Protein AF-0000000084927170 (afdb_homodimer)

pLDDT: mean 95.67, std 4.02, range [61.41, 98.94]

Nearest PDB structures (foldseek):
  5o25-assembly1_B  TM=9.322E-01  e=6.571E-33  Thermotoga maritima
  8ioo-assembly1_A  TM=8.478E-01  e=3.974E-29  Deinococcus radiodurans
  4py9-assembly1_A  TM=9.017E-01  e=5.416E-28  Bacteroides fragilis
  3dev-assembly1_B  TM=8.602E-01  e=1.868E-26  Staphylococcus haemolyticus JCSC1435
  8iu7-assembly1_B-3  TM=7.826E-01  e=1.026E-27  Staphylococcus aureus

Radius of gyration: 26.44 Å; Cα contacts (8 Å, |Δi|>4): 1371; chains: 2; bounding box: 55×77×60 Å

Sequence (636 aa):
MIENKIIQQLLESGSIAIISHENPDGDCIGSMLALYLALKRKGKNARMFLKNNVPKNLRFLPAAEKIEVVDRIDEKFDVVVLLDTGELERTGIENIENCYSKLINIDHHITSEGIGDLFYINSSSAATGEIIYQIVKLMGIDNDKDIATCLYTSIFTDTGGFRYSNTTSITHQIAGDLINAGIDFVYIVNKVFDEMSLSKFNLLRDVLQTLELFEGNKIAFLSVTREMLKKNSASRDETENLINFARNIEDVEVAAIFIEEEDKIKVSLRSKYYIDCAQVAKEFGGGGHLRAAGFASRNVSLDTVKENLLKRLKRDLRMIENKIIQQLLESGSIAIISHENPDGDCIGSMLALYLALKRKGKNARMFLKNNVPKNLRFLPAAEKIEVVDRIDEKFDVVVLLDTGELERTGIENIENCYSKLINIDHHITSEGIGDLFYINSSSAATGEIIYQIVKLMGIDNDKDIATCLYTSIFTDTGGFRYSNTTSITHQIAGDLINAGIDFVYIVNKVFDEMSLSKFNLLRDVLQTLELFEGNKIAFLSVTREMLKKNSASRDETENLINFARNIEDVEVAAIFIEEEDKIKVSLRSKYYIDCAQVAKEFGGGGHLRAAGFASRNVSLDTVKENLLKRLKRDLR

Secondary structure (DSSP, 8-state):
-HHHHHHHHHHH-S-EEEE--SS--HHHHHHHHHHHHHHHHTT--EEEEESSPPPGGGTTSTTGGGPEE-SB--S-EEEEEEES-S-GGGG--BTGGGSEEEEEEEE--TT----SSEEEE-TTSSSHHHHHHHHHHHTT--S-HHHHHHHHHHHHHHTTTTTSTT--HHHHHHHHHHHHTT--HHHHHIIIII-B-HHHHHHHHHHGGG-EEETTTTEEEEEE-HHHHHHTT--GGGGTTTHHHHHTBTT-SEEEEEEE-SS-EEEEEEESSS--HHHHHHTTT-EE-SSEEEEEE-SS-HHHHHHHHHHHHHHHH-/-HHHHHHHHHHH-S-EEEE--SS--HHHHHHHHHHHHHHHHTT--EEEEESSPPPGGGTTSTTGGGPEE-SB--S-EEEEEEES-S-GGGG--BTGGGSEEEEEEEE--TT----SSEEEE-TTSSSHHHHHHHHHHHTT--S-HHHHHHHHHHHHHHTTTTTSTT--HHHHHHHHHHHHTT--HHHHHIIIII-B-HHHHHHHHHHGGG-EEETTTTEEEEEE-HHHHHHTT--GGGGTTTHHHHHTBTT-SEEEEEEE-SS-EEEEEEESSS--HHHHHHTTT-EE-SSEEEEEE-SS-HHHHHHHHHHHHHHHH-

Foldseek 3Di:
DLLVVVLVLLLPWAEEEEFEFAPDALLNLLLSQLLVVLSVVSVHHYAYEAQDQDDPLCCVAPCSVRYHHAQEDPAATQEYEYAADQDPVRRNHPPSVPRYPWYEYEHQDPPHPHDTDGYDYHVLQLGSLLVSLVSSVVSVDALDLSSLLSSLSSLCTSCVNVPHPSRDPSSVVSNVRSVVSVYPVVSSCCSRPNDDDPLLVQLLVVFVVQWDADDQRQEIETEAEPCSCVVSVHDPVSCPPSQVVSQVPPNYFKYKYWYDDPFKIKIKMFGDDAAQVQVLQVVVVWGDGRGIIIHIDGPDDPVVVVVVSVVSVVVVVD/DLLVVVLVLLLPWAEEEEFEFAPDALLNLLLSQLLVVLSVVSVHHYAYEAQDQDDPLCCVAPCSVRYHHAQEDPAATQEYEYAADQDPVRRNHPPSVPRYPWYEYQHQDPPHPHDTDGYDYHVLQLGSLLVSLVSSVVSVDALDLSSLLSSLSSLCTSCVNVPHPSRDPSSVVSNVRSVVSVYPVVSSCCSRPNDDDPLLVQLLVVFVVQWDADDQRQEIETEAEPCSCVVSVHDPVSCPPSQVVSQVPPNYFKYKYWYDDPFKIKIKMFGDDAAQVQVLQVVVVWGDGRGIIIHIGGPDDPVVVVVVSVVSVVVVVD

Structure (mmCIF, N/CA/C/O backbone):
data_AF-0000000084927170-model_v1
#
loop_
_entity.id
_entity.type
_entity.pdbx_description
1 polymer 'Phosphoesterase RecJ domain protein'
#
loop_
_atom_site.group_PDB
_atom_site.id
_atom_site.type_symbol
_atom_site.label_atom_id
_atom_site.label_alt_id
_atom_site.label_comp_id
_atom_site.label_asym_id
_atom_site.label_entity_id
_atom_site.label_seq_id
_atom_site.pdbx_PDB_ins_code
_atom_site.Cartn_x
_atom_site.Cartn_y
_atom_site.Cartn_z
_atom_site.occupancy
_atom_site.B_iso_or_equiv
_atom_site.auth_seq_id
_atom_site.auth_comp_id
_atom_site.auth_asym_id
_atom_site.auth_atom_id
_atom_site.pdbx_PDB_model_num
ATOM 1 N N . MET A 1 1 ? -28.328 14.211 16.047 1 87.56 1 MET A N 1
ATOM 2 C CA . MET A 1 1 ? -26.984 13.664 16.109 1 87.56 1 MET A CA 1
ATOM 3 C C . MET A 1 1 ? -25.938 14.781 16.156 1 87.56 1 MET A C 1
ATOM 5 O O . MET A 1 1 ? -26.203 15.898 15.695 1 87.56 1 MET A O 1
ATOM 9 N N . ILE A 1 2 ? -24.922 14.688 16.828 1 93.62 2 ILE A N 1
ATOM 10 C CA . ILE A 1 2 ? -23.891 15.695 17.031 1 93.62 2 ILE A CA 1
ATOM 11 C C . ILE A 1 2 ? -23.438 16.25 15.688 1 93.62 2 ILE A C 1
ATOM 13 O O . ILE A 1 2 ? -23.141 17.453 15.57 1 93.62 2 ILE A O 1
ATOM 17 N N . GLU A 1 3 ? -23.469 15.445 14.664 1 94.81 3 GLU A N 1
ATOM 18 C CA . GLU A 1 3 ? -23.094 15.891 13.328 1 94.81 3 GLU A CA 1
ATOM 19 C C . GLU A 1 3 ? -24.016 16.984 12.828 1 94.81 3 GLU A C 1
ATOM 21 O O . GLU A 1 3 ? -23.562 17.984 12.266 1 94.81 3 GLU A O 1
ATOM 26 N N . ASN A 1 4 ? -25.25 16.859 13.07 1 96.44 4 ASN A N 1
ATOM 27 C CA . ASN A 1 4 ? -26.234 17.844 12.625 1 96.44 4 ASN A CA 1
ATOM 28 C C . ASN A 1 4 ? -26.062 19.172 13.352 1 96.44 4 ASN A C 1
ATOM 30 O O . ASN A 1 4 ? -26.203 20.25 12.75 1 96.44 4 ASN A O 1
ATOM 34 N N . LYS A 1 5 ? -25.781 19.109 14.586 1 97.69 5 LYS A N 1
ATOM 35 C CA . LYS A 1 5 ? -25.562 20.312 15.367 1 97.69 5 LYS A CA 1
ATOM 36 C C . LYS A 1 5 ? -24.328 21.062 14.867 1 97.69 5 LYS A C 1
ATOM 38 O O . LYS A 1 5 ? -24.328 22.297 14.773 1 97.69 5 LYS A O 1
ATOM 43 N N . ILE A 1 6 ? -23.328 20.328 14.531 1 98.25 6 ILE A N 1
ATOM 44 C CA . ILE A 1 6 ? -22.094 20.906 14.023 1 98.25 6 ILE A CA 1
ATOM 45 C C . ILE A 1 6 ? -22.359 21.578 12.68 1 98.25 6 ILE A C 1
ATOM 47 O O . ILE A 1 6 ? -21.969 22.734 12.469 1 98.25 6 ILE A O 1
ATOM 51 N N . ILE A 1 7 ? -23.062 20.906 11.844 1 98.12 7 ILE A N 1
ATOM 52 C CA . ILE A 1 7 ? -23.359 21.422 10.516 1 98.12 7 ILE A CA 1
ATOM 53 C C . ILE A 1 7 ? -24.188 22.703 10.641 1 98.12 7 ILE A C 1
ATOM 55 O O . ILE A 1 7 ? -23.906 23.703 9.977 1 98.12 7 ILE A O 1
ATOM 59 N N . GLN A 1 8 ? -25.156 22.656 11.492 1 97.94 8 GLN A N 1
ATOM 60 C CA . GLN A 1 8 ? -26 23.812 11.711 1 97.94 8 GLN A CA 1
ATOM 61 C C . GLN A 1 8 ? -25.188 25.016 12.195 1 97.94 8 GLN A C 1
ATOM 63 O O . GLN A 1 8 ? -25.344 26.125 11.688 1 97.94 8 GLN A O 1
ATOM 68 N N . GLN A 1 9 ? -24.344 24.766 13.141 1 98.06 9 GLN A N 1
ATOM 69 C CA . GLN A 1 9 ? -23.484 25.828 13.656 1 98.06 9 GLN A CA 1
ATOM 70 C C . GLN A 1 9 ? -22.609 26.422 12.562 1 98.06 9 GLN A C 1
ATOM 72 O O . GLN A 1 9 ? -22.469 27.641 12.461 1 98.06 9 GLN A O 1
ATOM 77 N N . LEU A 1 10 ? -22.031 25.578 11.75 1 98.19 10 LEU A N 1
ATOM 78 C CA . LEU A 1 10 ? -21.156 26.016 10.664 1 98.19 10 LEU A CA 1
ATOM 79 C C . LEU A 1 10 ? -21.938 26.844 9.648 1 98.19 10 LEU A C 1
ATOM 81 O O . LEU A 1 10 ? -21.484 27.906 9.227 1 98.19 10 LEU A O 1
ATOM 85 N N . LEU A 1 11 ? -23.109 26.375 9.32 1 97.38 11 LEU A N 1
ATOM 86 C CA . LEU A 1 11 ? -23.891 27.016 8.273 1 97.38 11 LEU A CA 1
ATOM 87 C C . LEU A 1 11 ? -24.484 28.328 8.766 1 97.38 11 LEU A C 1
ATOM 89 O O . LEU A 1 11 ? -24.828 29.203 7.965 1 97.38 11 LEU A O 1
ATOM 93 N N . GLU A 1 12 ? -24.562 28.516 10.023 1 97.38 12 GLU A N 1
ATOM 94 C CA . GLU A 1 12 ? -25.125 29.734 10.586 1 97.38 12 GLU A CA 1
ATOM 95 C C . GLU A 1 12 ? -24.031 30.75 10.922 1 97.38 12 GLU A C 1
ATOM 97 O O . GLU A 1 12 ? -24.328 31.906 11.227 1 97.38 12 GLU A O 1
ATOM 102 N N . SER A 1 13 ? -22.859 30.328 10.773 1 97.25 13 SER A N 1
ATOM 103 C CA . SER A 1 13 ? -21.734 31.188 11.148 1 97.25 13 SER A CA 1
ATOM 104 C C . SER A 1 13 ? -21.328 32.094 10 1 97.25 13 SER A C 1
ATOM 106 O O . SER A 1 13 ? -21.406 31.719 8.836 1 97.25 13 SER A O 1
ATOM 108 N N . GLY A 1 14 ? -20.891 33.312 10.359 1 95.75 14 GLY A N 1
ATOM 109 C CA . GLY A 1 14 ? -20.438 34.281 9.359 1 95.75 14 GLY A CA 1
ATOM 110 C C . GLY A 1 14 ? -19 34.094 8.953 1 95.75 14 GLY A C 1
ATOM 111 O O . GLY A 1 14 ? -18.641 34.281 7.785 1 95.75 14 GLY A O 1
ATOM 112 N N . SER A 1 15 ? -18.156 33.812 9.922 1 98.25 15 SER A N 1
ATOM 113 C CA . SER A 1 15 ? -16.734 33.562 9.664 1 98.25 15 SER A CA 1
ATOM 114 C C . SER A 1 15 ? -16.266 32.281 10.328 1 98.25 15 SER A C 1
ATOM 116 O O . SER A 1 15 ? -16.516 32.062 11.516 1 98.25 15 SER A O 1
ATOM 118 N N . ILE A 1 16 ? -15.609 31.469 9.539 1 98.75 16 ILE A N 1
ATOM 119 C CA . ILE A 1 16 ? -15.188 30.156 10.016 1 98.75 16 ILE A CA 1
ATOM 120 C C . ILE A 1 16 ? -13.688 29.969 9.781 1 98.75 16 ILE A C 1
ATOM 122 O O . ILE A 1 16 ? -13.18 30.281 8.703 1 98.75 16 ILE A O 1
ATOM 126 N N . ALA A 1 17 ? -12.969 29.562 10.773 1 98.81 17 ALA A N 1
ATOM 127 C CA . ALA A 1 17 ? -11.57 29.172 10.633 1 98.81 17 ALA A CA 1
ATOM 128 C C . ALA A 1 17 ? -11.398 27.672 10.875 1 98.81 17 ALA A C 1
ATOM 130 O O . ALA A 1 17 ? -11.969 27.125 11.828 1 98.81 17 ALA A O 1
ATOM 131 N N . ILE A 1 18 ? -10.711 27.016 10.008 1 98.88 18 ILE A N 1
ATOM 132 C CA . ILE A 1 18 ? -10.359 25.594 10.148 1 98.88 18 ILE A CA 1
ATOM 133 C C . ILE A 1 18 ? -8.867 25.469 10.477 1 98.88 18 ILE A C 1
ATOM 135 O O . ILE A 1 18 ? -8.016 25.969 9.734 1 98.88 18 ILE A O 1
ATOM 139 N N . ILE A 1 19 ? -8.57 24.812 11.594 1 98.69 19 ILE A N 1
ATOM 140 C CA . ILE A 1 19 ? -7.203 24.75 12.086 1 98.69 19 ILE A CA 1
ATOM 141 C C . ILE A 1 19 ? -6.875 23.328 12.508 1 98.69 19 ILE A C 1
ATOM 143 O O . ILE A 1 19 ? -7.727 22.625 13.055 1 98.69 19 ILE A O 1
ATOM 147 N N . SER A 1 20 ? -5.703 22.828 12.164 1 97.69 20 SER A N 1
ATOM 148 C CA . SER A 1 20 ? -5.246 21.5 12.562 1 97.69 20 SER A CA 1
ATOM 149 C C . SER A 1 20 ? -3.881 21.562 13.234 1 97.69 20 SER A C 1
ATOM 151 O O . SER A 1 20 ? -3.414 22.641 13.602 1 97.69 20 SER A O 1
ATOM 153 N N . HIS A 1 21 ? -3.324 20.469 13.508 1 95.06 21 HIS A N 1
ATOM 154 C CA . HIS A 1 21 ? -2.119 20.406 14.32 1 95.06 21 HIS A CA 1
ATOM 155 C C . HIS A 1 21 ? -0.881 20.766 13.508 1 95.06 21 HIS A C 1
ATOM 157 O O . HIS A 1 21 ? -0.902 20.703 12.281 1 95.06 21 HIS A O 1
ATOM 163 N N . GLU A 1 22 ? 0.166 21.203 14.195 1 93.69 22 GLU A N 1
ATOM 164 C CA . GLU A 1 22 ? 1.453 21.469 13.555 1 93.69 22 GLU A CA 1
ATOM 165 C C . GLU A 1 22 ? 2.066 20.203 12.992 1 93.69 22 GLU A C 1
ATOM 167 O O . GLU A 1 22 ? 1.677 19.094 13.367 1 93.69 22 GLU A O 1
ATOM 172 N N . ASN A 1 23 ? 2.926 20.297 11.977 1 87.19 23 ASN A N 1
ATOM 173 C CA . ASN A 1 23 ? 3.506 19.172 11.258 1 87.19 23 ASN A CA 1
ATOM 174 C C . ASN A 1 23 ? 2.428 18.281 10.641 1 87.19 23 ASN A C 1
ATOM 176 O O . ASN A 1 23 ? 2.355 17.094 10.945 1 87.19 23 ASN A O 1
ATOM 180 N N . PRO A 1 24 ? 1.716 18.938 9.828 1 93.81 24 PRO A N 1
ATOM 181 C CA . PRO A 1 24 ? 0.505 18.297 9.32 1 93.81 24 PRO A CA 1
ATOM 182 C C . PRO A 1 24 ? 0.811 17.094 8.422 1 93.81 24 PRO A C 1
ATOM 184 O O . PRO A 1 24 ? 1.841 17.078 7.742 1 93.81 24 PRO A O 1
ATOM 187 N N . ASP A 1 25 ? -0.054 16.094 8.469 1 92.25 25 ASP A N 1
ATOM 188 C CA . ASP A 1 25 ? 0.029 14.938 7.574 1 92.25 25 ASP A CA 1
ATOM 189 C C . ASP A 1 25 ? -1.152 14.906 6.605 1 92.25 25 ASP A C 1
ATOM 191 O O . ASP A 1 25 ? -1.879 15.891 6.473 1 92.25 25 ASP A O 1
ATOM 195 N N . GLY A 1 26 ? -1.298 13.812 5.926 1 96.38 26 GLY A N 1
ATOM 196 C CA . GLY A 1 26 ? -2.32 13.711 4.898 1 96.38 26 GLY A CA 1
ATOM 197 C C . GLY A 1 26 ? -3.732 13.773 5.453 1 96.38 26 GLY A C 1
ATOM 198 O O . GLY A 1 26 ? -4.641 14.289 4.801 1 96.38 26 GLY A O 1
ATOM 199 N N . ASP A 1 27 ? -3.928 13.195 6.633 1 97.75 27 ASP A N 1
ATOM 200 C CA . ASP A 1 27 ? -5.258 13.242 7.234 1 97.75 27 ASP A CA 1
ATOM 201 C C . ASP A 1 27 ? -5.629 14.664 7.645 1 97.75 27 ASP A C 1
ATOM 203 O O . ASP A 1 27 ? -6.727 15.133 7.34 1 97.75 27 ASP A O 1
ATOM 207 N N . CYS A 1 28 ? -4.641 15.281 8.195 1 96.06 28 CYS A N 1
ATOM 208 C CA . CYS A 1 28 ? -4.797 16.672 8.586 1 96.06 28 CYS A CA 1
ATOM 209 C C . CYS A 1 28 ? -5.152 17.531 7.375 1 96.06 28 CYS A C 1
ATOM 211 O O . CYS A 1 28 ? -6.207 18.172 7.352 1 96.06 28 CYS A O 1
ATOM 213 N N . ILE A 1 29 ? -4.363 17.531 6.434 1 98.19 29 ILE A N 1
ATOM 214 C CA . ILE A 1 29 ? -4.477 18.406 5.266 1 98.19 29 ILE A CA 1
ATOM 215 C C . ILE A 1 29 ? -5.715 18.016 4.461 1 98.19 29 ILE A C 1
ATOM 217 O O . ILE A 1 29 ? -6.516 18.875 4.09 1 98.19 29 ILE A O 1
ATOM 221 N N . GLY A 1 30 ? -5.895 16.719 4.203 1 98.75 30 GLY A N 1
ATOM 222 C CA . GLY A 1 30 ? -7.031 16.25 3.426 1 98.75 30 GLY A CA 1
ATOM 223 C C . GLY A 1 30 ? -8.367 16.609 4.055 1 98.75 30 GLY A C 1
ATOM 224 O O . GLY A 1 30 ? -9.281 17.062 3.369 1 98.75 30 GLY A O 1
ATOM 225 N N . SER A 1 31 ? -8.477 16.391 5.312 1 98.75 31 SER A N 1
ATOM 226 C CA . SER A 1 31 ? -9.711 16.688 6.031 1 98.75 31 SER A CA 1
ATOM 227 C C . SER A 1 31 ? -9.992 18.188 6.059 1 98.75 31 SER A C 1
ATOM 229 O O . SER A 1 31 ? -11.125 18.609 5.844 1 98.75 31 SER A O 1
ATOM 231 N N . MET A 1 32 ? -8.938 18.984 6.324 1 98.69 32 MET A N 1
ATOM 232 C CA . MET A 1 32 ? -9.055 20.438 6.34 1 98.69 32 MET A CA 1
ATOM 233 C C . MET A 1 32 ? -9.555 20.953 4.996 1 98.69 32 MET A C 1
ATOM 235 O O . MET A 1 32 ? -10.5 21.75 4.949 1 98.69 32 MET A O 1
ATOM 239 N N . LEU A 1 33 ? -8.984 20.5 3.959 1 98.94 33 LEU A N 1
ATOM 240 C CA . LEU A 1 33 ? -9.312 20.953 2.615 1 98.94 33 LEU A CA 1
ATOM 241 C C . LEU A 1 33 ? -10.719 20.516 2.215 1 98.94 33 LEU A C 1
ATOM 243 O O . LEU A 1 33 ? -11.461 21.297 1.601 1 98.94 33 LEU A O 1
ATOM 247 N N . ALA A 1 34 ? -11.062 19.281 2.537 1 98.88 34 ALA A N 1
ATOM 248 C CA . ALA A 1 34 ? -12.391 18.781 2.217 1 98.88 34 ALA A CA 1
ATOM 249 C C . ALA A 1 34 ? -13.469 19.625 2.893 1 98.88 34 ALA A C 1
ATOM 251 O O . ALA A 1 34 ? -14.453 20.016 2.256 1 98.88 34 ALA A O 1
ATOM 252 N N . LEU A 1 35 ? -13.289 19.922 4.145 1 98.88 35 LEU A N 1
ATOM 253 C CA . LEU A 1 35 ? -14.258 20.734 4.871 1 98.88 35 LEU A CA 1
ATOM 254 C C . LEU A 1 35 ? -14.312 22.156 4.305 1 98.88 35 LEU A C 1
ATOM 256 O O . LEU A 1 35 ? -15.398 22.719 4.133 1 98.88 35 LEU A O 1
ATOM 260 N N . TYR A 1 36 ? -13.172 22.734 4.055 1 98.88 36 TYR A N 1
ATOM 261 C CA . TYR A 1 36 ? -13.078 24.062 3.461 1 98.88 36 TYR A CA 1
ATOM 262 C C . TYR A 1 36 ? -13.867 24.125 2.16 1 98.88 36 TYR A C 1
ATOM 264 O O . TYR A 1 36 ? -14.703 25.016 1.977 1 98.88 36 TYR A O 1
ATOM 272 N N . LEU A 1 37 ? -13.586 23.156 1.283 1 98.88 37 LEU A N 1
ATOM 273 C CA . LEU A 1 37 ? -14.25 23.125 -0.017 1 98.88 37 LEU A CA 1
ATOM 274 C C . LEU A 1 37 ? -15.75 22.938 0.141 1 98.88 37 LEU A C 1
ATOM 276 O O . LEU A 1 37 ? -16.531 23.547 -0.588 1 98.88 37 LEU A O 1
ATOM 280 N N . ALA A 1 38 ? -16.141 22.109 1.087 1 98.75 38 ALA A N 1
ATOM 281 C CA . ALA A 1 38 ? -17.562 21.891 1.353 1 98.75 38 ALA A CA 1
ATOM 282 C C . ALA A 1 38 ? -18.234 23.188 1.814 1 98.75 38 ALA A C 1
ATOM 284 O O . ALA A 1 38 ? -19.328 23.531 1.342 1 98.75 38 ALA A O 1
ATOM 285 N N . LEU A 1 39 ? -17.594 23.891 2.738 1 98.81 39 LEU A N 1
ATOM 286 C CA . LEU A 1 39 ? -18.141 25.141 3.254 1 98.81 39 LEU A CA 1
ATOM 287 C C . LEU A 1 39 ? -18.234 26.188 2.148 1 98.81 39 LEU A C 1
ATOM 289 O O . LEU A 1 39 ? -19.219 26.922 2.062 1 98.81 39 LEU A O 1
ATOM 293 N N . LYS A 1 40 ? -17.188 26.219 1.318 1 98.5 40 LYS A N 1
ATOM 294 C CA . LYS A 1 40 ? -17.219 27.156 0.189 1 98.5 40 LYS A CA 1
ATOM 295 C C . LYS A 1 40 ? -18.375 26.844 -0.75 1 98.5 40 LYS A C 1
ATOM 297 O O . LYS A 1 40 ? -19.031 27.75 -1.257 1 98.5 40 LYS A O 1
ATOM 302 N N . ARG A 1 41 ? -18.625 25.562 -0.978 1 97.81 41 ARG A N 1
ATOM 303 C CA . ARG A 1 41 ? -19.75 25.141 -1.813 1 97.81 41 ARG A CA 1
ATOM 304 C C . ARG A 1 41 ? -21.078 25.594 -1.221 1 97.81 41 ARG A C 1
ATOM 306 O O . ARG A 1 41 ? -22.031 25.844 -1.953 1 97.81 41 ARG A O 1
ATOM 313 N N . LYS A 1 42 ? -21.109 25.766 0.044 1 97.88 42 LYS A N 1
ATOM 314 C CA . LYS A 1 42 ? -22.312 26.219 0.731 1 97.88 42 LYS A CA 1
ATOM 315 C C . LYS A 1 42 ? -22.328 27.734 0.897 1 97.88 42 LYS A C 1
ATOM 317 O O . LYS A 1 42 ? -23.172 28.281 1.619 1 97.88 42 LYS A O 1
ATOM 322 N N . GLY A 1 43 ? -21.375 28.375 0.33 1 97.81 43 GLY A N 1
ATOM 323 C CA . GLY A 1 43 ? -21.344 29.828 0.299 1 97.81 43 GLY A CA 1
ATOM 324 C C . GLY A 1 43 ? -20.781 30.438 1.573 1 97.81 43 GLY A C 1
ATOM 325 O O . GLY A 1 43 ? -21.047 31.609 1.875 1 97.81 43 GLY A O 1
ATOM 326 N N . LYS A 1 44 ? -20.094 29.688 2.318 1 98.25 44 LYS A N 1
ATOM 327 C CA . LYS A 1 44 ? -19.609 30.188 3.6 1 98.25 44 LYS A CA 1
ATOM 328 C C . LYS A 1 44 ? -18.234 30.828 3.453 1 98.25 44 LYS A C 1
ATOM 330 O O . LYS A 1 44 ? -17.469 30.469 2.547 1 98.25 44 LYS A O 1
ATOM 335 N N . ASN A 1 45 ? -18 31.734 4.344 1 97.94 45 ASN A N 1
ATOM 336 C CA . ASN A 1 45 ? -16.672 32.344 4.453 1 97.94 45 ASN A CA 1
ATOM 337 C C . ASN A 1 45 ? -15.766 31.562 5.391 1 97.94 45 ASN A C 1
ATOM 339 O O . ASN A 1 45 ? -15.812 31.75 6.609 1 97.94 45 ASN A O 1
ATOM 343 N N . ALA A 1 46 ? -14.961 30.75 4.812 1 98.62 46 ALA A N 1
ATOM 344 C CA . ALA A 1 46 ? -14.07 29.891 5.586 1 98.62 46 ALA A CA 1
ATOM 345 C C . ALA A 1 46 ? -12.609 30.156 5.223 1 98.62 46 ALA A C 1
ATOM 347 O O . ALA A 1 46 ? -12.289 30.422 4.062 1 98.62 46 ALA A O 1
ATOM 348 N N . ARG A 1 47 ? -11.742 30.109 6.168 1 98.81 47 ARG A N 1
ATOM 349 C CA . ARG A 1 47 ? -10.297 30.203 6.012 1 98.81 47 ARG A CA 1
ATOM 350 C C . ARG A 1 47 ? -9.586 29.062 6.719 1 98.81 47 ARG A C 1
ATOM 352 O O . ARG A 1 47 ? -10.125 28.469 7.656 1 98.81 47 ARG A O 1
ATOM 359 N N . MET A 1 48 ? -8.43 28.672 6.238 1 98.81 48 MET A N 1
ATOM 360 C CA . MET A 1 48 ? -7.645 27.578 6.809 1 98.81 48 MET A CA 1
ATOM 361 C C . MET A 1 48 ? -6.293 28.094 7.305 1 98.81 48 MET A C 1
ATOM 363 O O . MET A 1 48 ? -5.641 28.891 6.633 1 98.81 48 MET A O 1
ATOM 367 N N . PHE A 1 49 ? -5.906 27.625 8.5 1 98.75 49 PHE A N 1
ATOM 368 C CA . PHE A 1 49 ? -4.637 28.062 9.062 1 98.75 49 PHE A CA 1
ATOM 369 C C . PHE A 1 49 ? -3.805 26.875 9.531 1 98.75 49 PHE A C 1
ATOM 371 O O . PHE A 1 49 ? -4.34 25.922 10.102 1 98.75 49 PHE A O 1
ATOM 378 N N . LEU A 1 50 ? -2.527 26.906 9.305 1 98.12 50 LEU A N 1
ATOM 379 C CA . LEU A 1 50 ? -1.535 25.984 9.836 1 98.12 50 LEU A CA 1
ATOM 380 C C . LEU A 1 50 ? -0.287 26.734 10.297 1 98.12 50 LEU A C 1
ATOM 382 O O . LEU A 1 50 ? 0.007 27.828 9.805 1 98.12 50 LEU A O 1
ATOM 386 N N . LYS A 1 51 ? 0.348 26.109 11.25 1 97.44 51 LYS A N 1
ATOM 387 C CA . LYS A 1 51 ? 1.64 26.625 11.695 1 97.44 51 LYS A CA 1
ATOM 388 C C . LYS A 1 51 ? 2.725 26.359 10.656 1 97.44 51 LYS A C 1
ATOM 390 O O . LYS A 1 51 ? 3.623 27.172 10.469 1 97.44 51 LYS A O 1
ATOM 395 N N . ASN A 1 52 ? 2.654 25.219 9.992 1 94.38 52 ASN A N 1
ATOM 396 C CA . ASN A 1 52 ? 3.658 24.766 9.031 1 94.38 52 ASN A CA 1
ATOM 397 C C . ASN A 1 52 ? 3.125 24.812 7.602 1 94.38 52 ASN A C 1
ATOM 399 O O . ASN A 1 52 ? 1.912 24.797 7.387 1 94.38 52 ASN A O 1
ATOM 403 N N . ASN A 1 53 ? 4.086 24.828 6.676 1 93.88 53 ASN A N 1
ATOM 404 C CA . ASN A 1 53 ? 3.729 24.703 5.27 1 93.88 53 ASN A CA 1
ATOM 405 C C . ASN A 1 53 ? 3.119 23.344 4.957 1 93.88 53 ASN A C 1
ATOM 407 O O . ASN A 1 53 ? 3.395 22.359 5.652 1 93.88 53 ASN A O 1
ATOM 411 N N . VAL A 1 54 ? 2.287 23.328 3.914 1 95.12 54 VAL A N 1
ATOM 412 C CA . VAL A 1 54 ? 1.79 22.062 3.395 1 95.12 54 VAL A CA 1
ATOM 413 C C . VAL A 1 54 ? 2.957 21.219 2.881 1 95.12 54 VAL A C 1
ATOM 415 O O . VAL A 1 54 ? 3.787 21.703 2.109 1 95.12 54 VAL A O 1
ATOM 418 N N . PRO A 1 55 ? 3.033 20.016 3.346 1 90.12 55 PRO A N 1
ATOM 419 C CA . PRO A 1 55 ? 4.086 19.156 2.814 1 90.12 55 PRO A CA 1
ATOM 420 C C . PRO A 1 55 ? 4.055 19.047 1.291 1 90.12 55 PRO A C 1
ATOM 422 O O . PRO A 1 55 ? 2.975 19.047 0.691 1 90.12 55 PRO A O 1
ATOM 425 N N . LYS A 1 56 ? 5.215 18.953 0.687 1 87.69 56 LYS A N 1
ATOM 426 C CA . LYS A 1 56 ? 5.367 18.953 -0.766 1 87.69 56 LYS A CA 1
ATOM 427 C C . LYS A 1 56 ? 4.484 17.875 -1.405 1 87.69 56 LYS A C 1
ATOM 429 O O . LYS A 1 56 ? 3.834 18.125 -2.422 1 87.69 56 LYS A O 1
ATOM 434 N N . ASN A 1 57 ? 4.422 16.75 -0.79 1 90.19 57 ASN A N 1
ATOM 435 C CA . ASN A 1 57 ? 3.711 15.617 -1.367 1 90.19 57 ASN A CA 1
ATOM 436 C C . ASN A 1 57 ? 2.199 15.781 -1.252 1 90.19 57 ASN A C 1
ATOM 438 O O . ASN A 1 57 ? 1.439 14.938 -1.734 1 90.19 57 ASN A O 1
ATOM 442 N N . LEU A 1 58 ? 1.754 16.828 -0.653 1 96.06 58 LEU A N 1
ATOM 443 C CA . LEU A 1 58 ? 0.322 17.062 -0.485 1 96.06 58 LEU A CA 1
ATOM 444 C C . LEU A 1 58 ? -0.113 18.344 -1.195 1 96.06 58 LEU A C 1
ATOM 446 O O . LEU A 1 58 ? -1.3 18.672 -1.206 1 96.06 58 LEU A O 1
ATOM 450 N N . ARG A 1 59 ? 0.798 19 -1.815 1 95.94 59 ARG A N 1
ATOM 451 C CA . ARG A 1 59 ? 0.532 20.297 -2.424 1 95.94 59 ARG A CA 1
ATOM 452 C C . ARG A 1 59 ? -0.352 20.156 -3.658 1 95.94 59 ARG A C 1
ATOM 454 O O . ARG A 1 59 ? -0.948 21.125 -4.117 1 95.94 59 ARG A O 1
ATOM 461 N N . PHE A 1 60 ? -0.41 18.969 -4.164 1 96.12 60 PHE A N 1
ATOM 462 C CA . PHE A 1 60 ? -1.205 18.75 -5.363 1 96.12 60 PHE A CA 1
ATOM 463 C C . PHE A 1 60 ? -2.693 18.797 -5.047 1 96.12 60 PHE A C 1
ATOM 465 O O . PHE A 1 60 ? -3.525 18.891 -5.953 1 96.12 60 PHE A O 1
ATOM 472 N N . LEU A 1 61 ? -3.061 18.797 -3.791 1 98.62 61 LEU A N 1
ATOM 473 C CA . LEU A 1 61 ? -4.461 18.719 -3.391 1 98.62 61 LEU A CA 1
ATOM 474 C C . LEU A 1 61 ? -5.207 20 -3.75 1 98.62 61 LEU A C 1
ATOM 476 O O . LEU A 1 61 ? -4.66 21.094 -3.617 1 98.62 61 LEU A O 1
ATOM 480 N N . PRO A 1 62 ? -6.5 19.812 -4.102 1 98.62 62 PRO A N 1
ATOM 481 C CA . PRO A 1 62 ? -7.309 20.984 -4.434 1 98.62 62 PRO A CA 1
ATOM 482 C C . PRO A 1 62 ? -7.375 21.984 -3.287 1 98.62 62 PRO A C 1
ATOM 484 O O . PRO A 1 62 ? -7.672 21.625 -2.148 1 98.62 62 PRO A O 1
ATOM 487 N N . ALA A 1 63 ? -6.988 23.266 -3.586 1 98.5 63 ALA A N 1
ATOM 488 C CA . ALA A 1 63 ? -7.129 24.406 -2.676 1 98.5 63 ALA A CA 1
ATOM 489 C C . ALA A 1 63 ? -6.031 24.391 -1.617 1 98.5 63 ALA A C 1
ATOM 491 O O . ALA A 1 63 ? -6.094 25.141 -0.643 1 98.5 63 ALA A O 1
ATOM 492 N N . ALA A 1 64 ? -5.059 23.531 -1.794 1 98.62 64 ALA A N 1
ATOM 493 C CA . ALA A 1 64 ? -3.973 23.469 -0.819 1 98.62 64 ALA A CA 1
ATOM 494 C C . ALA A 1 64 ? -3.293 24.828 -0.685 1 98.62 64 ALA A C 1
ATOM 496 O O . ALA A 1 64 ? -2.85 25.203 0.404 1 98.62 64 ALA A O 1
ATOM 497 N N . GLU A 1 65 ? -3.258 25.562 -1.802 1 98.06 65 GLU A N 1
ATOM 498 C CA . GLU A 1 65 ? -2.584 26.859 -1.838 1 98.06 65 GLU A CA 1
ATOM 499 C C . GLU A 1 65 ? -3.344 27.891 -1.019 1 98.06 65 GLU A C 1
ATOM 501 O O . GLU A 1 65 ? -2.811 28.969 -0.715 1 98.06 65 GLU A O 1
ATOM 506 N N . LYS A 1 66 ? -4.543 27.625 -0.618 1 98.56 66 LYS A N 1
ATOM 507 C CA . LYS A 1 66 ? -5.379 28.562 0.129 1 98.56 66 LYS A CA 1
ATOM 508 C C . LYS A 1 66 ? -5.09 28.484 1.625 1 98.56 66 LYS A C 1
ATOM 510 O O . LYS A 1 66 ? -5.555 29.328 2.396 1 98.56 66 LYS A O 1
ATOM 515 N N . ILE A 1 67 ? -4.352 27.516 2.053 1 98.75 67 ILE A N 1
ATOM 516 C CA . ILE A 1 67 ? -4.008 27.391 3.465 1 98.75 67 ILE A CA 1
ATOM 517 C C . ILE A 1 67 ? -3.041 28.5 3.861 1 98.75 67 ILE A C 1
ATOM 519 O O . ILE A 1 67 ? -2.018 28.719 3.205 1 98.75 67 ILE A O 1
ATOM 523 N N . GLU A 1 68 ? -3.396 29.219 4.859 1 98.56 68 GLU A N 1
ATOM 524 C CA . GLU A 1 68 ? -2.553 30.281 5.375 1 98.56 68 GLU A CA 1
ATOM 525 C C . GLU A 1 68 ? -1.618 29.781 6.465 1 98.56 68 GLU A C 1
ATOM 527 O O . GLU A 1 68 ? -2.07 29.219 7.465 1 98.56 68 GLU A O 1
ATOM 532 N N . VAL A 1 69 ? -0.365 29.984 6.27 1 98.12 69 VAL A N 1
ATOM 533 C CA . VAL A 1 69 ? 0.629 29.609 7.273 1 98.12 69 VAL A CA 1
ATOM 534 C C . VAL A 1 69 ? 0.886 30.797 8.203 1 98.12 69 VAL A C 1
ATOM 536 O O . VAL A 1 69 ? 1.312 31.859 7.75 1 98.12 69 VAL A O 1
ATOM 539 N N . VAL A 1 70 ? 0.635 30.609 9.492 1 98.12 70 VAL A N 1
ATOM 540 C CA . VAL A 1 70 ? 0.72 31.734 10.414 1 98.12 70 VAL A CA 1
ATOM 541 C C . VAL A 1 70 ? 1.342 31.281 11.734 1 98.12 70 VAL A C 1
ATOM 543 O O . VAL A 1 70 ? 1.202 30.109 12.125 1 98.12 70 VAL A O 1
ATOM 546 N N . ASP A 1 71 ? 1.963 32.125 12.453 1 97.81 71 ASP A N 1
ATOM 547 C CA . ASP A 1 71 ? 2.492 31.875 13.781 1 97.81 71 ASP A CA 1
ATOM 548 C C . ASP A 1 71 ? 1.468 32.219 14.859 1 97.81 71 ASP A C 1
ATOM 550 O O . ASP A 1 71 ? 1.51 31.688 15.969 1 97.81 71 ASP A O 1
ATOM 554 N N . ARG A 1 72 ? 0.63 33.188 14.438 1 98 72 ARG A N 1
ATOM 555 C CA . ARG A 1 72 ? -0.321 33.75 15.383 1 98 72 ARG A CA 1
ATOM 556 C C . ARG A 1 72 ? -1.599 34.219 14.672 1 98 72 ARG A C 1
ATOM 558 O O . ARG A 1 72 ? -1.564 34.594 13.5 1 98 72 ARG A O 1
ATOM 565 N N . ILE A 1 73 ? -2.701 34.062 15.336 1 97.94 73 ILE A N 1
ATOM 566 C CA . ILE A 1 73 ? -3.971 34.562 14.828 1 97.94 73 ILE A CA 1
ATOM 567 C C . ILE A 1 73 ? -4.527 35.625 15.781 1 97.94 73 ILE A C 1
ATOM 569 O O . ILE A 1 73 ? -4.828 35.312 16.938 1 97.94 73 ILE A O 1
ATOM 573 N N . ASP A 1 74 ? -4.664 36.812 15.32 1 97.12 74 ASP A N 1
ATOM 574 C CA . ASP A 1 74 ? -5.152 37.906 16.172 1 97.12 74 ASP A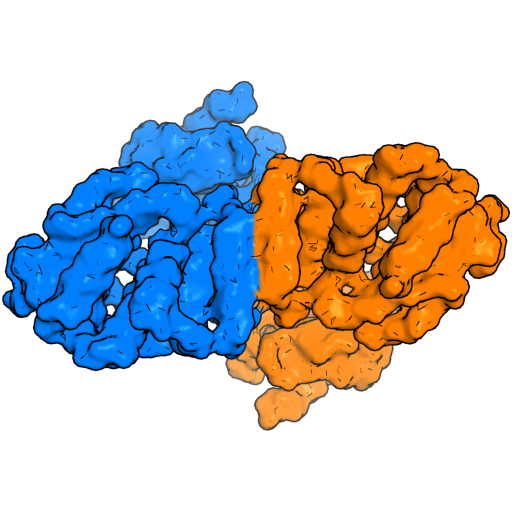 CA 1
ATOM 575 C C . ASP A 1 74 ? -6.605 38.219 15.859 1 97.12 74 ASP A C 1
ATOM 577 O O . ASP A 1 74 ? -7.27 38.938 16.625 1 97.12 74 ASP A O 1
ATOM 581 N N . GLU A 1 75 ? -7.086 37.75 14.789 1 96.31 75 GLU A N 1
ATOM 582 C CA . GLU A 1 75 ? -8.484 37.969 14.422 1 96.31 75 GLU A CA 1
ATOM 583 C C . GLU A 1 75 ? -9.398 36.969 15.133 1 96.31 75 GLU A C 1
ATOM 585 O O . GLU A 1 75 ? -8.953 35.906 15.547 1 96.31 75 GLU A O 1
ATOM 590 N N . LYS A 1 76 ? -10.633 37.469 15.336 1 97.69 76 LYS A N 1
ATOM 591 C CA . LYS A 1 76 ? -11.625 36.594 15.977 1 97.69 76 LYS A CA 1
ATOM 592 C C . LYS A 1 76 ? -12.648 36.094 14.961 1 97.69 76 LYS A C 1
ATOM 594 O O . LYS A 1 76 ? -13.164 36.875 14.156 1 97.69 76 LYS A O 1
ATOM 599 N N . PHE A 1 77 ? -12.906 34.812 14.977 1 98.62 77 PHE A N 1
ATOM 600 C CA . PHE A 1 77 ? -13.875 34.156 14.094 1 98.62 77 PHE A CA 1
ATOM 601 C C . PHE A 1 77 ? -15.125 33.781 14.859 1 98.62 77 PHE A C 1
ATOM 603 O O . PHE A 1 77 ? -15.086 33.594 16.078 1 98.62 77 PHE A O 1
ATOM 610 N N . ASP A 1 78 ? -16.234 33.719 14.148 1 98.5 78 ASP A N 1
ATOM 611 C CA . ASP A 1 78 ? -17.453 33.188 14.773 1 98.5 78 ASP A CA 1
ATOM 612 C C . ASP A 1 78 ? -17.234 31.766 15.273 1 98.5 78 ASP A C 1
ATOM 614 O O . ASP A 1 78 ? -17.641 31.406 16.375 1 98.5 78 ASP A O 1
ATOM 618 N N . VAL A 1 79 ? -16.578 30.953 14.438 1 98.56 79 VAL A N 1
ATOM 619 C CA . VAL A 1 79 ? -16.328 29.547 14.773 1 98.56 79 VAL A CA 1
ATOM 620 C C . VAL A 1 79 ? -14.922 29.156 14.344 1 98.56 79 VAL A C 1
ATOM 622 O O . VAL A 1 79 ? -14.461 29.547 13.266 1 98.56 79 VAL A O 1
ATOM 625 N N . VAL A 1 80 ? -14.227 28.5 15.25 1 98.69 80 VAL A N 1
ATOM 626 C CA . VAL A 1 80 ? -13.023 27.75 14.898 1 98.69 80 VAL A CA 1
ATOM 627 C C . VAL A 1 80 ? -13.305 26.25 14.938 1 98.69 80 VAL A C 1
ATOM 629 O O . VAL A 1 80 ? -13.891 25.75 15.906 1 98.69 80 VAL A O 1
ATOM 632 N N . VAL A 1 81 ? -13.031 25.625 13.859 1 98.81 81 VAL A N 1
ATOM 633 C CA . VAL A 1 81 ? -13.062 24.172 13.828 1 98.81 81 VAL A CA 1
ATOM 634 C C . VAL A 1 81 ? -11.656 23.609 14.047 1 98.81 81 VAL A C 1
ATOM 636 O O . VAL A 1 81 ? -10.773 23.797 13.203 1 98.81 81 VAL A O 1
ATOM 639 N N . LEU A 1 82 ? -11.453 23 15.164 1 98.62 82 LEU A N 1
ATOM 640 C CA . LEU A 1 82 ? -10.219 22.266 15.453 1 98.62 82 LEU A CA 1
ATOM 641 C C . LEU A 1 82 ? -10.312 20.828 14.953 1 98.62 82 LEU A C 1
ATOM 643 O O . LEU A 1 82 ? -11.086 20.031 15.484 1 98.62 82 LEU A O 1
ATOM 647 N N . LEU A 1 83 ? -9.484 20.547 13.992 1 97.88 83 LEU A N 1
ATOM 648 C CA . LEU A 1 83 ? -9.609 19.297 13.266 1 97.88 83 LEU A CA 1
ATOM 649 C C . LEU A 1 83 ? -8.406 18.391 13.531 1 97.88 83 LEU A C 1
ATOM 651 O O . LEU A 1 83 ? -7.266 18.859 13.562 1 97.88 83 LEU A O 1
ATOM 655 N N . ASP A 1 84 ? -8.602 17.062 13.781 1 97.25 84 ASP A N 1
ATOM 656 C CA . ASP A 1 84 ? -7.602 16 13.812 1 97.25 84 ASP A CA 1
ATOM 657 C C . ASP A 1 84 ? -6.66 16.172 15 1 97.25 84 ASP A C 1
ATOM 659 O O . ASP A 1 84 ? -5.496 15.773 14.945 1 97.25 84 ASP A O 1
ATOM 663 N N . THR A 1 85 ? -7.035 16.922 15.961 1 94 85 THR A N 1
ATOM 664 C CA . THR A 1 85 ? -6.355 17.047 17.234 1 94 85 THR A CA 1
ATOM 665 C C . THR A 1 85 ? -7.328 17.516 18.328 1 94 85 THR A C 1
ATOM 667 O O . THR A 1 85 ? -8.297 18.219 18.031 1 94 85 THR A O 1
ATOM 670 N N . GLY A 1 86 ? -7.07 17.125 19.516 1 93.44 86 GLY A N 1
ATOM 671 C CA . GLY A 1 86 ? -7.938 17.5 20.609 1 93.44 86 GLY A CA 1
ATOM 672 C C . GLY A 1 86 ? -7.324 18.547 21.531 1 93.44 86 GLY A C 1
ATOM 673 O O . GLY A 1 86 ? -7.867 18.828 22.594 1 93.44 86 GLY A O 1
ATOM 674 N N . GLU A 1 87 ? -6.215 19.062 21.125 1 94.44 87 GLU A N 1
ATOM 675 C CA . GLU A 1 87 ? -5.492 20.031 21.953 1 94.44 87 GLU A CA 1
ATOM 676 C C . GLU A 1 87 ? -5.125 21.281 21.172 1 94.44 87 GLU A C 1
ATOM 678 O O . GLU A 1 87 ? -4.477 21.188 20.125 1 94.44 87 GLU A O 1
ATOM 683 N N . LEU A 1 88 ? -5.473 22.422 21.75 1 96.56 88 LEU A N 1
ATOM 684 C CA . LEU A 1 88 ? -5.172 23.688 21.109 1 96.56 88 LEU A CA 1
ATOM 685 C C . LEU A 1 88 ? -3.664 23.891 20.984 1 96.56 88 LEU A C 1
ATOM 687 O O . LEU A 1 88 ? -3.182 24.422 19.969 1 96.56 88 LEU A O 1
ATOM 691 N N . GLU A 1 89 ? -2.959 23.406 21.953 1 94.44 89 GLU A N 1
ATOM 692 C CA . GLU A 1 89 ? -1.512 23.594 22 1 94.44 89 GLU A CA 1
ATOM 693 C C . GLU A 1 89 ? -0.83 22.891 20.828 1 94.44 89 GLU A C 1
ATOM 695 O O . GLU A 1 89 ? 0.235 23.312 20.375 1 94.44 89 GLU A O 1
ATOM 700 N N . ARG A 1 90 ? -1.447 21.906 20.297 1 93.88 90 ARG A N 1
ATOM 701 C CA . ARG A 1 90 ? -0.871 21.109 19.219 1 93.88 90 ARG A CA 1
ATOM 702 C C . ARG A 1 90 ? -0.92 21.875 17.891 1 93.88 90 ARG A C 1
ATOM 704 O O . ARG A 1 90 ? -0.287 21.469 16.906 1 93.88 90 ARG A O 1
ATOM 711 N N . THR A 1 91 ? -1.66 22.906 17.812 1 97 91 THR A N 1
ATOM 712 C CA . THR A 1 91 ? -1.716 23.688 16.594 1 97 91 THR A CA 1
ATOM 713 C C . THR A 1 91 ? -0.404 24.438 16.359 1 97 91 THR A C 1
ATOM 715 O O . THR A 1 91 ? -0.059 24.766 15.227 1 97 91 THR A O 1
ATOM 718 N N . GLY A 1 92 ? 0.245 24.781 17.469 1 96.56 92 GLY A N 1
ATOM 719 C CA . GLY A 1 92 ? 1.473 25.547 17.406 1 96.56 92 GLY A CA 1
ATOM 720 C C . GLY A 1 92 ? 1.233 27.031 17.125 1 96.56 92 GLY A C 1
ATOM 721 O O . GLY A 1 92 ? 2.182 27.781 16.922 1 96.56 92 GLY A O 1
ATOM 722 N N . ILE A 1 93 ? -0.018 27.453 17.062 1 97.88 93 ILE A N 1
ATOM 723 C CA . ILE A 1 93 ? -0.363 28.828 16.719 1 97.88 93 ILE A CA 1
ATOM 724 C C . ILE A 1 93 ? -0.598 29.641 17.984 1 97.88 93 ILE A C 1
ATOM 726 O O . ILE A 1 93 ? -1.343 29.203 18.875 1 97.88 93 ILE A O 1
ATOM 730 N N . GLU A 1 94 ? 0.047 30.734 18 1 97.75 94 GLU A N 1
ATOM 731 C CA . GLU A 1 94 ? -0.083 31.609 19.156 1 97.75 94 GLU A CA 1
ATOM 732 C C . GLU A 1 94 ? -1.463 32.25 19.203 1 97.75 94 GLU A C 1
ATOM 734 O O . GLU A 1 94 ? -2.039 32.594 18.156 1 97.75 94 GLU A O 1
ATOM 739 N N . ASN A 1 95 ? -1.986 32.5 20.422 1 97.75 95 ASN A N 1
ATOM 740 C CA . ASN A 1 95 ? -3.227 33.219 20.703 1 97.75 95 ASN A CA 1
ATOM 741 C C . ASN A 1 95 ? -4.445 32.438 20.203 1 97.75 95 ASN A C 1
ATOM 743 O O . ASN A 1 95 ? -5.492 33.031 19.938 1 97.75 95 ASN A O 1
ATOM 747 N N . ILE A 1 96 ? -4.328 31.141 19.984 1 97.06 96 ILE A N 1
ATOM 748 C CA . ILE A 1 96 ? -5.379 30.297 19.422 1 97.06 96 ILE A CA 1
ATOM 749 C C . ILE A 1 96 ? -6.598 30.328 20.344 1 97.06 96 ILE A C 1
ATOM 751 O O . ILE A 1 96 ? -7.734 30.234 19.891 1 97.06 96 ILE A O 1
ATOM 755 N N . GLU A 1 97 ? -6.41 30.453 21.609 1 96.38 97 GLU A N 1
ATOM 756 C CA . GLU A 1 97 ? -7.477 30.391 22.609 1 96.38 97 GLU A CA 1
ATOM 757 C C . GLU A 1 97 ? -8.375 31.625 22.516 1 96.38 97 GLU A C 1
ATOM 759 O O . GLU A 1 97 ? -9.5 31.609 23.031 1 96.38 97 GLU A O 1
ATOM 764 N N . ASN A 1 98 ? -7.918 32.688 21.875 1 96.94 98 ASN A N 1
ATOM 765 C CA . ASN A 1 98 ? -8.648 33.938 21.875 1 96.94 98 ASN A CA 1
ATOM 766 C C . ASN A 1 98 ? -9.195 34.281 20.484 1 96.94 98 ASN A C 1
ATOM 768 O O . ASN A 1 98 ? -9.727 35.375 20.266 1 96.94 98 ASN A O 1
ATOM 772 N N . CYS A 1 99 ? -9.133 33.375 19.562 1 97.38 99 CYS A N 1
ATOM 773 C CA . CYS A 1 99 ? -9.422 33.75 18.188 1 97.38 99 CYS A CA 1
ATOM 774 C C . CYS A 1 99 ? -10.789 33.219 17.766 1 97.38 99 CYS A C 1
ATOM 776 O O . CYS A 1 99 ? -11.062 33.094 16.562 1 97.38 99 CYS A O 1
ATOM 778 N N . TYR A 1 100 ? -11.633 32.844 18.688 1 97.56 100 TYR A N 1
ATOM 779 C CA . TYR A 1 100 ? -12.938 32.344 18.297 1 97.56 100 TYR A CA 1
ATOM 780 C C . TYR A 1 100 ? -14.008 32.688 19.328 1 97.56 100 TYR A C 1
ATOM 782 O O . TYR A 1 100 ? -13.703 32.875 20.5 1 97.56 100 TYR A O 1
ATOM 790 N N . SER A 1 101 ? -15.258 32.781 18.859 1 98.19 101 SER A N 1
ATOM 791 C CA . SER A 1 101 ? -16.422 32.844 19.734 1 98.19 101 SER A CA 1
ATOM 792 C C . SER A 1 101 ? -16.891 31.469 20.156 1 98.19 101 SER A C 1
ATOM 794 O O . SER A 1 101 ? -17.266 31.25 21.312 1 98.19 101 SER A O 1
ATOM 796 N N . LYS A 1 102 ? -16.891 30.547 19.203 1 98.25 102 LYS A N 1
ATOM 797 C CA . LYS A 1 102 ? -17.234 29.141 19.438 1 98.25 102 LYS A CA 1
ATOM 798 C C . LYS A 1 102 ? -16.156 28.203 18.906 1 98.25 102 LYS A C 1
ATOM 800 O O . LYS A 1 102 ? -15.531 28.484 17.891 1 98.25 102 LYS A O 1
ATOM 805 N N . LEU A 1 103 ? -15.984 27.125 19.625 1 98.56 103 LEU A N 1
ATOM 806 C CA . LEU A 1 103 ? -15 26.125 19.25 1 98.56 103 LEU A CA 1
ATOM 807 C C . LEU A 1 103 ? -15.68 24.781 18.969 1 98.56 103 LEU A C 1
ATOM 809 O O . LEU A 1 103 ? -16.453 24.281 19.781 1 98.56 103 LEU A O 1
ATOM 813 N N . ILE A 1 104 ? -15.469 24.297 17.75 1 98.69 104 ILE A N 1
ATOM 814 C CA . ILE A 1 104 ? -15.906 22.953 17.359 1 98.69 104 ILE A CA 1
ATOM 815 C C . ILE A 1 104 ? -14.688 22.047 17.219 1 98.69 104 ILE A C 1
ATOM 817 O O . ILE A 1 104 ? -13.734 22.391 16.516 1 98.69 104 ILE A O 1
ATOM 821 N N . ASN A 1 105 ? -14.719 20.922 17.891 1 98.56 105 ASN A N 1
ATOM 822 C CA . ASN A 1 105 ? -13.617 19.969 17.828 1 98.56 105 ASN A CA 1
ATOM 823 C C . ASN A 1 105 ? -14.039 18.672 17.141 1 98.56 105 ASN A C 1
ATOM 825 O O . ASN A 1 105 ? -15.023 18.031 17.547 1 98.56 105 ASN A O 1
ATOM 829 N N . ILE A 1 106 ? -13.359 18.312 16.031 1 98.5 106 ILE A N 1
ATOM 830 C CA . ILE A 1 106 ? -13.57 17.047 15.328 1 98.5 106 ILE A CA 1
ATOM 831 C C . ILE A 1 106 ? -12.266 16.25 15.297 1 98.5 106 ILE A C 1
ATOM 833 O O . ILE A 1 106 ? -11.258 16.719 14.766 1 98.5 106 ILE A O 1
ATOM 837 N N . ASP A 1 107 ? -12.289 15.062 15.82 1 96.62 107 ASP A N 1
ATOM 838 C CA . ASP A 1 107 ? -11.07 14.273 15.969 1 96.62 107 ASP A CA 1
ATOM 839 C C . ASP A 1 107 ? -11.391 12.781 16.031 1 96.62 107 ASP A C 1
ATOM 841 O O . ASP A 1 107 ? -12.555 12.398 16.172 1 96.62 107 ASP A O 1
ATOM 845 N N . HIS A 1 108 ? -10.344 11.961 15.773 1 95.69 108 HIS A N 1
ATOM 846 C CA . HIS A 1 108 ? -10.562 10.516 15.828 1 95.69 108 HIS A CA 1
ATOM 847 C C . HIS A 1 108 ? -9.539 9.836 16.734 1 95.69 108 HIS A C 1
ATOM 849 O O . HIS A 1 108 ? -9.586 8.617 16.922 1 95.69 108 HIS A O 1
ATOM 855 N N . HIS A 1 109 ? -8.719 10.531 17.344 1 89.56 109 HIS A N 1
ATOM 856 C CA . HIS A 1 109 ? -7.688 9.938 18.188 1 89.56 109 HIS A CA 1
ATOM 857 C C . HIS A 1 109 ? -8.281 9.406 19.5 1 89.56 109 HIS A C 1
ATOM 859 O O . HIS A 1 109 ? -9.117 10.062 20.109 1 89.56 109 HIS A O 1
ATOM 865 N N . ILE A 1 110 ? -7.793 8.32 19.922 1 84 110 ILE A N 1
ATOM 866 C CA . ILE A 1 110 ? -8.312 7.652 21.109 1 84 110 ILE A CA 1
ATOM 867 C C . ILE A 1 110 ? -8.016 8.5 22.344 1 84 110 ILE A C 1
ATOM 869 O O . ILE A 1 110 ? -8.766 8.469 23.312 1 84 110 ILE A O 1
ATOM 873 N N . THR A 1 111 ? -7 9.32 22.297 1 81.25 111 THR A N 1
ATOM 874 C CA . THR A 1 111 ? -6.57 10.117 23.438 1 81.25 111 THR A CA 1
ATOM 875 C C . THR A 1 111 ? -7.391 11.398 23.547 1 81.25 111 THR A C 1
ATOM 877 O O . THR A 1 111 ? -7.293 12.125 24.547 1 81.25 111 THR A O 1
ATOM 880 N N . SER A 1 112 ? -8.188 11.664 22.594 1 88.5 112 SER A N 1
ATOM 881 C CA . SER A 1 112 ? -8.938 12.914 22.578 1 88.5 112 SER A CA 1
ATOM 882 C C . SER A 1 112 ? -10.172 12.836 23.469 1 88.5 112 SER A C 1
ATOM 884 O O . SER A 1 112 ? -10.945 11.875 23.391 1 88.5 112 SER A O 1
ATOM 886 N N . GLU A 1 113 ? -10.32 13.844 24.312 1 90.12 113 GLU A N 1
ATOM 887 C CA . GLU A 1 113 ? -11.492 13.93 25.188 1 90.12 113 GLU A CA 1
ATOM 888 C C . GLU A 1 113 ? -12.523 14.906 24.625 1 90.12 113 GLU A C 1
ATOM 890 O O . GLU A 1 113 ? -13.664 14.938 25.094 1 90.12 113 GLU A O 1
ATOM 895 N N . GLY A 1 114 ? -12.227 15.523 23.594 1 94.19 114 GLY A N 1
ATOM 896 C CA . GLY A 1 114 ? -13.094 16.562 23.062 1 94.19 114 GLY A CA 1
ATOM 897 C C . GLY A 1 114 ? -12.977 17.875 23.812 1 94.19 114 GLY A C 1
ATOM 898 O O . GLY A 1 114 ? -12.836 17.891 25.047 1 94.19 114 GLY A O 1
ATOM 899 N N . ILE A 1 115 ? -13.008 18.969 23.125 1 96.19 115 ILE A N 1
ATOM 900 C CA . ILE A 1 115 ? -12.938 20.297 23.734 1 96.19 115 ILE A CA 1
ATOM 901 C C . ILE A 1 115 ? -13.844 21.266 22.984 1 96.19 115 ILE A C 1
ATOM 903 O O . ILE A 1 115 ? -14.227 21 21.844 1 96.19 115 ILE A O 1
ATOM 907 N N . GLY A 1 116 ? -14.195 22.406 23.672 1 96.81 116 GLY A N 1
ATOM 908 C CA . GLY A 1 116 ? -14.93 23.469 23.016 1 96.81 116 GLY A CA 1
ATOM 909 C C . GLY A 1 116 ? -16.438 23.375 23.219 1 96.81 116 GLY A C 1
ATOM 910 O O . GLY A 1 116 ? -16.906 22.703 24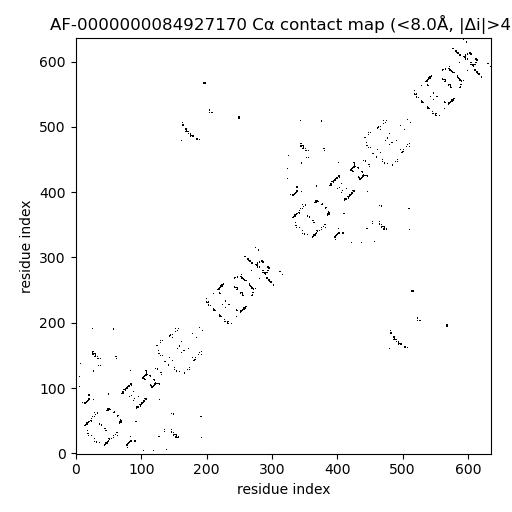.125 1 96.81 116 GLY A O 1
ATOM 911 N N . ASP A 1 117 ? -17.141 24.109 22.422 1 97.5 117 ASP A N 1
ATOM 912 C CA . ASP A 1 117 ? -18.594 24.219 22.531 1 97.5 117 ASP A CA 1
ATOM 913 C C . ASP A 1 117 ? -19.297 22.984 21.953 1 97.5 117 ASP A C 1
ATOM 915 O O . ASP A 1 117 ? -20.297 22.516 22.5 1 97.5 117 ASP A O 1
ATOM 919 N N . LEU A 1 118 ? -18.812 22.5 20.859 1 98 118 LEU A N 1
ATOM 920 C CA . LEU A 1 118 ? -19.234 21.266 20.219 1 98 118 LEU A CA 1
ATOM 921 C C . LEU A 1 118 ? -18.047 20.391 19.875 1 98 118 LEU A C 1
ATOM 923 O O . LEU A 1 118 ? -17 20.891 19.469 1 98 118 LEU A O 1
ATOM 927 N N . PHE A 1 119 ? -18.234 19.125 20.094 1 97.56 119 PHE A N 1
ATOM 928 C CA . PHE A 1 119 ? -17.141 18.25 19.672 1 97.56 119 PHE A CA 1
ATOM 929 C C . PHE A 1 119 ? -17.688 16.891 19.203 1 97.56 119 PHE A C 1
ATOM 931 O O . PHE A 1 119 ? -18.719 16.438 19.688 1 97.56 119 PHE A O 1
ATOM 938 N N . TYR A 1 120 ? -17.094 16.359 18.203 1 97.75 120 TYR A N 1
ATOM 939 C CA . TYR A 1 120 ? -17.328 15.008 17.688 1 97.75 120 TYR A CA 1
ATOM 940 C C . TYR A 1 120 ? -16.047 14.203 17.656 1 97.75 120 TYR A C 1
ATOM 942 O O . TYR A 1 120 ? -15.234 14.344 16.734 1 97.75 120 TYR A O 1
ATOM 950 N N . ILE A 1 121 ? -15.898 13.352 18.672 1 96.44 121 ILE A N 1
ATOM 951 C CA . ILE A 1 121 ? -14.742 12.461 18.766 1 96.44 121 ILE A CA 1
ATOM 952 C C . ILE A 1 121 ? -15.18 11.023 18.453 1 96.44 121 ILE A C 1
ATOM 954 O O . ILE A 1 121 ? -16.031 10.469 19.141 1 96.44 121 ILE A O 1
ATOM 958 N N . ASN A 1 122 ? -14.68 10.477 17.406 1 96.06 122 ASN A N 1
ATOM 959 C CA . ASN A 1 122 ? -14.953 9.086 17.062 1 96.06 122 ASN A CA 1
ATOM 960 C C . ASN A 1 122 ? -13.672 8.289 16.859 1 96.06 122 ASN A C 1
ATOM 962 O O . ASN A 1 122 ? -13.156 8.203 15.742 1 96.06 122 ASN A O 1
ATOM 966 N N . SER A 1 123 ? -13.258 7.621 17.891 1 93.75 123 SER A N 1
ATOM 967 C CA . SER A 1 123 ? -11.977 6.922 17.859 1 93.75 123 SER A CA 1
ATOM 968 C C . SER A 1 123 ? -12.055 5.648 17.031 1 93.75 123 SER A C 1
ATOM 970 O O . SER A 1 123 ? -11.031 5.031 16.734 1 93.75 123 SER A O 1
ATOM 972 N N . SER A 1 124 ? -13.258 5.285 16.594 1 95 124 SER A N 1
ATOM 973 C CA . SER A 1 124 ? -13.414 4.105 15.75 1 95 124 SER A CA 1
ATOM 974 C C . SER A 1 124 ? -13.203 4.453 14.281 1 95 124 SER A C 1
ATOM 976 O O . SER A 1 124 ? -13.07 3.562 13.438 1 95 124 SER A O 1
ATOM 978 N N . SER A 1 125 ? -13.203 5.754 14 1 97.12 125 SER A N 1
ATOM 979 C CA . SER A 1 125 ? -12.914 6.168 12.633 1 97.12 125 SER A CA 1
ATOM 980 C C . SER A 1 125 ? -11.43 6.004 12.305 1 97.12 125 SER A C 1
ATOM 982 O O . SER A 1 125 ? -10.57 6.348 13.117 1 97.12 125 SER A O 1
ATOM 984 N N . ALA A 1 126 ? -11.18 5.512 11.148 1 96.81 126 ALA A N 1
ATOM 985 C CA . ALA A 1 126 ? -9.797 5.246 10.758 1 96.81 126 ALA A CA 1
ATOM 986 C C . ALA A 1 126 ? -9.031 6.547 10.539 1 96.81 126 ALA A C 1
ATOM 988 O O . ALA A 1 126 ? -7.805 6.578 10.633 1 96.81 126 ALA A O 1
ATOM 989 N N . ALA A 1 127 ? -9.75 7.582 10.25 1 97.56 127 ALA A N 1
ATOM 990 C CA . ALA A 1 127 ? -9.195 8.898 9.953 1 97.56 127 ALA A CA 1
ATOM 991 C C . ALA A 1 127 ? -10.219 10 10.211 1 97.56 127 ALA A C 1
ATOM 993 O O . ALA A 1 127 ? -11.422 9.75 10.203 1 97.56 127 ALA A O 1
ATOM 994 N N . THR A 1 128 ? -9.727 11.164 10.477 1 98.19 128 THR A N 1
ATOM 995 C CA . THR A 1 128 ? -10.617 12.32 10.539 1 98.19 128 THR A CA 1
ATOM 996 C C . THR A 1 128 ? -11.383 12.477 9.227 1 98.19 128 THR A C 1
ATOM 998 O O . THR A 1 128 ? -12.547 12.883 9.227 1 98.19 128 THR A O 1
ATOM 1001 N N . GLY A 1 129 ? -10.766 12.062 8.141 1 98.56 129 GLY A N 1
ATOM 1002 C CA . GLY A 1 129 ? -11.383 12.125 6.824 1 98.56 129 GLY A CA 1
ATOM 1003 C C . GLY A 1 129 ? -12.695 11.367 6.742 1 98.56 129 GLY A C 1
ATOM 1004 O O . GLY A 1 129 ? -13.594 11.758 5.996 1 98.56 129 GLY A O 1
ATOM 1005 N N . GLU A 1 130 ? -12.836 10.289 7.473 1 98.62 130 GLU A N 1
ATOM 1006 C CA . GLU A 1 130 ? -14.102 9.547 7.484 1 98.62 130 GLU A CA 1
ATOM 1007 C C . GLU A 1 130 ? -15.219 10.367 8.125 1 98.62 130 GLU A C 1
ATOM 1009 O O . GLU A 1 130 ? -16.359 10.32 7.672 1 98.62 130 GLU A O 1
ATOM 1014 N N . ILE A 1 131 ? -14.875 11.062 9.172 1 98.44 131 ILE A N 1
ATOM 1015 C CA . ILE A 1 131 ? -15.852 11.906 9.859 1 98.44 131 ILE A CA 1
ATOM 1016 C C . ILE A 1 131 ? -16.281 13.055 8.945 1 98.44 131 ILE A C 1
ATOM 1018 O O . ILE A 1 131 ? -17.469 13.32 8.797 1 98.44 131 ILE A O 1
ATOM 1022 N N . ILE A 1 132 ? -15.32 13.68 8.312 1 98.81 132 ILE A N 1
ATOM 1023 C CA . ILE A 1 132 ? -15.609 14.797 7.418 1 98.81 132 ILE A CA 1
ATOM 1024 C C . ILE A 1 132 ? -16.422 14.305 6.227 1 98.81 132 ILE A C 1
ATOM 1026 O O . ILE A 1 132 ? -17.312 15.016 5.73 1 98.81 132 ILE A O 1
ATOM 1030 N N . TYR A 1 133 ? -16.109 13.109 5.746 1 98.75 133 TYR A N 1
ATOM 1031 C CA . TYR A 1 133 ? -16.906 12.5 4.684 1 98.75 133 TYR A CA 1
ATOM 1032 C C . TYR A 1 133 ? -18.375 12.469 5.055 1 98.75 133 TYR A C 1
ATOM 1034 O O . TYR A 1 133 ? -19.234 12.844 4.246 1 98.75 133 TYR A O 1
ATOM 1042 N N . GLN A 1 134 ? -18.672 12.031 6.227 1 98.12 134 GLN A N 1
ATOM 1043 C CA . GLN A 1 134 ? -20.047 11.961 6.699 1 98.12 134 GLN A CA 1
ATOM 1044 C C . GLN A 1 134 ? -20.672 13.352 6.781 1 98.12 134 GLN A C 1
ATOM 1046 O O . GLN A 1 134 ? -21.828 13.547 6.383 1 98.12 134 GLN A O 1
ATOM 1051 N N . ILE A 1 135 ? -19.938 14.273 7.328 1 98.19 135 ILE A N 1
ATOM 1052 C CA . ILE A 1 135 ? -20.422 15.648 7.469 1 98.19 135 ILE A CA 1
ATOM 1053 C C . ILE A 1 135 ? -20.734 16.234 6.094 1 98.19 135 ILE A C 1
ATOM 1055 O O . ILE A 1 135 ? -21.797 16.844 5.898 1 98.19 135 ILE A O 1
ATOM 1059 N N . VAL A 1 136 ? -19.875 16.016 5.125 1 98.44 136 VAL A N 1
ATOM 1060 C CA . VAL A 1 136 ? -20.047 16.531 3.77 1 98.44 136 VAL A CA 1
ATOM 1061 C C . VAL A 1 136 ? -21.297 15.914 3.145 1 98.44 136 VAL A C 1
ATOM 1063 O O . VAL A 1 136 ? -22.094 16.609 2.512 1 98.44 136 VAL A O 1
ATOM 1066 N N . LYS A 1 137 ? -21.469 14.625 3.346 1 97.94 137 LYS A N 1
ATOM 1067 C CA . LYS A 1 137 ? -22.672 13.953 2.838 1 97.94 137 LYS A CA 1
ATOM 1068 C C . LYS A 1 137 ? -23.938 14.531 3.451 1 97.94 137 LYS A C 1
ATOM 1070 O O . LYS A 1 137 ? -24.922 14.758 2.748 1 97.94 137 LYS A O 1
ATOM 1075 N N . LEU A 1 138 ? -23.891 14.773 4.707 1 97.56 138 LEU A N 1
ATOM 1076 C CA . LEU A 1 138 ? -25.047 15.312 5.418 1 97.56 138 LEU A CA 1
ATOM 1077 C C . LEU A 1 138 ? -25.328 16.75 4.973 1 97.56 138 LEU A C 1
ATOM 1079 O O . LEU A 1 138 ? -26.469 17.203 5.066 1 97.56 138 LEU A O 1
ATOM 1083 N N . MET A 1 139 ? -24.328 17.438 4.492 1 97.5 139 MET A N 1
ATOM 1084 C CA . MET A 1 139 ? -24.5 18.781 3.953 1 97.5 139 MET A CA 1
ATOM 1085 C C . MET A 1 139 ? -25.125 18.734 2.564 1 97.5 139 MET A C 1
ATOM 1087 O O . MET A 1 139 ? -25.438 19.781 1.982 1 97.5 139 MET A O 1
ATOM 1091 N N . GLY A 1 140 ? -25.219 17.5 2.014 1 97.12 140 GLY A N 1
ATOM 1092 C CA . GLY A 1 140 ? -25.875 17.312 0.725 1 97.12 140 GLY A CA 1
ATOM 1093 C C . GLY A 1 140 ? -24.922 17.469 -0.448 1 97.12 140 GLY A C 1
ATOM 1094 O O . GLY A 1 140 ? -25.359 17.781 -1.562 1 97.12 140 GLY A O 1
ATOM 1095 N N . ILE A 1 141 ? -23.641 17.359 -0.239 1 96.94 141 ILE A N 1
ATOM 1096 C CA . ILE A 1 141 ? -22.641 17.469 -1.294 1 96.94 141 ILE A CA 1
ATOM 1097 C C . ILE A 1 141 ? -22.172 16.078 -1.726 1 96.94 141 ILE A C 1
ATOM 1099 O O . ILE A 1 141 ? -21.547 15.367 -0.951 1 96.94 141 ILE A O 1
ATOM 1103 N N . ASP A 1 142 ? -22.547 15.688 -2.969 1 92.62 142 ASP A N 1
ATOM 1104 C CA . ASP A 1 142 ? -22.156 14.367 -3.457 1 92.62 142 ASP A CA 1
ATOM 1105 C C . ASP A 1 142 ? -21.297 14.484 -4.715 1 92.62 142 ASP A C 1
ATOM 1107 O O . ASP A 1 142 ? -21.375 15.477 -5.441 1 92.62 142 ASP A O 1
ATOM 1111 N N . ASN A 1 143 ? -20.484 13.578 -4.93 1 92.69 143 ASN A N 1
ATOM 1112 C CA . ASN A 1 143 ? -19.719 13.336 -6.145 1 92.69 143 ASN A CA 1
ATOM 1113 C C . ASN A 1 143 ? -18.859 14.539 -6.512 1 92.69 143 ASN A C 1
ATOM 1115 O O . ASN A 1 143 ? -18.688 14.852 -7.691 1 92.69 143 ASN A O 1
ATOM 1119 N N . ASP A 1 144 ? -18.516 15.336 -5.531 1 97.19 144 ASP A N 1
ATOM 1120 C CA . ASP A 1 144 ? -17.547 16.406 -5.773 1 97.19 144 ASP A CA 1
ATOM 1121 C C . ASP A 1 144 ? -16.125 15.859 -5.848 1 97.19 144 ASP A C 1
ATOM 1123 O O . ASP A 1 144 ? -15.586 15.391 -4.844 1 97.19 144 ASP A O 1
ATOM 1127 N N . LYS A 1 145 ? -15.547 15.992 -7.023 1 98.5 145 LYS A N 1
ATOM 1128 C CA . LYS A 1 145 ? -14.266 15.344 -7.277 1 98.5 145 LYS A CA 1
ATOM 1129 C C . LYS A 1 145 ? -13.156 15.945 -6.418 1 98.5 145 LYS A C 1
ATOM 1131 O O . LYS A 1 145 ? -12.281 15.234 -5.926 1 98.5 145 LYS A O 1
ATOM 1136 N N . ASP A 1 146 ? -13.164 17.266 -6.27 1 98.81 146 ASP A N 1
ATOM 1137 C CA . ASP A 1 146 ? -12.141 17.938 -5.473 1 98.81 146 ASP A CA 1
ATOM 1138 C C . ASP A 1 146 ? -12.211 17.516 -4.012 1 98.81 146 ASP A C 1
ATOM 1140 O O . ASP A 1 146 ? -11.195 17.156 -3.41 1 98.81 146 ASP A O 1
ATOM 1144 N N . ILE A 1 147 ? -13.445 17.516 -3.484 1 98.88 147 ILE A N 1
ATOM 1145 C CA . ILE A 1 147 ? -13.648 17.094 -2.102 1 98.88 147 ILE A CA 1
ATOM 1146 C C . ILE A 1 147 ? -13.266 15.625 -1.943 1 98.88 147 ILE A C 1
ATOM 1148 O O . ILE A 1 147 ? -12.578 15.258 -0.991 1 98.88 147 ILE A O 1
ATOM 1152 N N . ALA A 1 148 ? -13.664 14.828 -2.904 1 98.88 148 ALA A N 1
ATOM 1153 C CA . ALA A 1 148 ? -13.359 13.398 -2.875 1 98.88 148 ALA A CA 1
ATOM 1154 C C . ALA A 1 148 ? -11.852 13.156 -2.895 1 98.88 148 ALA A C 1
ATOM 1156 O O . ALA A 1 148 ? -11.352 12.273 -2.199 1 98.88 148 ALA A O 1
ATOM 1157 N N . THR A 1 149 ? -11.102 13.93 -3.664 1 98.88 149 THR A N 1
ATOM 1158 C CA . THR A 1 149 ? -9.648 13.828 -3.746 1 98.88 149 THR A CA 1
ATOM 1159 C C . THR A 1 149 ? -9.016 14.078 -2.383 1 98.88 149 THR A C 1
ATOM 1161 O O . THR A 1 149 ? -8.148 13.312 -1.946 1 98.88 149 THR A O 1
ATOM 1164 N N . CYS A 1 150 ? -9.492 15.07 -1.72 1 98.94 150 CYS A N 1
ATOM 1165 C CA . CYS A 1 150 ? -8.977 15.422 -0.402 1 98.94 150 CYS A CA 1
ATOM 1166 C C . CYS A 1 150 ? -9.305 14.336 0.619 1 98.94 150 CYS A C 1
ATOM 1168 O O . CYS A 1 150 ? -8.438 13.914 1.38 1 98.94 150 CYS A O 1
ATOM 1170 N N . LEU A 1 151 ? -10.531 13.898 0.568 1 98.94 151 LEU A N 1
ATOM 1171 C CA . LEU A 1 151 ? -10.969 12.898 1.532 1 98.94 151 LEU A CA 1
ATOM 1172 C C . LEU A 1 151 ? -10.242 11.578 1.314 1 98.94 151 LEU A C 1
ATOM 1174 O O . LEU A 1 151 ? -9.844 10.914 2.277 1 98.94 151 LEU A O 1
ATOM 1178 N N . TYR A 1 152 ? -10.102 11.164 0.091 1 98.88 152 TYR A N 1
ATOM 1179 C CA . TYR A 1 152 ? -9.367 9.938 -0.196 1 98.88 152 TYR A CA 1
ATOM 1180 C C . TYR A 1 152 ? -7.934 10.031 0.323 1 98.88 152 TYR A C 1
ATOM 1182 O O . TYR A 1 152 ? -7.414 9.07 0.897 1 98.88 152 TYR A O 1
ATOM 1190 N N . THR A 1 153 ? -7.305 11.172 0.107 1 98.69 153 THR A N 1
ATOM 1191 C CA . THR A 1 153 ? -5.945 11.391 0.587 1 98.69 153 THR A CA 1
ATOM 1192 C C . THR A 1 153 ? -5.879 11.25 2.105 1 98.69 153 THR A C 1
ATOM 1194 O O . THR A 1 153 ? -4.969 10.609 2.635 1 98.69 153 THR A O 1
ATOM 1197 N N . SER A 1 154 ? -6.871 11.805 2.771 1 98.56 154 SER A N 1
ATOM 1198 C CA . SER A 1 154 ? -6.953 11.711 4.227 1 98.56 154 SER A CA 1
ATOM 1199 C C . SER A 1 154 ? -7.012 10.258 4.684 1 98.56 154 SER A C 1
ATOM 1201 O O . SER A 1 154 ? -6.164 9.805 5.461 1 98.56 154 SER A O 1
ATOM 1203 N N . ILE A 1 155 ? -7.906 9.555 4.16 1 98.5 155 ILE A N 1
ATOM 1204 C CA . ILE A 1 155 ? -8.164 8.18 4.555 1 98.5 155 ILE A CA 1
ATOM 1205 C C . ILE A 1 155 ? -6.977 7.297 4.152 1 98.5 155 ILE A C 1
ATOM 1207 O O . ILE A 1 155 ? -6.5 6.488 4.953 1 98.5 155 ILE A O 1
ATOM 1211 N N . PHE A 1 156 ? -6.48 7.512 2.943 1 97.75 156 PHE A N 1
ATOM 1212 C CA . PHE A 1 156 ? -5.355 6.742 2.428 1 97.75 156 PHE A CA 1
ATOM 1213 C C . PHE A 1 156 ? -4.129 6.914 3.32 1 97.75 156 PHE A C 1
ATOM 1215 O O . PHE A 1 156 ? -3.465 5.938 3.666 1 97.75 156 PHE A O 1
ATOM 1222 N N . THR A 1 157 ? -3.885 8.086 3.725 1 95.88 157 THR A N 1
ATOM 1223 C CA . THR A 1 157 ? -2.713 8.398 4.535 1 95.88 157 THR A CA 1
ATOM 1224 C C . THR A 1 157 ? -2.828 7.762 5.918 1 95.88 157 THR A C 1
ATOM 1226 O O . THR A 1 157 ? -1.936 7.027 6.344 1 95.88 157 THR A O 1
ATOM 1229 N N . ASP A 1 158 ? -3.91 7.902 6.578 1 95.12 158 ASP A N 1
ATOM 1230 C CA . ASP A 1 158 ? -4.035 7.492 7.973 1 95.12 158 ASP A CA 1
ATOM 1231 C C . ASP A 1 158 ? -4.199 5.98 8.086 1 95.12 158 ASP A C 1
ATOM 1233 O O . ASP A 1 158 ? -4.062 5.418 9.172 1 95.12 158 ASP A O 1
ATOM 1237 N N . THR A 1 159 ? -4.527 5.312 7.012 1 96.06 159 THR A N 1
ATOM 1238 C CA . THR A 1 159 ? -4.656 3.859 7.031 1 96.06 159 THR A CA 1
ATOM 1239 C C . THR A 1 159 ? -3.424 3.197 6.43 1 96.06 159 THR A C 1
ATOM 1241 O O . THR A 1 159 ? -3.406 1.982 6.215 1 96.06 159 THR A O 1
ATOM 1244 N N . GLY A 1 160 ? -2.428 4.008 6.094 1 92.81 160 GLY A N 1
ATOM 1245 C CA . GLY A 1 160 ? -1.249 3.449 5.453 1 92.81 160 GLY A CA 1
ATOM 1246 C C . GLY A 1 160 ? -1.555 2.764 4.133 1 92.81 160 GLY A C 1
ATOM 1247 O O . GLY A 1 160 ? -0.979 1.719 3.824 1 92.81 160 GLY A O 1
ATOM 1248 N N . GLY A 1 161 ? -2.531 3.348 3.391 1 95.81 161 GLY A N 1
ATOM 1249 C CA . GLY A 1 161 ? -2.979 2.674 2.182 1 95.81 161 GLY A CA 1
ATOM 1250 C C . GLY A 1 161 ? -3.77 1.409 2.461 1 95.81 161 GLY A C 1
ATOM 1251 O O . GLY A 1 161 ? -3.539 0.375 1.832 1 95.81 161 GLY A O 1
ATOM 1252 N N . PHE A 1 162 ? -4.566 1.437 3.48 1 97.12 162 PHE A N 1
ATOM 1253 C CA . PHE A 1 162 ? -5.477 0.37 3.873 1 97.12 162 PHE A CA 1
ATOM 1254 C C . PHE A 1 162 ? -4.711 -0.81 4.461 1 97.12 162 PHE A C 1
ATOM 1256 O O . PHE A 1 162 ? -5.203 -1.939 4.457 1 97.12 162 PHE A O 1
ATOM 1263 N N . ARG A 1 163 ? -3.518 -0.556 4.965 1 92.94 163 ARG A N 1
ATOM 1264 C CA . ARG A 1 163 ? -2.668 -1.636 5.453 1 92.94 163 ARG A CA 1
ATOM 1265 C C . ARG A 1 163 ? -2.676 -1.693 6.977 1 92.94 163 ARG A C 1
ATOM 1267 O O . ARG A 1 163 ? -2.279 -2.699 7.566 1 92.94 163 ARG A O 1
ATOM 1274 N N . TYR A 1 164 ? -3.023 -0.63 7.594 1 90.25 164 TYR A N 1
ATOM 1275 C CA . TYR A 1 164 ? -2.971 -0.563 9.047 1 90.25 164 TYR A CA 1
ATOM 1276 C C . TYR A 1 164 ? -4.234 -1.145 9.672 1 90.25 164 TYR A C 1
ATOM 1278 O O . TYR A 1 164 ? -5.285 -1.188 9.023 1 90.25 164 TYR A O 1
ATOM 1286 N N . SER A 1 165 ? -4.148 -1.494 10.922 1 90.56 165 SER A N 1
ATOM 1287 C CA . SER A 1 165 ? -5.203 -2.225 11.625 1 90.56 165 SER A CA 1
ATOM 1288 C C . SER A 1 165 ? -6.438 -1.354 11.828 1 90.56 165 SER A C 1
ATOM 1290 O O . SER A 1 165 ? -7.523 -1.862 12.117 1 90.56 165 SER A O 1
ATOM 1292 N N . ASN A 1 166 ? -6.32 -0.059 11.695 1 93.06 166 ASN A N 1
ATOM 1293 C CA . ASN A 1 166 ? -7.469 0.824 11.875 1 93.06 166 ASN A CA 1
ATOM 1294 C C . ASN A 1 166 ? -8.375 0.816 10.648 1 93.06 166 ASN A C 1
ATOM 1296 O O . ASN A 1 166 ? -9.453 1.412 10.664 1 93.06 166 ASN A O 1
ATOM 1300 N N . THR A 1 167 ? -7.957 0.141 9.555 1 97.19 167 THR A N 1
ATOM 1301 C CA . THR A 1 167 ? -8.789 0.011 8.359 1 97.19 167 THR A CA 1
ATOM 1302 C C . THR A 1 167 ? -10 -0.869 8.641 1 97.19 167 THR A C 1
ATOM 1304 O O . THR A 1 167 ? -9.867 -1.957 9.203 1 97.19 167 THR A O 1
ATOM 1307 N N . THR A 1 168 ? -11.164 -0.4 8.258 1 97.62 168 THR A N 1
ATOM 1308 C CA . THR A 1 168 ? -12.406 -1.131 8.492 1 97.62 168 THR A CA 1
ATOM 1309 C C . THR A 1 168 ? -13.203 -1.269 7.199 1 97.62 168 THR A C 1
ATOM 1311 O O . THR A 1 168 ? -12.805 -0.739 6.16 1 97.62 168 THR A O 1
ATOM 1314 N N . SER A 1 169 ? -14.359 -2.027 7.359 1 98 169 SER A N 1
ATOM 1315 C CA . SER A 1 169 ? -15.266 -2.135 6.223 1 98 169 SER A CA 1
ATOM 1316 C C . SER A 1 169 ? -15.82 -0.77 5.824 1 98 169 SER A C 1
ATOM 1318 O O . SER A 1 169 ? -16.031 -0.503 4.641 1 98 169 SER A O 1
ATOM 1320 N N . ILE A 1 170 ? -16 0.113 6.777 1 98.31 170 ILE A N 1
ATOM 1321 C CA . ILE A 1 170 ? -16.484 1.466 6.508 1 98.31 170 ILE A CA 1
ATOM 1322 C C . ILE A 1 170 ? -15.422 2.24 5.723 1 98.31 170 ILE A C 1
ATOM 1324 O O . ILE A 1 170 ? -15.75 2.959 4.773 1 98.31 170 ILE A O 1
ATOM 1328 N N . THR A 1 171 ? -14.141 2.066 6.137 1 98.69 171 THR A N 1
ATOM 1329 C CA . THR A 1 171 ? -13.031 2.676 5.414 1 98.69 171 THR A CA 1
ATOM 1330 C C . THR A 1 171 ? -13.078 2.305 3.936 1 98.69 171 THR A C 1
ATOM 1332 O O . THR A 1 171 ? -13 3.176 3.066 1 98.69 171 THR A O 1
ATOM 1335 N N . HIS A 1 172 ? -13.25 1.04 3.682 1 98.81 172 HIS A N 1
ATOM 1336 C CA . HIS A 1 172 ? -13.281 0.546 2.311 1 98.81 172 HIS A CA 1
ATOM 1337 C C . HIS A 1 172 ? -14.523 1.044 1.571 1 98.81 172 HIS A C 1
ATOM 1339 O O . HIS A 1 172 ? -14.445 1.396 0.392 1 98.81 172 HIS A O 1
ATOM 1345 N N . GLN A 1 173 ? -15.633 1.054 2.264 1 98.38 173 GLN A N 1
ATOM 1346 C CA . GLN A 1 173 ? -16.859 1.565 1.654 1 98.38 173 GLN A CA 1
ATOM 1347 C C . GLN A 1 173 ? -16.688 3.016 1.214 1 98.38 173 GLN A C 1
ATOM 1349 O O . GLN A 1 173 ? -17.031 3.371 0.084 1 98.38 173 GLN A O 1
ATOM 1354 N N . ILE A 1 174 ? -16.156 3.824 2.074 1 98.69 174 ILE A N 1
ATOM 1355 C CA . ILE A 1 174 ? -15.945 5.234 1.769 1 98.69 174 ILE A CA 1
ATOM 1356 C C . ILE A 1 174 ? -14.961 5.375 0.613 1 98.69 174 ILE A C 1
ATOM 1358 O O . ILE A 1 174 ? -15.188 6.152 -0.318 1 98.69 174 ILE A O 1
ATOM 1362 N N . ALA A 1 175 ? -13.859 4.59 0.678 1 98.75 175 ALA A N 1
ATOM 1363 C CA . ALA A 1 175 ? -12.875 4.641 -0.396 1 98.75 175 ALA A CA 1
ATOM 1364 C C . ALA A 1 175 ? -13.516 4.328 -1.745 1 98.75 175 ALA A C 1
ATOM 1366 O O . ALA A 1 175 ? -13.258 5.02 -2.734 1 98.75 175 ALA A O 1
ATOM 1367 N N . GLY A 1 176 ? -14.375 3.283 -1.765 1 98.56 176 GLY A N 1
ATOM 1368 C CA . GLY A 1 176 ? -15.094 2.959 -2.986 1 98.56 176 GLY A CA 1
ATOM 1369 C C . GLY A 1 176 ? -15.961 4.098 -3.49 1 98.56 176 GLY A C 1
ATOM 1370 O O . GLY A 1 176 ? -15.961 4.402 -4.684 1 98.56 176 GLY A O 1
ATOM 1371 N N . ASP A 1 177 ? -16.688 4.719 -2.588 1 98.38 177 ASP A N 1
ATOM 1372 C CA . ASP A 1 177 ? -17.531 5.852 -2.934 1 98.38 177 ASP A CA 1
ATOM 1373 C C . ASP A 1 177 ? -16.719 6.996 -3.527 1 98.38 177 ASP A C 1
ATOM 1375 O O . ASP A 1 177 ? -17.125 7.621 -4.504 1 98.38 177 ASP A O 1
ATOM 1379 N N . LEU A 1 178 ? -15.586 7.242 -2.93 1 98.75 178 LEU A N 1
ATOM 1380 C CA . LEU A 1 178 ? -14.734 8.344 -3.373 1 98.75 178 LEU A CA 1
ATOM 1381 C C . LEU A 1 178 ? -14.148 8.055 -4.75 1 98.75 178 LEU A C 1
ATOM 1383 O O . LEU A 1 178 ? -14.031 8.961 -5.582 1 98.75 178 LEU A O 1
ATOM 1387 N N . ILE A 1 179 ? -13.789 6.812 -4.98 1 98.25 179 ILE A N 1
ATOM 1388 C CA . ILE A 1 179 ? -13.305 6.418 -6.297 1 98.25 179 ILE A CA 1
ATOM 1389 C C . ILE A 1 179 ? -14.398 6.652 -7.34 1 98.25 179 ILE A C 1
ATOM 1391 O O . ILE A 1 179 ? -14.125 7.145 -8.438 1 98.25 179 ILE A O 1
ATOM 1395 N N . ASN A 1 180 ? -15.633 6.391 -6.984 1 97.75 180 ASN A N 1
ATOM 1396 C CA . ASN A 1 180 ? -16.766 6.562 -7.891 1 97.75 180 ASN A CA 1
ATOM 1397 C C . ASN A 1 180 ? -17 8.031 -8.219 1 97.75 180 ASN A C 1
ATOM 1399 O O . ASN A 1 180 ? -17.703 8.352 -9.18 1 97.75 180 ASN A O 1
ATOM 1403 N N . ALA A 1 181 ? -16.469 8.93 -7.426 1 97.88 181 ALA A N 1
ATOM 1404 C CA . ALA A 1 181 ? -16.578 10.359 -7.691 1 97.88 181 ALA A CA 1
ATOM 1405 C C . ALA A 1 181 ? -15.641 10.781 -8.82 1 97.88 181 ALA A C 1
ATOM 1407 O O . ALA A 1 181 ? -15.641 11.945 -9.227 1 97.88 181 ALA A O 1
ATOM 1408 N N . GLY A 1 182 ? -14.82 9.859 -9.289 1 97.31 182 GLY A N 1
ATOM 1409 C CA . GLY A 1 182 ? -14 10.117 -10.469 1 97.31 182 GLY A CA 1
ATOM 1410 C C . GLY A 1 182 ? -12.617 10.625 -10.133 1 97.31 182 GLY A C 1
ATOM 1411 O O . GLY A 1 182 ? -11.984 11.312 -10.938 1 97.31 182 GLY A O 1
ATOM 1412 N N . ILE A 1 183 ? -12.141 10.328 -8.992 1 97.94 183 ILE A N 1
ATOM 1413 C CA . ILE A 1 183 ? -10.812 10.797 -8.609 1 97.94 183 ILE A CA 1
ATOM 1414 C C . ILE A 1 183 ? -9.75 9.977 -9.328 1 97.94 183 ILE A C 1
ATOM 1416 O O . ILE A 1 183 ? -10 8.844 -9.734 1 97.94 183 ILE A O 1
ATOM 1420 N N . ASP A 1 184 ? -8.586 10.586 -9.539 1 96.06 184 ASP A N 1
ATOM 1421 C CA . ASP A 1 184 ? -7.398 9.859 -9.984 1 96.06 184 ASP A CA 1
ATOM 1422 C C . ASP A 1 184 ? -6.605 9.328 -8.789 1 96.06 184 ASP A C 1
ATOM 1424 O O . ASP A 1 184 ? -5.551 9.867 -8.453 1 96.06 184 ASP A O 1
ATOM 1428 N N . PHE A 1 185 ? -7.133 8.234 -8.242 1 96.62 185 PHE A N 1
ATOM 1429 C CA . PHE A 1 185 ? -6.543 7.785 -6.984 1 96.62 185 PHE A CA 1
ATOM 1430 C C . PHE A 1 185 ? -5.137 7.238 -7.211 1 96.62 185 PHE A C 1
ATOM 1432 O O . PHE A 1 185 ? -4.312 7.23 -6.297 1 96.62 185 PHE A O 1
ATOM 1439 N N . VAL A 1 186 ? -4.812 6.758 -8.391 1 91.44 186 VAL A N 1
ATOM 1440 C CA . VAL A 1 186 ? -3.459 6.301 -8.695 1 91.44 186 VAL A CA 1
ATOM 1441 C C . VAL A 1 186 ? -2.48 7.465 -8.57 1 91.44 186 VAL A C 1
ATOM 1443 O O . VAL A 1 186 ? -1.398 7.316 -8 1 91.44 186 VAL A O 1
ATOM 1446 N N . TYR A 1 187 ? -2.889 8.602 -9.117 1 92.81 187 TYR A N 1
ATOM 1447 C CA . TYR A 1 187 ? -2.09 9.812 -8.984 1 92.81 187 TYR A CA 1
ATOM 1448 C C . TYR A 1 187 ? -1.898 10.18 -7.512 1 92.81 187 TYR A C 1
ATOM 1450 O O . TYR A 1 187 ? -0.792 10.523 -7.094 1 92.81 187 TYR A O 1
ATOM 1458 N N . ILE A 1 188 ? -2.939 10.062 -6.73 1 96.56 188 ILE A N 1
ATOM 1459 C CA . ILE A 1 188 ? -2.889 10.367 -5.305 1 96.56 188 ILE A CA 1
ATOM 1460 C C . ILE A 1 188 ? -1.899 9.43 -4.613 1 96.56 188 ILE A C 1
ATOM 1462 O O . ILE A 1 188 ? -1.035 9.875 -3.857 1 96.56 188 ILE A O 1
ATOM 1466 N N . VAL A 1 189 ? -2.029 8.172 -4.875 1 94.38 189 VAL A N 1
ATOM 1467 C CA . VAL A 1 189 ? -1.177 7.145 -4.273 1 94.38 189 VAL A CA 1
ATOM 1468 C C . VAL A 1 189 ? 0.287 7.441 -4.598 1 94.38 189 VAL A C 1
ATOM 1470 O O . VAL A 1 189 ? 1.143 7.41 -3.709 1 94.38 189 VAL A O 1
ATOM 1473 N N . ASN A 1 190 ? 0.565 7.762 -5.824 1 89.75 190 ASN A N 1
ATOM 1474 C CA . ASN A 1 190 ? 1.931 8.039 -6.258 1 89.75 190 ASN A CA 1
ATOM 1475 C C . ASN A 1 190 ? 2.512 9.25 -5.543 1 89.75 190 ASN A C 1
ATOM 1477 O O . ASN A 1 190 ? 3.633 9.203 -5.031 1 89.75 190 ASN A O 1
ATOM 1481 N N . LYS A 1 191 ? 1.742 10.273 -5.473 1 91.44 191 LYS A N 1
ATOM 1482 C CA . LYS A 1 191 ? 2.223 11.523 -4.887 1 91.44 191 LYS A CA 1
ATOM 1483 C C . LYS A 1 191 ? 2.414 11.383 -3.379 1 91.44 191 LYS A C 1
ATOM 1485 O O . LYS A 1 191 ? 3.377 11.914 -2.818 1 91.44 191 LYS A O 1
ATOM 1490 N N . VAL A 1 192 ? 1.526 10.664 -2.771 1 92.5 192 VAL A N 1
ATOM 1491 C CA . VAL A 1 192 ? 1.49 10.633 -1.312 1 92.5 192 VAL A CA 1
ATOM 1492 C C . VAL A 1 192 ? 2.5 9.609 -0.797 1 92.5 192 VAL A C 1
ATOM 1494 O O . VAL A 1 192 ? 3.186 9.852 0.199 1 92.5 192 VAL A O 1
ATOM 1497 N N . PHE A 1 193 ? 2.568 8.461 -1.437 1 87.31 193 PHE A N 1
ATOM 1498 C CA . PHE A 1 193 ? 3.295 7.363 -0.802 1 87.31 193 PHE A CA 1
ATOM 1499 C C . PHE A 1 193 ? 4.465 6.914 -1.67 1 87.31 193 PHE A C 1
ATOM 1501 O O . PHE A 1 193 ? 5.508 6.508 -1.154 1 87.31 193 PHE A O 1
ATOM 1508 N N . ASP A 1 194 ? 4.34 6.977 -2.887 1 87.5 194 ASP A N 1
ATOM 1509 C CA . ASP A 1 194 ? 5.297 6.254 -3.717 1 87.5 194 ASP A CA 1
ATOM 1510 C C . ASP A 1 194 ? 6.48 7.145 -4.09 1 87.5 194 ASP A C 1
ATOM 1512 O O . ASP A 1 194 ? 7.637 6.723 -4 1 87.5 194 ASP A O 1
ATOM 1516 N N . GLU A 1 195 ? 6.223 8.336 -4.441 1 90.88 195 GLU A N 1
ATOM 1517 C CA . GLU A 1 195 ? 7.273 9.203 -4.961 1 90.88 195 GLU A CA 1
ATOM 1518 C C . GLU A 1 195 ? 8.258 9.602 -3.865 1 90.88 195 GLU A C 1
ATOM 1520 O O . GLU A 1 195 ? 7.855 9.867 -2.73 1 90.88 195 GLU A O 1
ATOM 1525 N N . MET A 1 196 ? 9.461 9.484 -4.145 1 91.81 196 MET A N 1
ATOM 1526 C CA . MET A 1 196 ? 10.516 9.961 -3.25 1 91.81 196 MET A CA 1
ATOM 1527 C C . MET A 1 196 ? 11.477 10.891 -3.984 1 91.81 196 MET A C 1
ATOM 1529 O O . MET A 1 196 ? 11.727 10.711 -5.176 1 91.81 196 MET A O 1
ATOM 1533 N N . SER A 1 197 ? 12.008 11.891 -3.334 1 92.62 197 SER A N 1
ATOM 1534 C CA . SER A 1 197 ? 13.023 12.766 -3.914 1 92.62 197 SER A CA 1
ATOM 1535 C C . SER A 1 197 ? 14.328 12.008 -4.16 1 92.62 197 SER A C 1
ATOM 1537 O O . SER A 1 197 ? 14.562 10.953 -3.57 1 92.62 197 SER A O 1
ATOM 1539 N N . LEU A 1 198 ? 15.062 12.562 -5.105 1 94.62 198 LEU A N 1
ATOM 1540 C CA . LEU A 1 198 ? 16.375 11.969 -5.332 1 94.62 198 LEU A CA 1
ATOM 1541 C C . LEU A 1 198 ? 17.219 12.008 -4.062 1 94.62 198 LEU A C 1
ATOM 1543 O O . LEU A 1 198 ? 17.969 11.07 -3.783 1 94.62 198 LEU A O 1
ATOM 1547 N N . SER A 1 199 ? 17.094 13.078 -3.312 1 95.25 199 SER A N 1
ATOM 1548 C CA . SER A 1 199 ? 17.812 13.188 -2.043 1 95.25 199 SER A CA 1
ATOM 1549 C C . SER A 1 199 ? 17.391 12.086 -1.076 1 95.25 199 SER A C 1
ATOM 1551 O O . SER A 1 199 ? 18.234 11.484 -0.41 1 95.25 199 SER A O 1
ATOM 1553 N N . LYS A 1 200 ? 16.141 11.82 -0.992 1 94.19 200 LYS A N 1
ATOM 1554 C CA . LYS A 1 200 ? 15.656 10.734 -0.139 1 94.19 200 LYS A CA 1
ATOM 1555 C C . LYS A 1 200 ? 16.156 9.383 -0.631 1 94.19 200 LYS A C 1
ATOM 1557 O O . LYS A 1 200 ? 16.516 8.516 0.172 1 94.19 200 LYS A O 1
ATOM 1562 N N . PHE A 1 201 ? 16.125 9.172 -1.94 1 96.12 201 PHE A N 1
ATOM 1563 C CA . PHE A 1 201 ? 16.656 7.938 -2.514 1 96.12 201 PHE A CA 1
ATOM 1564 C C . PHE A 1 201 ? 18.109 7.727 -2.104 1 96.12 201 PHE A C 1
ATOM 1566 O O . PHE A 1 201 ? 18.484 6.633 -1.674 1 96.12 201 PHE A O 1
ATOM 1573 N N . ASN A 1 202 ? 18.875 8.797 -2.285 1 96.81 202 ASN A N 1
ATOM 1574 C CA . ASN A 1 202 ? 20.281 8.719 -1.947 1 96.81 202 ASN A CA 1
ATOM 1575 C C . ASN A 1 202 ? 20.5 8.477 -0.455 1 96.81 202 ASN A C 1
ATOM 1577 O O . ASN A 1 202 ? 21.391 7.723 -0.063 1 96.81 202 ASN A O 1
ATOM 1581 N N . LEU A 1 203 ? 19.703 9.086 0.324 1 97.31 203 LEU A N 1
ATOM 1582 C CA . LEU A 1 203 ? 19.766 8.852 1.763 1 97.31 203 LEU A CA 1
ATOM 1583 C C . LEU A 1 203 ? 19.438 7.398 2.094 1 97.31 203 LEU A C 1
ATOM 1585 O O . LEU A 1 203 ? 20.125 6.766 2.898 1 97.31 203 LEU A O 1
ATOM 1589 N N . LEU A 1 204 ? 18.359 6.887 1.497 1 97.12 204 LEU A N 1
ATOM 1590 C CA . LEU A 1 204 ? 17.969 5.492 1.686 1 97.12 204 LEU A CA 1
ATOM 1591 C C . LEU A 1 204 ? 19.125 4.555 1.351 1 97.12 204 LEU A C 1
ATOM 1593 O O . LEU A 1 204 ? 19.422 3.641 2.119 1 97.12 204 LEU A O 1
ATOM 1597 N N . ARG A 1 205 ? 19.719 4.836 0.204 1 96.75 205 ARG A N 1
ATOM 1598 C CA . ARG A 1 205 ? 20.875 4.062 -0.255 1 96.75 205 ARG A CA 1
ATOM 1599 C C . ARG A 1 205 ? 21.953 3.986 0.823 1 96.75 205 ARG A C 1
ATOM 1601 O O . ARG A 1 205 ? 22.469 2.91 1.105 1 96.75 205 ARG A O 1
ATOM 1608 N N . ASP A 1 206 ? 22.234 5.066 1.448 1 97.5 206 ASP A N 1
ATOM 1609 C CA . ASP A 1 206 ? 23.25 5.129 2.484 1 97.5 206 ASP A CA 1
ATOM 1610 C C . ASP A 1 206 ? 22.766 4.477 3.775 1 97.5 206 ASP A C 1
ATOM 1612 O O . ASP A 1 206 ? 23.516 3.746 4.426 1 97.5 206 ASP A O 1
ATOM 1616 N N . VAL A 1 207 ? 21.562 4.656 4.137 1 98.12 207 VAL A N 1
ATOM 1617 C CA . VAL A 1 207 ? 21.016 4.195 5.406 1 98.12 207 VAL A CA 1
ATOM 1618 C C . VAL A 1 207 ? 20.922 2.67 5.41 1 98.12 207 VAL A C 1
ATOM 1620 O O . VAL A 1 207 ? 21.188 2.033 6.434 1 98.12 207 VAL A O 1
ATOM 1623 N N . LEU A 1 208 ? 20.609 2.084 4.293 1 97.94 208 LEU A N 1
ATOM 1624 C CA . LEU A 1 208 ? 20.484 0.632 4.234 1 97.94 208 LEU A CA 1
ATOM 1625 C C . LEU A 1 208 ? 21.812 -0.043 4.543 1 97.94 208 LEU A C 1
ATOM 1627 O O . LEU A 1 208 ? 21.844 -1.193 4.984 1 97.94 208 LEU A O 1
ATOM 1631 N N . GLN A 1 209 ? 22.906 0.7 4.391 1 96.94 209 GLN A N 1
ATOM 1632 C CA . GLN A 1 209 ? 24.234 0.154 4.652 1 96.94 209 GLN A CA 1
ATOM 1633 C C . GLN A 1 209 ? 24.5 0.043 6.148 1 96.94 209 GLN A C 1
ATOM 1635 O O . GLN A 1 209 ? 25.453 -0.622 6.57 1 96.94 209 GLN A O 1
ATOM 1640 N N . THR A 1 210 ? 23.703 0.589 6.926 1 98.06 210 THR A N 1
ATOM 1641 C CA . THR A 1 210 ? 23.984 0.691 8.352 1 98.06 210 THR A CA 1
ATOM 1642 C C . THR A 1 210 ? 23.281 -0.416 9.125 1 98.06 210 THR A C 1
ATOM 1644 O O . THR A 1 210 ? 23.375 -0.478 10.352 1 98.06 210 THR A O 1
ATOM 1647 N N . LEU A 1 211 ? 22.641 -1.301 8.453 1 98.38 211 LEU A N 1
ATOM 1648 C CA . LEU A 1 211 ? 21.828 -2.32 9.102 1 98.38 211 LEU A CA 1
ATOM 1649 C C . LEU A 1 211 ? 22.656 -3.113 10.117 1 98.38 211 LEU A C 1
ATOM 1651 O O . LEU A 1 211 ? 23.75 -3.572 9.805 1 98.38 211 LEU A O 1
ATOM 1655 N N . GLU A 1 212 ? 22.172 -3.18 11.305 1 98.38 212 GLU A N 1
ATOM 1656 C CA . GLU A 1 212 ? 22.672 -4.062 12.352 1 98.38 212 GLU A CA 1
ATOM 1657 C C . GLU A 1 212 ? 21.594 -5.023 12.844 1 98.38 212 GLU A C 1
ATOM 1659 O O . GLU A 1 212 ? 20.469 -4.605 13.133 1 98.38 212 GLU A O 1
ATOM 1664 N N . LEU A 1 213 ? 21.953 -6.254 12.883 1 98.19 213 LEU A N 1
ATOM 1665 C CA . LEU A 1 213 ? 21.016 -7.281 13.328 1 98.19 213 LEU A CA 1
ATOM 1666 C C . LEU A 1 213 ? 21.484 -7.914 14.633 1 98.19 213 LEU A C 1
ATOM 1668 O O . LEU A 1 213 ? 22.688 -8.133 14.828 1 98.19 213 LEU A O 1
ATOM 1672 N N . PHE A 1 214 ? 20.5 -8.109 15.477 1 98.06 214 PHE A N 1
ATOM 1673 C CA . PHE A 1 214 ? 20.797 -8.711 16.766 1 98.06 214 PHE A CA 1
ATOM 1674 C C . PHE A 1 214 ? 19.812 -9.812 17.094 1 98.06 214 PHE A C 1
ATOM 1676 O O . PHE A 1 214 ? 18.75 -9.906 16.484 1 98.06 214 PHE A O 1
ATOM 1683 N N . GLU A 1 215 ? 20.219 -10.734 18.047 1 97.38 215 GLU A N 1
ATOM 1684 C CA . GLU A 1 215 ? 19.344 -11.734 18.641 1 97.38 215 GLU A CA 1
ATOM 1685 C C . GLU A 1 215 ? 18.688 -12.594 17.562 1 97.38 215 GLU A C 1
ATOM 1687 O O . GLU A 1 215 ? 17.453 -12.703 17.531 1 97.38 215 GLU A O 1
ATOM 1692 N N . GLY A 1 216 ? 19.5 -13.195 16.719 1 95.81 216 GLY A N 1
ATOM 1693 C CA . GLY A 1 216 ? 18.969 -14.047 15.672 1 95.81 216 GLY A CA 1
ATOM 1694 C C . GLY A 1 216 ? 18.078 -13.312 14.688 1 95.81 216 GLY A C 1
ATOM 1695 O O . GLY A 1 216 ? 17.016 -13.812 14.312 1 95.81 216 GLY A O 1
ATOM 1696 N N . ASN A 1 217 ? 18.344 -12 14.422 1 96.38 217 ASN A N 1
ATOM 1697 C CA . ASN A 1 217 ? 17.656 -11.125 13.477 1 96.38 217 ASN A CA 1
ATOM 1698 C C . ASN A 1 217 ? 16.312 -10.641 14.008 1 96.38 217 ASN A C 1
ATOM 1700 O O . ASN A 1 217 ? 15.5 -10.102 13.258 1 96.38 217 ASN A O 1
ATOM 1704 N N . LYS A 1 218 ? 16.094 -10.781 15.273 1 97.56 218 LYS A N 1
ATOM 1705 C CA . LYS A 1 218 ? 14.836 -10.328 15.844 1 97.56 218 LYS A CA 1
ATOM 1706 C C . LYS A 1 218 ? 14.836 -8.82 16.078 1 97.56 218 LYS A C 1
ATOM 1708 O O . LYS A 1 218 ? 13.781 -8.203 16.188 1 97.56 218 LYS A O 1
ATOM 1713 N N . ILE A 1 219 ? 16.031 -8.289 16.266 1 98.5 219 ILE A N 1
ATOM 1714 C CA . ILE A 1 219 ? 16.203 -6.852 16.469 1 98.5 219 ILE A CA 1
ATOM 1715 C C . ILE A 1 219 ? 17.031 -6.273 15.312 1 98.5 219 ILE A C 1
ATOM 1717 O O . ILE A 1 219 ? 18.078 -6.82 14.953 1 98.5 219 ILE A O 1
ATOM 1721 N N . ALA A 1 220 ? 16.562 -5.199 14.742 1 98.62 220 ALA A N 1
ATOM 1722 C CA . ALA A 1 220 ? 17.266 -4.551 13.641 1 98.62 220 ALA A CA 1
ATOM 1723 C C . ALA A 1 220 ? 17.422 -3.055 13.898 1 98.62 220 ALA A C 1
ATOM 1725 O O . ALA A 1 220 ? 16.469 -2.383 14.289 1 98.62 220 ALA A O 1
ATOM 1726 N N . PHE A 1 221 ? 18.625 -2.566 13.711 1 98.81 221 PHE A N 1
ATOM 1727 C CA . PHE A 1 221 ? 18.906 -1.145 13.875 1 98.81 221 PHE A CA 1
ATOM 1728 C C . PHE A 1 221 ? 19.328 -0.521 12.555 1 98.81 221 PHE A C 1
ATOM 1730 O O . PHE A 1 221 ? 20.078 -1.137 11.781 1 98.81 221 PHE A O 1
ATOM 1737 N N . LEU A 1 222 ? 18.859 0.634 12.25 1 98.69 222 LEU A N 1
ATOM 1738 C CA . LEU A 1 222 ? 19.375 1.533 11.227 1 98.69 222 LEU A CA 1
ATOM 1739 C C . LEU A 1 222 ? 19.844 2.85 11.844 1 98.69 222 LEU A C 1
ATOM 1741 O O . LEU A 1 222 ? 19.406 3.217 12.93 1 98.69 222 LEU A O 1
ATOM 1745 N N . SER A 1 223 ? 20.75 3.525 11.164 1 98.56 223 SER A N 1
ATOM 1746 C CA . SER A 1 223 ? 21.234 4.816 11.648 1 98.56 223 SER A CA 1
ATOM 1747 C C . SER A 1 223 ? 21.281 5.848 10.523 1 98.56 223 SER A C 1
ATOM 1749 O O . SER A 1 223 ? 21.578 5.512 9.375 1 98.56 223 SER A O 1
ATOM 1751 N N . VAL A 1 224 ? 20.938 7.023 10.859 1 98.19 224 VAL A N 1
ATOM 1752 C CA . VAL A 1 224 ? 21.094 8.203 10.016 1 98.19 224 VAL A CA 1
ATOM 1753 C C . VAL A 1 224 ? 22.016 9.211 10.703 1 98.19 224 VAL A C 1
ATOM 1755 O O . VAL A 1 224 ? 21.625 9.828 11.703 1 98.19 224 VAL A O 1
ATOM 1758 N N . THR A 1 225 ? 23.188 9.445 10.195 1 96.44 225 THR A N 1
ATOM 1759 C CA . THR A 1 225 ? 24.125 10.391 10.789 1 96.44 225 THR A CA 1
ATOM 1760 C C . THR A 1 225 ? 23.938 11.781 10.195 1 96.44 225 THR A C 1
ATOM 1762 O O . THR A 1 225 ? 23.344 11.93 9.125 1 96.44 225 THR A O 1
ATOM 1765 N N . ARG A 1 226 ? 24.484 12.672 10.906 1 94.75 226 ARG A N 1
ATOM 1766 C CA . ARG A 1 226 ? 24.484 14.039 10.391 1 94.75 226 ARG A CA 1
ATOM 1767 C C . ARG A 1 226 ? 25.234 14.133 9.07 1 94.75 226 ARG A C 1
ATOM 1769 O O . ARG A 1 226 ? 24.844 14.875 8.172 1 94.75 226 ARG A O 1
ATOM 1776 N N . GLU A 1 227 ? 26.266 13.43 8.977 1 95.69 227 GLU A N 1
ATOM 1777 C CA . GLU A 1 227 ? 27.062 13.398 7.762 1 95.69 227 GLU A CA 1
ATOM 1778 C C . GLU A 1 227 ? 26.266 12.867 6.578 1 95.69 227 GLU A C 1
ATOM 1780 O O . GLU A 1 227 ? 26.375 13.383 5.461 1 95.69 227 GLU A O 1
ATOM 1785 N N . MET A 1 228 ? 25.469 11.844 6.801 1 96.38 228 MET A N 1
ATOM 1786 C CA . MET A 1 228 ? 24.641 11.273 5.742 1 96.38 228 MET A CA 1
ATOM 1787 C C . MET A 1 228 ? 23.641 12.289 5.234 1 96.38 228 MET A C 1
ATOM 1789 O O . MET A 1 228 ? 23.422 12.414 4.027 1 96.38 228 MET A O 1
ATOM 1793 N N . LEU A 1 229 ? 23.016 13.008 6.18 1 95.94 229 LEU A N 1
ATOM 1794 C CA . LEU A 1 229 ? 22.031 14.023 5.809 1 95.94 229 LEU A CA 1
ATOM 1795 C C . LEU A 1 229 ? 22.672 15.125 4.98 1 95.94 229 LEU A C 1
ATOM 1797 O O . LEU A 1 229 ? 22.141 15.516 3.934 1 95.94 229 LEU A O 1
ATOM 1801 N N . LYS A 1 230 ? 23.812 15.531 5.445 1 95.62 230 LYS A N 1
ATOM 1802 C CA . LYS A 1 230 ? 24.531 16.594 4.746 1 95.62 230 LYS A CA 1
ATOM 1803 C C . LYS A 1 230 ? 25 16.125 3.371 1 95.62 230 LYS A C 1
ATOM 1805 O O . LYS A 1 230 ? 24.797 16.828 2.373 1 95.62 230 LYS A O 1
ATOM 1810 N N . LYS A 1 231 ? 25.562 14.961 3.328 1 96.38 231 LYS A N 1
ATOM 1811 C CA . LYS A 1 231 ? 26.094 14.391 2.094 1 96.38 231 LYS A CA 1
ATOM 1812 C C . LYS A 1 231 ? 25 14.312 1.021 1 96.38 231 LYS A C 1
ATOM 1814 O O . LYS A 1 231 ? 25.266 14.547 -0.158 1 96.38 231 LYS A O 1
ATOM 1819 N N . ASN A 1 232 ? 23.828 14.055 1.403 1 96 232 ASN A N 1
ATOM 1820 C CA . ASN A 1 232 ? 22.75 13.805 0.445 1 96 232 ASN A CA 1
ATOM 1821 C C . ASN A 1 232 ? 21.797 15 0.337 1 96 232 ASN A C 1
ATOM 1823 O O . ASN A 1 232 ? 20.766 14.914 -0.33 1 96 232 ASN A O 1
ATOM 1827 N N . SER A 1 233 ? 22.109 16.078 1.053 1 95.56 233 SER A N 1
ATOM 1828 C CA . SER A 1 233 ? 21.25 17.25 1.095 1 95.56 233 SER A CA 1
ATOM 1829 C C . SER A 1 233 ? 19.812 16.875 1.483 1 95.56 233 SER A C 1
ATOM 1831 O O . SER A 1 233 ? 18.859 17.328 0.866 1 95.56 233 SER A O 1
ATOM 1833 N N . ALA A 1 234 ? 19.766 15.969 2.365 1 93.06 234 ALA A N 1
ATOM 1834 C CA . ALA A 1 234 ? 18.469 15.461 2.805 1 93.06 234 ALA A CA 1
ATOM 1835 C C . ALA A 1 234 ? 18 16.172 4.066 1 93.06 234 ALA A C 1
ATOM 1837 O O . ALA A 1 234 ? 18.812 16.516 4.934 1 93.06 234 ALA A O 1
ATOM 1838 N N . SER A 1 235 ? 16.703 16.406 4.082 1 88.62 235 SER A N 1
ATOM 1839 C CA . SER A 1 235 ? 16.094 16.984 5.277 1 88.62 235 SER A CA 1
ATOM 1840 C C . SER A 1 235 ? 15.664 15.883 6.258 1 88.62 235 SER A C 1
ATOM 1842 O O . SER A 1 235 ? 15.648 14.703 5.906 1 88.62 235 SER A O 1
ATOM 1844 N N . ARG A 1 236 ? 15.344 16.297 7.469 1 85.69 236 ARG A N 1
ATOM 1845 C CA . ARG A 1 236 ? 14.867 15.383 8.508 1 85.69 236 ARG A CA 1
ATOM 1846 C C . ARG A 1 236 ? 13.602 14.664 8.062 1 85.69 236 ARG A C 1
ATOM 1848 O O . ARG A 1 236 ? 13.406 13.484 8.375 1 85.69 236 ARG A O 1
ATOM 1855 N N . ASP A 1 237 ? 12.789 15.305 7.375 1 83.06 237 ASP A N 1
ATOM 1856 C CA . ASP A 1 237 ? 11.523 14.742 6.922 1 83.06 237 ASP A CA 1
ATOM 1857 C C . ASP A 1 237 ? 11.742 13.562 5.98 1 83.06 237 ASP A C 1
ATOM 1859 O O . ASP A 1 237 ? 10.922 12.648 5.914 1 83.06 237 ASP A O 1
ATOM 1863 N N . GLU A 1 238 ? 12.836 13.555 5.379 1 88.75 238 GLU A N 1
ATOM 1864 C CA . GLU A 1 238 ? 13.125 12.516 4.387 1 88.75 238 GLU A CA 1
ATOM 1865 C C . GLU A 1 238 ? 13.594 11.234 5.055 1 88.75 238 GLU A C 1
ATOM 1867 O O . GLU A 1 238 ? 13.789 10.211 4.387 1 88.75 238 GLU A O 1
ATOM 1872 N N . THR A 1 239 ? 13.688 11.281 6.379 1 92.38 239 THR A N 1
ATOM 1873 C CA . THR A 1 239 ? 14.039 10.07 7.109 1 92.38 239 THR A CA 1
ATOM 1874 C C . THR A 1 239 ? 12.797 9.242 7.418 1 92.38 239 THR A C 1
ATOM 1876 O O . THR A 1 239 ? 12.906 8.078 7.805 1 92.38 239 THR A O 1
ATOM 1879 N N . GLU A 1 240 ? 11.695 9.844 7.168 1 85.25 240 GLU A N 1
ATOM 1880 C CA . GLU A 1 240 ? 10.43 9.195 7.496 1 85.25 240 GLU A CA 1
ATOM 1881 C C . GLU A 1 240 ? 10.273 7.875 6.738 1 85.25 240 GLU A C 1
ATOM 1883 O O . GLU A 1 240 ? 10.594 7.797 5.551 1 85.25 240 GLU A O 1
ATOM 1888 N N . ASN A 1 241 ? 9.938 6.766 7.422 1 88.31 241 ASN A N 1
ATOM 1889 C CA . ASN A 1 241 ? 9.562 5.453 6.906 1 88.31 241 ASN A CA 1
ATOM 1890 C C . ASN A 1 241 ? 10.781 4.625 6.523 1 88.31 241 ASN A C 1
ATOM 1892 O O . ASN A 1 241 ? 10.648 3.465 6.125 1 88.31 241 ASN A O 1
ATOM 1896 N N . LEU A 1 242 ? 11.984 5.211 6.699 1 94.81 242 LEU A N 1
ATOM 1897 C CA . LEU A 1 242 ? 13.172 4.43 6.383 1 94.81 242 LEU A CA 1
ATOM 1898 C C . LEU A 1 242 ? 13.297 3.227 7.312 1 94.81 242 LEU A C 1
ATOM 1900 O O . LEU A 1 242 ? 13.828 2.184 6.922 1 94.81 242 LEU A O 1
ATOM 1904 N N . ILE A 1 243 ? 12.75 3.398 8.516 1 96.25 243 ILE A N 1
ATOM 1905 C CA . ILE A 1 243 ? 12.82 2.363 9.539 1 96.25 243 ILE A CA 1
ATOM 1906 C C . ILE A 1 243 ? 12.102 1.107 9.055 1 96.25 243 ILE A C 1
ATOM 1908 O O . ILE A 1 243 ? 12.438 -0.007 9.461 1 96.25 243 ILE A O 1
ATOM 1912 N N . ASN A 1 244 ? 11.211 1.229 8.148 1 94 244 ASN A N 1
ATOM 1913 C CA . ASN A 1 244 ? 10.391 0.109 7.707 1 94 244 ASN A CA 1
ATOM 1914 C C . ASN A 1 244 ? 11.211 -0.915 6.926 1 94 244 ASN A C 1
ATOM 1916 O O . ASN A 1 244 ? 10.883 -2.104 6.926 1 94 244 ASN A O 1
ATOM 1920 N N . PHE A 1 245 ? 12.258 -0.474 6.316 1 95.69 245 PHE A N 1
ATOM 1921 C CA . PHE A 1 245 ? 13.109 -1.406 5.586 1 95.69 245 PHE A CA 1
ATOM 1922 C C . PHE A 1 245 ? 13.742 -2.416 6.535 1 95.69 245 PHE A C 1
ATOM 1924 O O . PHE A 1 245 ? 13.93 -3.582 6.176 1 95.69 245 PHE A O 1
ATOM 1931 N N . ALA A 1 246 ? 14.047 -1.932 7.754 1 96.94 246 ALA A N 1
ATOM 1932 C CA . ALA A 1 246 ? 14.57 -2.85 8.758 1 96.94 246 ALA A CA 1
ATOM 1933 C C . ALA A 1 246 ? 13.453 -3.717 9.344 1 96.94 246 ALA A C 1
ATOM 1935 O O . ALA A 1 246 ? 13.617 -4.93 9.484 1 96.94 246 ALA A O 1
ATOM 1936 N N . ARG A 1 247 ? 12.43 -3.086 9.633 1 95.75 247 ARG A N 1
ATOM 1937 C CA . ARG A 1 247 ? 11.289 -3.775 10.227 1 95.75 247 ARG A CA 1
ATOM 1938 C C . ARG A 1 247 ? 10.773 -4.875 9.312 1 95.75 247 ARG A C 1
ATOM 1940 O O . ARG A 1 247 ? 10.336 -5.926 9.781 1 95.75 247 ARG A O 1
ATOM 1947 N N . ASN A 1 248 ? 10.82 -4.695 7.992 1 94.44 248 ASN A N 1
ATOM 1948 C CA . ASN A 1 248 ? 10.203 -5.574 7.004 1 94.44 248 ASN A CA 1
ATOM 1949 C C . ASN A 1 248 ? 11.039 -6.828 6.77 1 94.44 248 ASN A C 1
ATOM 1951 O O . ASN A 1 248 ? 10.578 -7.77 6.121 1 94.44 248 ASN A O 1
ATOM 1955 N N . ILE A 1 249 ? 12.188 -6.824 7.336 1 95.56 249 ILE A N 1
ATOM 1956 C CA . ILE A 1 249 ? 12.984 -8.039 7.227 1 95.56 249 ILE A CA 1
ATOM 1957 C C . ILE A 1 249 ? 12.289 -9.18 7.969 1 95.56 249 ILE A C 1
ATOM 1959 O O . ILE A 1 249 ? 11.812 -9 9.094 1 95.56 249 ILE A O 1
ATOM 1963 N N . GLU A 1 250 ? 12.078 -10.359 7.398 1 91.38 250 GLU A N 1
ATOM 1964 C CA . GLU A 1 250 ? 11.25 -11.484 7.812 1 91.38 250 GLU A CA 1
ATOM 1965 C C . GLU A 1 250 ? 11.453 -11.805 9.289 1 91.38 250 GLU A C 1
ATOM 1967 O O . GLU A 1 250 ? 10.484 -11.984 10.031 1 91.38 250 GLU A O 1
ATOM 1972 N N . ASP A 1 251 ? 12.586 -11.938 9.898 1 90.69 251 ASP A N 1
ATOM 1973 C CA . ASP A 1 251 ? 12.859 -12.414 11.25 1 90.69 251 ASP A CA 1
ATOM 1974 C C . ASP A 1 251 ? 12.914 -11.25 12.242 1 90.69 251 ASP A C 1
ATOM 1976 O O . ASP A 1 251 ? 12.938 -11.461 13.453 1 90.69 251 ASP A O 1
ATOM 1980 N N . VAL A 1 252 ? 12.672 -10.133 11.766 1 96.31 252 VAL A N 1
ATOM 1981 C CA . VAL A 1 252 ? 12.75 -8.969 12.641 1 96.31 252 VAL A CA 1
ATOM 1982 C C . VAL A 1 252 ? 11.422 -8.773 13.359 1 96.31 252 VAL A C 1
ATOM 1984 O O . VAL A 1 252 ? 10.359 -8.797 12.734 1 96.31 252 VAL A O 1
ATOM 1987 N N . GLU A 1 253 ? 11.461 -8.633 14.641 1 96.06 253 GLU A N 1
ATOM 1988 C CA . GLU A 1 253 ? 10.289 -8.312 15.445 1 96.06 253 GLU A CA 1
ATOM 1989 C C . GLU A 1 253 ? 10.227 -6.828 15.773 1 96.06 253 GLU A C 1
ATOM 1991 O O . GLU A 1 253 ? 9.148 -6.23 15.773 1 96.06 253 GLU A O 1
ATOM 1996 N N . VAL A 1 254 ? 11.406 -6.293 16.031 1 97.81 254 VAL A N 1
ATOM 1997 C CA . VAL A 1 254 ? 11.438 -4.883 16.391 1 97.81 254 VAL A CA 1
ATOM 1998 C C . VAL A 1 254 ? 12.617 -4.195 15.711 1 97.81 254 VAL A C 1
ATOM 2000 O O . VAL A 1 254 ? 13.711 -4.758 15.633 1 97.81 254 VAL A O 1
ATOM 2003 N N . ALA A 1 255 ? 12.352 -3.035 15.133 1 98.44 255 ALA A N 1
ATOM 2004 C CA . ALA A 1 255 ? 13.367 -2.213 14.477 1 98.44 255 ALA A CA 1
ATOM 2005 C C . ALA A 1 255 ? 13.477 -0.845 15.148 1 98.44 255 ALA A C 1
ATOM 2007 O O . ALA A 1 255 ? 12.508 -0.345 15.719 1 98.44 255 ALA A O 1
ATOM 2008 N N . ALA A 1 256 ? 14.633 -0.319 15.117 1 98.69 256 ALA A N 1
ATOM 2009 C CA . ALA A 1 256 ? 14.883 1.054 15.547 1 98.69 256 ALA A CA 1
ATOM 2010 C C . ALA A 1 256 ? 15.711 1.811 14.516 1 98.69 256 ALA A C 1
ATOM 2012 O O . ALA A 1 256 ? 16.562 1.224 13.836 1 98.69 256 ALA A O 1
ATOM 2013 N N . ILE A 1 257 ? 15.445 3.031 14.383 1 98.62 257 ILE A N 1
ATOM 2014 C CA . ILE A 1 257 ? 16.297 3.914 13.594 1 98.62 257 ILE A CA 1
ATOM 2015 C C . ILE A 1 257 ? 16.75 5.09 14.445 1 98.62 257 ILE A C 1
ATOM 2017 O O . ILE A 1 257 ? 15.961 5.68 15.188 1 98.62 257 ILE A O 1
ATOM 2021 N N . PHE A 1 258 ? 18.047 5.316 14.461 1 98.56 258 PHE A N 1
ATOM 2022 C CA . PHE A 1 258 ? 18.688 6.395 15.203 1 98.56 258 PHE A CA 1
ATOM 2023 C C . PHE A 1 258 ? 19.031 7.555 14.273 1 98.56 258 PHE A C 1
ATOM 2025 O O . PHE A 1 258 ? 19.859 7.41 13.375 1 98.56 258 PHE A O 1
ATOM 2032 N N . ILE A 1 259 ? 18.438 8.68 14.523 1 97.69 259 ILE A N 1
ATOM 2033 C CA . ILE A 1 259 ? 18.656 9.852 13.688 1 97.69 259 ILE A CA 1
ATOM 2034 C C . ILE A 1 259 ? 19.438 10.906 14.477 1 97.69 259 ILE A C 1
ATOM 2036 O O . ILE A 1 259 ? 18.922 11.461 15.453 1 97.69 259 ILE A O 1
ATOM 2040 N N . GLU A 1 260 ? 20.641 11.148 14.039 1 95.81 260 GLU A N 1
ATOM 2041 C CA . GLU A 1 260 ? 21.453 12.164 14.688 1 95.81 260 GLU A CA 1
ATOM 2042 C C . GLU A 1 260 ? 21.031 13.57 14.266 1 95.81 260 GLU A C 1
ATOM 2044 O O . GLU A 1 260 ? 21 13.883 13.07 1 95.81 260 GLU A O 1
ATOM 2049 N N . GLU A 1 261 ? 20.641 14.297 15.195 1 91.75 261 GLU A N 1
ATOM 2050 C CA . GLU A 1 261 ? 20.375 15.719 15.016 1 91.75 261 GLU A CA 1
ATOM 2051 C C . GLU A 1 261 ? 21.422 16.578 15.719 1 91.75 261 GLU A C 1
ATOM 2053 O O . GLU A 1 261 ? 22.422 16.047 16.234 1 91.75 261 GLU A O 1
ATOM 2058 N N . GLU A 1 262 ? 21.375 17.938 15.609 1 87.31 262 GLU A N 1
ATOM 2059 C CA . GLU A 1 262 ? 22.406 18.828 16.156 1 87.31 262 GLU A CA 1
ATOM 2060 C C . GLU A 1 262 ? 22.562 18.609 17.672 1 87.31 262 GLU A C 1
ATOM 2062 O O . GLU A 1 262 ? 23.672 18.484 18.172 1 87.31 262 GLU A O 1
ATOM 2067 N N . ASP A 1 263 ? 21.453 18.516 18.422 1 90.62 263 ASP A N 1
ATOM 2068 C CA . ASP A 1 263 ? 21.562 18.516 19.875 1 90.62 263 ASP A CA 1
ATOM 2069 C C . ASP A 1 263 ? 20.984 17.25 20.484 1 90.62 263 ASP A C 1
ATOM 2071 O O . ASP A 1 263 ? 20.859 17.141 21.719 1 90.62 263 ASP A O 1
ATOM 2075 N N . LYS A 1 264 ? 20.703 16.344 19.656 1 95.44 264 LYS A N 1
ATOM 2076 C CA . LYS A 1 264 ? 20.047 15.148 20.188 1 95.44 264 LYS A CA 1
ATOM 2077 C C . LYS A 1 264 ? 20.078 14 19.188 1 95.44 264 LYS A C 1
ATOM 2079 O O . LYS A 1 264 ? 20.422 14.195 18.031 1 95.44 264 LYS A O 1
ATOM 2084 N N . ILE A 1 265 ? 19.797 12.812 19.688 1 96.88 265 ILE A N 1
ATOM 2085 C CA . ILE A 1 265 ? 19.547 11.617 18.891 1 96.88 265 ILE A CA 1
ATOM 2086 C C . ILE A 1 265 ? 18.078 11.227 18.984 1 96.88 265 ILE A C 1
ATOM 2088 O O . ILE A 1 265 ? 17.578 10.906 20.078 1 96.88 265 ILE A O 1
ATOM 2092 N N . LYS A 1 266 ? 17.422 11.305 17.906 1 96.94 266 LYS A N 1
ATOM 2093 C CA . LYS A 1 266 ? 16.031 10.852 17.844 1 96.94 266 LYS A CA 1
ATOM 2094 C C . LYS A 1 266 ? 15.953 9.367 17.5 1 96.94 266 LYS A C 1
ATOM 2096 O O . LYS A 1 266 ? 16.625 8.898 16.578 1 96.94 266 LYS A O 1
ATOM 2101 N N . VAL A 1 267 ? 15.148 8.641 18.266 1 98 267 VAL A N 1
ATOM 2102 C CA . VAL A 1 267 ? 15 7.211 18.047 1 98 267 VAL A CA 1
ATOM 2103 C C . VAL A 1 267 ? 13.547 6.879 17.719 1 98 267 VAL A C 1
ATOM 2105 O O . VAL A 1 267 ? 12.633 7.344 18.406 1 98 267 VAL A O 1
ATOM 2108 N N . SER A 1 268 ? 13.352 6.172 16.656 1 97.25 268 SER A N 1
ATOM 2109 C CA . SER A 1 268 ? 12.031 5.637 16.328 1 97.25 268 SER A CA 1
ATOM 2110 C C . SER A 1 268 ? 12.008 4.117 16.438 1 97.25 268 SER A C 1
ATOM 2112 O O . SER A 1 268 ? 12.984 3.447 16.078 1 97.25 268 SER A O 1
ATOM 2114 N N . LEU A 1 269 ? 10.953 3.627 16.953 1 97.38 269 LEU A N 1
ATOM 2115 C CA . LEU A 1 269 ? 10.75 2.193 17.125 1 97.38 269 LEU A CA 1
ATOM 2116 C C . LEU A 1 269 ? 9.547 1.706 16.328 1 97.38 269 LEU A C 1
ATOM 2118 O O . LEU A 1 269 ? 8.539 2.404 16.234 1 97.38 269 LEU A O 1
ATOM 2122 N N . ARG A 1 270 ? 9.68 0.587 15.727 1 95.31 270 ARG A N 1
ATOM 2123 C CA . ARG A 1 270 ? 8.586 -0.129 15.07 1 95.31 270 ARG A CA 1
ATOM 2124 C C . ARG A 1 270 ? 8.648 -1.62 15.383 1 95.31 270 ARG A C 1
ATOM 2126 O O . ARG A 1 270 ? 9.719 -2.221 15.367 1 95.31 270 ARG A O 1
ATOM 2133 N N . SER A 1 271 ? 7.566 -2.186 15.75 1 94.5 271 SER A N 1
ATOM 2134 C CA . SER A 1 271 ? 7.512 -3.625 15.977 1 94.5 271 SER A CA 1
ATOM 2135 C C . SER A 1 271 ? 6.453 -4.285 15.094 1 94.5 271 SER A C 1
ATOM 2137 O O . SER A 1 271 ? 5.594 -3.604 14.539 1 94.5 271 SER A O 1
ATOM 2139 N N . LYS A 1 272 ? 6.523 -5.652 14.984 1 89 272 LYS A N 1
ATOM 2140 C CA . LYS A 1 272 ? 5.648 -6.367 14.055 1 89 272 LYS A CA 1
ATOM 2141 C C . LYS A 1 272 ? 4.469 -7 14.797 1 89 272 LYS A C 1
ATOM 2143 O O . LYS A 1 272 ? 3.312 -6.746 14.461 1 89 272 LYS A O 1
ATOM 2148 N N . TYR A 1 273 ? 4.859 -7.793 15.797 1 84.06 273 TYR A N 1
ATOM 2149 C CA . TYR A 1 273 ? 3.793 -8.672 16.266 1 84.06 273 TYR A CA 1
ATOM 2150 C C . TYR A 1 273 ? 3.559 -8.484 17.766 1 84.06 273 TYR A C 1
ATOM 2152 O O . TYR A 1 273 ? 2.414 -8.383 18.219 1 84.06 273 TYR A O 1
ATOM 2160 N N . TYR A 1 274 ? 4.625 -8.414 18.562 1 88.56 274 TYR A N 1
ATOM 2161 C CA . TYR A 1 274 ? 4.285 -8.594 19.969 1 88.56 274 TYR A CA 1
ATOM 2162 C C . TYR A 1 274 ? 5.035 -7.598 20.844 1 88.56 274 TYR A C 1
ATOM 2164 O O . TYR A 1 274 ? 4.676 -7.387 22 1 88.56 274 TYR A O 1
ATOM 2172 N N . ILE A 1 275 ? 6.125 -6.949 20.422 1 94.06 275 ILE A N 1
ATOM 2173 C CA . ILE A 1 275 ? 6.863 -6 21.25 1 94.06 275 ILE A CA 1
ATOM 2174 C C . ILE A 1 275 ? 6.066 -4.707 21.391 1 94.06 275 ILE A C 1
ATOM 2176 O O . ILE A 1 275 ? 5.566 -4.168 20.406 1 94.06 275 ILE A O 1
ATOM 2180 N N . ASP A 1 276 ? 5.957 -4.234 22.578 1 94 276 ASP A N 1
ATOM 2181 C CA . ASP A 1 276 ? 5.289 -2.973 22.891 1 94 276 ASP A CA 1
ATOM 2182 C C . ASP A 1 276 ? 6.262 -1.8 22.797 1 94 276 ASP A C 1
ATOM 2184 O O . ASP A 1 276 ? 6.945 -1.479 23.766 1 94 276 ASP A O 1
ATOM 2188 N N . CYS A 1 277 ? 6.262 -1.102 21.703 1 95.56 277 CYS A N 1
ATOM 2189 C CA . CYS A 1 277 ? 7.203 -0.012 21.469 1 95.56 277 CYS A CA 1
ATOM 2190 C C . CYS A 1 277 ? 6.945 1.151 22.422 1 95.56 277 CYS A C 1
ATOM 2192 O O . CYS A 1 277 ? 7.879 1.848 22.812 1 95.56 277 CYS A O 1
ATOM 2194 N N . ALA A 1 278 ? 5.645 1.367 22.75 1 91.81 278 ALA A N 1
ATOM 2195 C CA . ALA A 1 278 ? 5.301 2.459 23.656 1 91.81 278 ALA A CA 1
ATOM 2196 C C . ALA A 1 278 ? 5.945 2.262 25.016 1 91.81 278 ALA A C 1
ATOM 2198 O O . ALA A 1 278 ? 6.496 3.203 25.594 1 91.81 278 ALA A O 1
ATOM 2199 N N . GLN A 1 279 ? 5.836 1.105 25.516 1 94.62 279 GLN A N 1
ATOM 2200 C CA . GLN A 1 279 ? 6.422 0.779 26.812 1 94.62 279 GLN A CA 1
ATOM 2201 C C . GLN A 1 279 ? 7.938 0.955 26.781 1 94.62 279 GLN A C 1
ATOM 2203 O O . GLN A 1 279 ? 8.523 1.5 27.719 1 94.62 279 GLN A O 1
ATOM 2208 N N . VAL A 1 280 ? 8.578 0.513 25.75 1 97.19 280 VAL A N 1
ATOM 2209 C CA . VAL A 1 280 ? 10.023 0.645 25.609 1 97.19 280 VAL A CA 1
ATOM 2210 C C . VAL A 1 280 ? 10.406 2.123 25.578 1 97.19 280 VAL A C 1
ATOM 2212 O O . VAL A 1 280 ? 11.289 2.559 26.312 1 97.19 280 VAL A O 1
ATOM 2215 N N . ALA A 1 281 ? 9.75 2.863 24.703 1 96.5 281 ALA A N 1
ATOM 2216 C CA . ALA A 1 281 ? 10.055 4.281 24.531 1 96.5 281 ALA A CA 1
ATOM 2217 C C . ALA A 1 281 ? 9.883 5.047 25.844 1 96.5 281 ALA A C 1
ATOM 2219 O O . ALA A 1 281 ? 10.656 5.953 26.141 1 96.5 281 ALA A O 1
ATOM 2220 N N . LYS A 1 282 ? 8.859 4.723 26.609 1 94.81 282 LYS A N 1
ATOM 2221 C CA . LYS A 1 282 ? 8.562 5.387 27.875 1 94.81 282 LYS A CA 1
ATOM 2222 C C . LYS A 1 282 ? 9.742 5.289 28.828 1 94.81 282 LYS A C 1
ATOM 2224 O O . LYS A 1 282 ? 10.016 6.223 29.594 1 94.81 282 LYS A O 1
ATOM 2229 N N . GLU A 1 283 ? 10.406 4.223 28.828 1 96.25 283 GLU A N 1
ATOM 2230 C CA . GLU A 1 283 ? 11.547 4.012 29.719 1 96.25 283 GLU A CA 1
ATOM 2231 C C . GLU A 1 283 ? 12.703 4.949 29.359 1 96.25 283 GLU A C 1
ATOM 2233 O O . GLU A 1 283 ? 13.609 5.156 30.172 1 96.25 283 GLU A O 1
ATOM 2238 N N . PHE A 1 284 ? 12.688 5.457 28.203 1 96.62 284 PHE A N 1
ATOM 2239 C CA . PHE A 1 284 ? 13.727 6.379 27.766 1 96.62 284 PHE A CA 1
ATOM 2240 C C . PHE A 1 284 ? 13.195 7.801 27.672 1 96.62 284 PHE A C 1
ATOM 2242 O O . PHE A 1 284 ? 13.82 8.672 27.078 1 96.62 284 PHE A O 1
ATOM 2249 N N . GLY A 1 285 ? 11.961 8.016 28.234 1 93.5 285 GLY A N 1
ATOM 2250 C CA . GLY A 1 285 ? 11.398 9.352 28.281 1 93.5 285 GLY A CA 1
ATOM 2251 C C . GLY A 1 285 ? 10.594 9.711 27.047 1 93.5 285 GLY A C 1
ATOM 2252 O O . GLY A 1 285 ? 10.32 10.891 26.812 1 93.5 285 GLY A O 1
ATOM 2253 N N . GLY A 1 286 ? 10.32 8.703 26.25 1 93.81 286 GLY A N 1
ATOM 2254 C CA . GLY A 1 286 ? 9.516 8.922 25.047 1 93.81 286 GLY A CA 1
ATOM 2255 C C . GLY A 1 286 ? 8.117 8.352 25.156 1 93.81 286 GLY A C 1
ATOM 2256 O O . GLY A 1 286 ? 7.512 8.375 26.234 1 93.81 286 GLY A O 1
ATOM 2257 N N . GLY A 1 287 ? 7.57 8.062 24.047 1 88.62 287 GLY A N 1
ATOM 2258 C CA . GLY A 1 287 ? 6.227 7.516 23.984 1 88.62 287 GLY A CA 1
ATOM 2259 C C . GLY A 1 287 ? 5.746 7.262 22.562 1 88.62 287 GLY A C 1
ATOM 2260 O O . GLY A 1 287 ? 6.531 7.309 21.625 1 88.62 287 GLY A O 1
ATOM 2261 N N . GLY A 1 288 ? 4.555 6.781 22.484 1 83.19 288 GLY A N 1
ATOM 2262 C CA . GLY A 1 288 ? 3.939 6.48 21.203 1 83.19 288 GLY A CA 1
ATOM 2263 C C . GLY A 1 288 ? 2.904 5.375 21.281 1 83.19 288 GLY A C 1
ATOM 2264 O O . GLY A 1 288 ? 2.176 5.27 22.266 1 83.19 288 GLY A O 1
ATOM 2265 N N . HIS A 1 289 ? 2.818 4.625 20.266 1 80.56 289 HIS A N 1
ATOM 2266 C CA . HIS A 1 289 ? 1.827 3.561 20.156 1 80.56 289 HIS A CA 1
ATOM 2267 C C . HIS A 1 289 ? 2.469 2.189 20.359 1 80.56 289 HIS A C 1
ATOM 2269 O O . HIS A 1 289 ? 3.693 2.082 20.453 1 80.56 289 HIS A O 1
ATOM 2275 N N . LEU A 1 290 ? 1.554 1.212 20.438 1 84.44 290 LEU A N 1
ATOM 2276 C CA . LEU A 1 290 ? 1.937 -0.168 20.703 1 84.44 290 LEU A CA 1
ATOM 2277 C C . LEU A 1 290 ? 2.994 -0.648 19.719 1 84.44 290 LEU A C 1
ATOM 2279 O O . LEU A 1 290 ? 3.951 -1.323 20.109 1 84.44 290 LEU A O 1
ATOM 2283 N N . ARG A 1 291 ? 2.957 -0.276 18.422 1 88.81 291 ARG A N 1
ATOM 2284 C CA . ARG A 1 291 ? 3.85 -0.82 17.406 1 88.81 291 ARG A CA 1
ATOM 2285 C C . ARG A 1 291 ? 4.73 0.273 16.812 1 88.81 291 ARG A C 1
ATOM 2287 O O . ARG A 1 291 ? 5.504 0.019 15.883 1 88.81 291 ARG A O 1
ATOM 2294 N N . ALA A 1 292 ? 4.551 1.46 17.25 1 88.5 292 ALA A N 1
ATOM 2295 C CA . ALA A 1 292 ? 5.277 2.617 16.75 1 88.5 292 ALA A CA 1
ATOM 2296 C C . ALA A 1 292 ? 5.473 3.67 17.828 1 88.5 292 ALA A C 1
ATOM 2298 O O . ALA A 1 292 ? 4.5 4.27 18.297 1 88.5 292 ALA A O 1
ATOM 2299 N N . ALA A 1 293 ? 6.676 3.85 18.219 1 92.44 293 ALA A N 1
ATOM 2300 C CA . ALA A 1 293 ? 6.996 4.809 19.281 1 92.44 293 ALA A CA 1
ATOM 2301 C C . ALA A 1 293 ? 8.383 5.406 19.078 1 92.44 293 ALA A C 1
ATOM 2303 O O . ALA A 1 293 ? 9.047 5.121 18.078 1 92.44 293 ALA A O 1
ATOM 2304 N N . GLY A 1 294 ? 8.727 6.363 19.906 1 94.81 294 GLY A N 1
ATOM 2305 C CA . GLY A 1 294 ? 10.039 6.984 19.797 1 94.81 294 GLY A CA 1
ATOM 2306 C C . GLY A 1 294 ? 10.43 7.77 21.031 1 94.81 294 GLY A C 1
ATOM 2307 O O . GLY A 1 294 ? 9.641 7.906 21.969 1 94.81 294 GLY A O 1
ATOM 2308 N N . PHE A 1 295 ? 11.664 8.133 21.094 1 95.56 295 PHE A N 1
ATOM 2309 C CA . PHE A 1 295 ? 12.227 8.977 22.141 1 95.56 295 PHE A CA 1
ATOM 2310 C C . PHE A 1 295 ? 13.438 9.742 21.641 1 95.56 295 PHE A C 1
ATOM 2312 O O . PHE A 1 295 ? 13.867 9.555 20.484 1 95.56 295 PHE A O 1
ATOM 2319 N N . ALA A 1 296 ? 13.852 10.688 22.438 1 96.56 296 ALA A N 1
ATOM 2320 C CA . ALA A 1 296 ? 15.039 11.469 22.141 1 96.56 296 ALA A CA 1
ATOM 2321 C C . ALA A 1 296 ? 16.031 11.422 23.297 1 96.56 296 ALA A C 1
ATOM 2323 O O . ALA A 1 296 ? 15.641 11.383 24.469 1 96.56 296 ALA A O 1
ATOM 2324 N N . SER A 1 297 ? 17.234 11.312 22.938 1 95.62 297 SER A N 1
ATOM 2325 C CA . SER A 1 297 ? 18.297 11.328 23.922 1 95.62 297 SER A CA 1
ATOM 2326 C C . SER A 1 297 ? 19.266 12.492 23.672 1 95.62 297 SER A C 1
ATOM 2328 O O . SER A 1 297 ? 19.672 12.727 22.547 1 95.62 297 SER A O 1
ATOM 2330 N N . ARG A 1 298 ? 19.547 13.211 24.734 1 94.56 298 ARG A N 1
ATOM 2331 C CA . ARG A 1 298 ? 20.469 14.344 24.656 1 94.56 298 ARG A CA 1
ATOM 2332 C C . ARG A 1 298 ? 21.766 14.055 25.391 1 94.56 298 ARG A C 1
ATOM 2334 O O . ARG A 1 298 ? 21.781 13.336 26.391 1 94.56 298 ARG A O 1
ATOM 2341 N N . ASN A 1 299 ? 22.844 14.586 24.844 1 92.75 299 ASN A N 1
ATOM 2342 C CA . ASN A 1 299 ? 24.156 14.57 25.469 1 92.75 299 ASN A CA 1
ATOM 2343 C C . ASN A 1 299 ? 24.656 13.141 25.672 1 92.75 299 ASN A C 1
ATOM 2345 O O . ASN A 1 299 ? 25.25 12.828 26.703 1 92.75 299 ASN A O 1
ATOM 2349 N N . VAL A 1 300 ? 24.312 12.227 24.906 1 92.81 300 VAL A N 1
ATOM 2350 C CA . VAL A 1 300 ? 24.781 10.844 24.891 1 92.81 300 VAL A CA 1
ATOM 2351 C C . VAL A 1 300 ? 25.203 10.453 23.484 1 92.81 300 VAL A C 1
ATOM 2353 O O . VAL A 1 300 ? 24.656 10.945 22.5 1 92.81 300 VAL A O 1
ATOM 2356 N N . SER A 1 301 ? 26.234 9.633 23.391 1 94.06 301 SER A N 1
ATOM 2357 C CA . SER A 1 301 ? 26.719 9.211 22.078 1 94.06 301 SER A CA 1
ATOM 2358 C C . SER A 1 301 ? 25.75 8.227 21.422 1 94.06 301 SER A C 1
ATOM 2360 O O . SER A 1 301 ? 24.984 7.543 22.125 1 94.06 301 SER A O 1
ATOM 2362 N N . LEU A 1 302 ? 25.844 8.156 20.156 1 96.19 302 LEU A N 1
ATOM 2363 C CA . LEU A 1 302 ? 25.016 7.234 19.375 1 96.19 302 LEU A CA 1
ATOM 2364 C C . LEU A 1 302 ? 25.219 5.797 19.844 1 96.19 302 LEU A C 1
ATOM 2366 O O . LEU A 1 302 ? 24.25 5.055 20.031 1 96.19 302 LEU A O 1
ATOM 2370 N N . ASP A 1 303 ? 26.406 5.395 20.031 1 96.38 303 ASP A N 1
ATOM 2371 C CA . ASP A 1 303 ? 26.734 4.031 20.438 1 96.38 303 ASP A CA 1
ATOM 2372 C C . ASP A 1 303 ? 26.125 3.703 21.797 1 96.38 303 ASP A C 1
ATOM 2374 O O . ASP A 1 303 ? 25.625 2.596 22 1 96.38 303 ASP A O 1
ATOM 2378 N N . THR A 1 304 ? 26.156 4.684 22.656 1 96.88 304 THR A N 1
ATOM 2379 C CA . THR A 1 304 ? 25.594 4.48 24 1 96.88 304 THR A CA 1
ATOM 2380 C C . THR A 1 304 ? 24.078 4.305 23.922 1 96.88 304 THR A C 1
ATOM 2382 O O . THR A 1 304 ? 23.531 3.443 24.609 1 96.88 304 THR A O 1
ATOM 2385 N N . VAL A 1 305 ? 23.469 5.141 23.141 1 97.75 305 VAL A N 1
ATOM 2386 C CA . VAL A 1 305 ? 22.016 5.027 22.984 1 97.75 305 VAL A CA 1
ATOM 2387 C C . VAL A 1 305 ? 21.672 3.65 22.422 1 97.75 305 VAL A C 1
ATOM 2389 O O . VAL A 1 305 ? 20.734 3.002 22.906 1 97.75 305 VAL A O 1
ATOM 2392 N N . LYS A 1 306 ? 22.406 3.193 21.438 1 98 306 LYS A N 1
ATOM 2393 C CA . LYS A 1 306 ? 22.188 1.888 20.828 1 98 306 LYS A CA 1
ATOM 2394 C C . LYS A 1 306 ? 22.344 0.766 21.844 1 98 306 LYS A C 1
ATOM 2396 O O . LYS A 1 306 ? 21.5 -0.137 21.922 1 98 306 LYS A O 1
ATOM 2401 N N . GLU A 1 307 ? 23.359 0.849 22.594 1 97.88 307 GLU A N 1
ATOM 2402 C CA . GLU A 1 307 ? 23.656 -0.184 23.594 1 97.88 307 GLU A CA 1
ATOM 2403 C C . GLU A 1 307 ? 22.547 -0.263 24.641 1 97.88 307 GLU A C 1
ATOM 2405 O O . GLU A 1 307 ? 22.125 -1.356 25.016 1 97.88 307 GLU A O 1
ATOM 2410 N N . ASN A 1 308 ? 22.141 0.904 25.094 1 97.75 308 ASN A N 1
ATOM 2411 C CA . ASN A 1 308 ? 21.094 0.952 26.109 1 97.75 308 ASN A CA 1
ATOM 2412 C C . ASN A 1 308 ? 19.781 0.388 25.578 1 97.75 308 ASN A C 1
ATOM 2414 O O . ASN A 1 308 ? 19.094 -0.374 26.266 1 97.75 308 ASN A O 1
ATOM 2418 N N . LEU A 1 309 ? 19.438 0.804 24.375 1 98.25 309 LEU A N 1
ATOM 2419 C CA . LEU A 1 309 ? 18.188 0.334 23.797 1 98.25 309 LEU A CA 1
ATOM 2420 C C . LEU A 1 309 ? 18.25 -1.167 23.531 1 98.25 309 LEU A C 1
ATOM 2422 O O . LEU A 1 309 ? 17.266 -1.877 23.766 1 98.25 309 LEU A O 1
ATOM 2426 N N . LEU A 1 310 ? 19.391 -1.617 23 1 98.19 310 LEU A N 1
ATOM 2427 C CA . LEU A 1 310 ? 19.562 -3.041 22.734 1 98.19 310 LEU A CA 1
ATOM 2428 C C . LEU A 1 310 ? 19.359 -3.861 24 1 98.19 310 LEU A C 1
ATOM 2430 O O . LEU A 1 310 ? 18.672 -4.879 23.984 1 98.19 310 LEU A O 1
ATOM 2434 N N . LYS A 1 311 ? 19.984 -3.404 25.062 1 97.56 311 LYS A N 1
ATOM 2435 C CA . LYS A 1 311 ? 19.859 -4.074 26.344 1 97.56 311 LYS A CA 1
ATOM 2436 C C . LYS A 1 311 ? 18.391 -4.148 26.781 1 97.56 311 LYS A C 1
ATOM 2438 O O . LYS A 1 311 ? 17.938 -5.191 27.266 1 97.56 311 LYS A O 1
ATOM 2443 N N . ARG A 1 312 ? 17.734 -3.086 26.562 1 97.38 312 ARG A N 1
ATOM 2444 C CA . ARG A 1 312 ? 16.328 -3.027 26.969 1 97.38 312 ARG A CA 1
ATOM 2445 C C . ARG A 1 312 ? 15.469 -3.949 26.109 1 97.38 312 ARG A C 1
ATOM 2447 O O . ARG A 1 312 ? 14.57 -4.621 26.609 1 97.38 312 ARG A O 1
ATOM 2454 N N . LEU A 1 313 ? 15.703 -3.961 24.781 1 97.69 313 LEU A N 1
ATOM 2455 C CA . LEU A 1 313 ? 14.883 -4.738 23.859 1 97.69 313 LEU A CA 1
ATOM 2456 C C . LEU A 1 313 ? 15.094 -6.234 24.078 1 97.69 313 LEU A C 1
ATOM 2458 O O . LEU A 1 313 ? 14.164 -7.027 23.875 1 97.69 313 LEU A O 1
ATOM 2462 N N . LYS A 1 314 ? 16.281 -6.633 24.5 1 95.88 314 LYS A N 1
ATOM 2463 C CA . LYS A 1 314 ? 16.594 -8.039 24.734 1 95.88 314 LYS A CA 1
ATOM 2464 C C . LYS A 1 314 ? 15.711 -8.625 25.828 1 95.88 314 LYS A C 1
ATOM 2466 O O . LYS A 1 314 ? 15.383 -9.812 25.797 1 95.88 314 LYS A O 1
ATOM 2471 N N . ARG A 1 315 ? 15.242 -7.762 26.688 1 92.62 315 ARG A N 1
ATOM 2472 C CA . ARG A 1 315 ? 14.398 -8.195 27.797 1 92.62 315 ARG A CA 1
ATOM 2473 C C . ARG A 1 315 ? 13.039 -8.688 27.297 1 92.62 315 ARG A C 1
ATOM 2475 O O . ARG A 1 315 ? 12.391 -9.508 27.953 1 92.62 315 ARG A O 1
ATOM 2482 N N . ASP A 1 316 ? 12.586 -8.133 26.203 1 89 316 ASP A N 1
ATOM 2483 C CA . ASP A 1 316 ? 11.242 -8.406 25.703 1 89 316 ASP A CA 1
ATOM 2484 C C . ASP A 1 316 ? 11.25 -9.578 24.719 1 89 316 ASP A C 1
ATOM 2486 O O . ASP A 1 316 ? 10.188 -10.039 24.297 1 89 316 ASP A O 1
ATOM 2490 N N . LEU A 1 317 ? 12.367 -9.938 24.219 1 85.94 317 LEU A N 1
ATOM 2491 C CA . LEU A 1 317 ? 12.461 -11.055 23.281 1 85.94 317 LEU A CA 1
ATOM 2492 C C . LEU A 1 317 ? 12.461 -12.383 24.016 1 85.94 317 LEU A C 1
ATOM 2494 O O . LEU A 1 317 ? 12.258 -13.438 23.406 1 85.94 317 LEU A O 1
ATOM 2498 N N . ARG A 1 318 ? 12.727 -12.391 25.359 1 62.03 318 ARG A N 1
ATOM 2499 C CA . ARG A 1 318 ? 12.812 -13.617 26.141 1 62.03 318 ARG A CA 1
ATOM 2500 C C . ARG A 1 318 ? 11.438 -14.258 26.312 1 62.03 318 ARG A C 1
ATOM 2502 O O . ARG A 1 318 ? 10.422 -13.555 26.359 1 62.03 318 ARG A O 1
ATOM 2509 N N . MET B 1 1 ? -27.625 -17.109 -15.023 1 87.38 1 MET B N 1
ATOM 2510 C CA . MET B 1 1 ? -26.328 -16.453 -15.117 1 87.38 1 MET B CA 1
ATOM 2511 C C . MET B 1 1 ? -25.203 -17.469 -15.211 1 87.38 1 MET B C 1
ATOM 2513 O O . MET B 1 1 ? -25.344 -18.594 -14.734 1 87.38 1 MET B O 1
ATOM 2517 N N . ILE B 1 2 ? -24.234 -17.281 -15.922 1 93.56 2 ILE B N 1
ATOM 2518 C CA . ILE B 1 2 ? -23.141 -18.203 -16.172 1 93.56 2 ILE B CA 1
ATOM 2519 C C . ILE B 1 2 ? -22.578 -18.703 -14.852 1 93.56 2 ILE B C 1
ATOM 2521 O O . ILE B 1 2 ? -22.172 -19.875 -14.742 1 93.56 2 ILE B O 1
ATOM 2525 N N . GLU B 1 3 ? -22.625 -17.922 -13.836 1 94.69 3 GLU B N 1
ATOM 2526 C CA . GLU B 1 3 ? -22.141 -18.312 -12.516 1 94.69 3 GLU B CA 1
ATOM 2527 C C . GLU B 1 3 ? -22.953 -19.5 -11.977 1 94.69 3 GLU B C 1
ATOM 2529 O O . GLU B 1 3 ? -22.375 -20.438 -11.43 1 94.69 3 GLU B O 1
ATOM 2534 N N . ASN B 1 4 ? -24.203 -19.469 -12.172 1 96.38 4 ASN B N 1
ATOM 2535 C CA . ASN B 1 4 ? -25.062 -20.531 -11.68 1 96.38 4 ASN B CA 1
ATOM 2536 C C . ASN B 1 4 ? -24.812 -21.844 -12.414 1 96.38 4 ASN B C 1
ATOM 2538 O O . ASN B 1 4 ? -24.844 -22.922 -11.805 1 96.38 4 ASN B O 1
ATOM 2542 N N . LYS B 1 5 ? -24.594 -21.75 -13.656 1 97.62 5 LYS B N 1
ATOM 2543 C CA . LYS B 1 5 ? -24.297 -22.938 -14.445 1 97.62 5 LYS B CA 1
ATOM 2544 C C . LYS B 1 5 ? -22.984 -23.578 -13.992 1 97.62 5 LYS B C 1
ATOM 2546 O O . LYS B 1 5 ? -22.875 -24.797 -13.898 1 97.62 5 LYS B O 1
ATOM 2551 N N . ILE B 1 6 ? -22.047 -22.75 -13.711 1 98.19 6 ILE B N 1
ATOM 2552 C CA . ILE B 1 6 ? -20.75 -23.203 -13.25 1 98.19 6 ILE B CA 1
ATOM 2553 C C . ILE B 1 6 ? -20.891 -23.906 -11.898 1 98.19 6 ILE B C 1
ATOM 2555 O O . ILE B 1 6 ? -20.391 -25.016 -11.703 1 98.19 6 ILE B O 1
ATOM 2559 N N . ILE B 1 7 ? -21.594 -23.281 -11.031 1 98.12 7 ILE B N 1
ATOM 2560 C CA . ILE B 1 7 ? -21.797 -23.828 -9.688 1 98.12 7 ILE B CA 1
ATOM 2561 C C . ILE B 1 7 ? -22.516 -25.172 -9.781 1 98.12 7 ILE B C 1
ATOM 2563 O O . ILE B 1 7 ? -22.109 -26.141 -9.133 1 98.12 7 ILE B O 1
ATOM 2567 N N . GLN B 1 8 ? -23.516 -25.203 -10.586 1 97.94 8 GLN B N 1
ATOM 2568 C CA . GLN B 1 8 ? -24.266 -26.453 -10.766 1 97.94 8 GLN B CA 1
ATOM 2569 C C . GLN B 1 8 ? -23.375 -27.562 -11.281 1 97.94 8 GLN B C 1
ATOM 2571 O O . GLN B 1 8 ? -23.406 -28.688 -10.773 1 97.94 8 GLN B O 1
ATOM 2576 N N . GLN B 1 9 ? -22.594 -27.234 -12.266 1 98.06 9 GLN B N 1
ATOM 2577 C CA . GLN B 1 9 ? -21.672 -28.219 -12.82 1 98.06 9 GLN B CA 1
ATOM 2578 C C . GLN B 1 9 ? -20.703 -28.734 -11.766 1 98.06 9 GLN B C 1
ATOM 2580 O O . GLN B 1 9 ? -20.453 -29.938 -11.664 1 98.06 9 GLN B O 1
ATOM 2585 N N . LEU B 1 10 ? -20.156 -27.844 -10.977 1 98.19 10 LEU B N 1
ATOM 2586 C CA . LEU B 1 10 ? -19.203 -28.203 -9.93 1 98.19 10 LEU B CA 1
ATOM 2587 C C . LEU B 1 10 ? -19.859 -29.094 -8.883 1 98.19 10 LEU B C 1
ATOM 2589 O O . LEU B 1 10 ? -19.297 -30.125 -8.492 1 98.19 10 LEU B O 1
ATOM 2593 N N . LEU B 1 11 ? -21.047 -28.75 -8.508 1 97.38 11 LEU B N 1
ATOM 2594 C CA . LEU B 1 11 ? -21.734 -29.453 -7.422 1 97.38 11 LEU B CA 1
ATOM 2595 C C . LEU B 1 11 ? -22.234 -30.812 -7.891 1 97.38 11 LEU B C 1
ATOM 2597 O O . LEU B 1 11 ? -22.453 -31.719 -7.078 1 97.38 11 LEU B O 1
ATOM 2601 N N . GLU B 1 12 ? -22.344 -31 -9.148 1 97.38 12 GLU B N 1
ATOM 2602 C CA . GLU B 1 12 ? -22.812 -32.281 -9.688 1 97.38 12 GLU B CA 1
ATOM 2603 C C . GLU B 1 12 ? -21.641 -33.188 -10.062 1 97.38 12 GLU B C 1
ATOM 2605 O O . GLU B 1 12 ? -21.844 -34.375 -10.352 1 97.38 12 GLU B O 1
ATOM 2610 N N . SER B 1 13 ? -20.516 -32.656 -9.969 1 97.19 13 SER B N 1
ATOM 2611 C CA . SER B 1 13 ? -19.344 -33.406 -10.391 1 97.19 13 SER B CA 1
ATOM 2612 C C . SER B 1 13 ? -18.812 -34.281 -9.266 1 97.19 13 SER B C 1
ATOM 2614 O O . SER B 1 13 ? -18.875 -33.906 -8.094 1 97.19 13 SER B O 1
ATOM 2616 N N . GLY B 1 14 ? -18.281 -35.469 -9.641 1 95.62 14 GLY B N 1
ATOM 2617 C CA . GLY B 1 14 ? -17.703 -36.375 -8.664 1 95.62 14 GLY B CA 1
ATOM 2618 C C . GLY B 1 14 ? -16.266 -36.031 -8.328 1 95.62 14 GLY B C 1
ATOM 2619 O O . GLY B 1 14 ? -15.836 -36.188 -7.18 1 95.62 14 GLY B O 1
ATOM 2620 N N . SER B 1 15 ? -15.484 -35.688 -9.328 1 98.25 15 SER B N 1
ATOM 2621 C CA . SER B 1 15 ? -14.086 -35.344 -9.133 1 98.25 15 SER B CA 1
ATOM 2622 C C . SER B 1 15 ? -13.75 -34.031 -9.82 1 98.25 15 SER B C 1
ATOM 2624 O O . SER B 1 15 ? -14.062 -33.844 -11 1 98.25 15 SER B O 1
ATOM 2626 N N . ILE B 1 16 ? -13.141 -33.156 -9.055 1 98.75 16 ILE B N 1
ATOM 2627 C CA . ILE B 1 16 ? -12.859 -31.797 -9.555 1 98.75 16 ILE B CA 1
ATOM 2628 C C . ILE B 1 16 ? -11.375 -31.484 -9.383 1 98.75 16 ILE B C 1
ATOM 2630 O O . ILE B 1 16 ? -10.797 -31.75 -8.32 1 98.75 16 ILE B O 1
ATOM 2634 N N . ALA B 1 17 ? -10.734 -31.031 -10.406 1 98.81 17 ALA B N 1
ATOM 2635 C CA . ALA B 1 17 ? -9.375 -30.5 -10.328 1 98.81 17 ALA B CA 1
ATOM 2636 C C . ALA B 1 17 ? -9.352 -29 -10.578 1 98.81 17 ALA B C 1
ATOM 2638 O O . ALA B 1 17 ? -10.008 -28.5 -11.5 1 98.81 17 ALA B O 1
ATOM 2639 N N . ILE B 1 18 ? -8.695 -28.266 -9.727 1 98.88 18 ILE B N 1
ATOM 2640 C CA . ILE B 1 18 ? -8.477 -26.844 -9.891 1 98.88 18 ILE B CA 1
ATOM 2641 C C . ILE B 1 18 ? -7.023 -26.578 -10.281 1 98.88 18 ILE B C 1
ATOM 2643 O O . ILE B 1 18 ? -6.098 -26.984 -9.57 1 98.88 18 ILE B O 1
ATOM 2647 N N . ILE B 1 19 ? -6.828 -25.906 -11.398 1 98.69 19 ILE B N 1
ATOM 2648 C CA . ILE B 1 19 ? -5.488 -25.719 -11.953 1 98.69 19 ILE B CA 1
ATOM 2649 C C . ILE B 1 19 ? -5.309 -24.266 -12.383 1 98.69 19 ILE B C 1
ATOM 2651 O O . ILE B 1 19 ? -6.246 -23.641 -12.883 1 98.69 19 ILE B O 1
ATOM 2655 N N . SER B 1 20 ? -4.176 -23.672 -12.094 1 97.69 20 SER B N 1
ATOM 2656 C CA . SER B 1 20 ? -3.859 -22.297 -12.508 1 97.69 20 SER B CA 1
ATOM 2657 C C . SER B 1 20 ? -2.521 -22.25 -13.242 1 97.69 20 SER B C 1
ATOM 2659 O O . SER B 1 20 ? -1.974 -23.281 -13.625 1 97.69 20 SER B O 1
ATOM 2661 N N . HIS B 1 21 ? -2.074 -21.109 -13.539 1 95.06 21 HIS B N 1
ATOM 2662 C CA . HIS B 1 21 ? -0.913 -20.938 -14.406 1 95.06 21 HIS B CA 1
ATOM 2663 C C . HIS B 1 21 ? 0.384 -21.188 -13.648 1 95.06 21 HIS B C 1
ATOM 2665 O O . HIS B 1 21 ? 0.409 -21.125 -12.414 1 95.06 21 HIS B O 1
ATOM 2671 N N . GLU B 1 22 ? 1.433 -21.531 -14.367 1 93.75 22 GLU B N 1
ATOM 2672 C CA . GLU B 1 22 ? 2.764 -21.688 -13.789 1 93.75 22 GLU B CA 1
ATOM 2673 C C . GLU B 1 22 ? 3.285 -20.359 -13.25 1 93.75 22 GLU B C 1
ATOM 2675 O O . GLU B 1 22 ? 2.783 -19.297 -13.609 1 93.75 22 GLU B O 1
ATOM 2680 N N . ASN B 1 23 ? 4.199 -20.375 -12.266 1 87.38 23 ASN B N 1
ATOM 2681 C CA . ASN B 1 23 ? 4.707 -19.203 -11.57 1 87.38 23 ASN B CA 1
ATOM 2682 C C . ASN B 1 23 ? 3.582 -18.406 -10.922 1 87.38 23 ASN B C 1
ATOM 2684 O O . ASN B 1 23 ? 3.391 -17.234 -11.219 1 87.38 23 ASN B O 1
ATOM 2688 N N . PRO B 1 24 ? 2.969 -19.125 -10.078 1 93.94 24 PRO B N 1
ATOM 2689 C CA . PRO B 1 24 ? 1.726 -18.578 -9.523 1 93.94 24 PRO B CA 1
ATOM 2690 C C . PRO B 1 24 ? 1.957 -17.359 -8.641 1 93.94 24 PRO B C 1
ATOM 2692 O O . PRO B 1 24 ? 3.004 -17.25 -7.996 1 93.94 24 PRO B O 1
ATOM 2695 N N . ASP B 1 25 ? 1.01 -16.438 -8.648 1 92.31 25 ASP B N 1
ATOM 2696 C CA . ASP B 1 25 ? 1.024 -15.273 -7.766 1 92.31 25 ASP B CA 1
ATOM 2697 C C . ASP B 1 25 ? -0.11 -15.344 -6.746 1 92.31 25 ASP B C 1
ATOM 2699 O O . ASP B 1 25 ? -0.736 -16.391 -6.582 1 92.31 25 ASP B O 1
ATOM 2703 N N . GLY B 1 26 ? -0.321 -14.281 -6.059 1 96.44 26 GLY B N 1
ATOM 2704 C CA . GLY B 1 26 ? -1.304 -14.266 -4.988 1 96.44 26 GLY B CA 1
ATOM 2705 C C . GLY B 1 26 ? -2.727 -14.461 -5.48 1 96.44 26 GLY B C 1
ATOM 2706 O O . GLY B 1 26 ? -3.549 -15.07 -4.793 1 96.44 26 GLY B O 1
ATOM 2707 N N . ASP B 1 27 ? -3.033 -13.883 -6.641 1 97.75 27 ASP B N 1
ATOM 2708 C CA . ASP B 1 27 ? -4.379 -14.055 -7.184 1 97.75 27 ASP B CA 1
ATOM 2709 C C . ASP B 1 27 ? -4.633 -15.5 -7.578 1 97.75 27 ASP B C 1
ATOM 2711 O O . ASP B 1 27 ? -5.668 -16.078 -7.23 1 97.75 27 ASP B O 1
ATOM 2715 N N . CYS B 1 28 ? -3.617 -16.031 -8.18 1 96.12 28 CYS B N 1
ATOM 2716 C CA . CYS B 1 28 ? -3.662 -17.438 -8.562 1 96.12 28 CYS B CA 1
ATOM 2717 C C . CYS B 1 28 ? -3.885 -18.312 -7.344 1 96.12 28 CYS B C 1
ATOM 2719 O O . CYS B 1 28 ? -4.879 -19.047 -7.277 1 96.12 28 CYS B O 1
ATOM 2721 N N . ILE B 1 29 ? -3.057 -18.25 -6.438 1 98.19 29 ILE B N 1
ATOM 2722 C CA . ILE B 1 29 ? -3.047 -19.109 -5.266 1 98.19 29 ILE B CA 1
ATOM 2723 C C . ILE B 1 29 ? -4.281 -18.844 -4.41 1 98.19 29 ILE B C 1
ATOM 2725 O O . ILE B 1 29 ? -4.984 -19.766 -4.004 1 98.19 29 ILE B O 1
ATOM 2729 N N . GLY B 1 30 ? -4.566 -17.562 -4.137 1 98.75 30 GLY B N 1
ATOM 2730 C CA . GLY B 1 30 ? -5.703 -17.203 -3.307 1 98.75 30 GLY B CA 1
ATOM 2731 C C . GLY B 1 30 ? -7.031 -17.672 -3.879 1 98.75 30 GLY B C 1
ATOM 2732 O O . GLY B 1 30 ? -7.867 -18.203 -3.154 1 98.75 30 GLY B O 1
ATOM 2733 N N . SER B 1 31 ? -7.207 -17.453 -5.133 1 98.75 31 SER B N 1
ATOM 2734 C CA . SER B 1 31 ? -8.445 -17.859 -5.793 1 98.75 31 SER B CA 1
ATOM 2735 C C . SER B 1 31 ? -8.594 -19.375 -5.812 1 98.75 31 SER B C 1
ATOM 2737 O O . SER B 1 31 ? -9.672 -19.906 -5.551 1 98.75 31 SER B O 1
ATOM 2739 N N . MET B 1 32 ? -7.484 -20.078 -6.133 1 98.69 32 MET B N 1
ATOM 2740 C CA . MET B 1 32 ? -7.469 -21.531 -6.148 1 98.69 32 MET B CA 1
ATOM 2741 C C . MET B 1 32 ? -7.859 -22.094 -4.789 1 98.69 32 MET B C 1
ATOM 2743 O O . MET B 1 32 ? -8.727 -22.969 -4.699 1 98.69 32 MET B O 1
ATOM 2747 N N . LEU B 1 33 ? -7.281 -21.594 -3.766 1 98.94 33 LEU B N 1
ATOM 2748 C CA . LEU B 1 33 ? -7.508 -22.078 -2.41 1 98.94 33 LEU B CA 1
ATOM 2749 C C . LEU B 1 33 ? -8.93 -21.781 -1.952 1 98.94 33 LEU B C 1
ATOM 2751 O O . LEU B 1 33 ? -9.57 -22.609 -1.308 1 98.94 33 LEU B O 1
ATOM 2755 N N . ALA B 1 34 ? -9.398 -20.578 -2.248 1 98.88 34 ALA B N 1
ATOM 2756 C CA . ALA B 1 34 ? -10.758 -20.188 -1.869 1 98.88 34 ALA B CA 1
ATOM 2757 C C . ALA B 1 34 ? -11.781 -21.125 -2.5 1 98.88 34 ALA B C 1
ATOM 2759 O O . ALA B 1 34 ? -12.695 -21.609 -1.822 1 98.88 34 ALA B O 1
ATOM 2760 N N . LEU B 1 35 ? -11.633 -21.406 -3.764 1 98.88 35 LEU B N 1
ATOM 2761 C CA . LEU B 1 35 ? -12.555 -22.297 -4.445 1 98.88 35 LEU B CA 1
ATOM 2762 C C . LEU B 1 35 ? -12.461 -23.719 -3.883 1 98.88 35 LEU B C 1
ATOM 2764 O O . LEU B 1 35 ? -13.477 -24.375 -3.662 1 98.88 35 LEU B O 1
ATOM 2768 N N . TYR B 1 36 ? -11.25 -24.188 -3.686 1 98.88 36 TYR B N 1
ATOM 2769 C CA . TYR B 1 36 ? -11.023 -25.5 -3.098 1 98.88 36 TYR B CA 1
ATOM 2770 C C . TYR B 1 36 ? -11.75 -25.641 -1.764 1 98.88 36 TYR B C 1
ATOM 2772 O O . TYR B 1 36 ? -12.484 -26.609 -1.546 1 98.88 36 TYR B O 1
ATOM 2780 N N . LEU B 1 37 ? -11.508 -24.656 -0.892 1 98.88 37 LEU B N 1
ATOM 2781 C CA . LEU B 1 37 ? -12.109 -24.688 0.436 1 98.88 37 LEU B CA 1
ATOM 2782 C C . LEU B 1 37 ? -13.633 -24.641 0.345 1 98.88 37 LEU B C 1
ATOM 2784 O O . LEU B 1 37 ? -14.328 -25.312 1.108 1 98.88 37 LEU B O 1
ATOM 2788 N N . ALA B 1 38 ? -14.148 -23.828 -0.579 1 98.75 38 ALA B N 1
ATOM 2789 C CA . ALA B 1 38 ? -15.594 -23.75 -0.78 1 98.75 38 ALA B CA 1
ATOM 2790 C C . ALA B 1 38 ? -16.172 -25.094 -1.214 1 98.75 38 ALA B C 1
ATOM 2792 O O . ALA B 1 38 ? -17.188 -25.531 -0.693 1 98.75 38 ALA B O 1
ATOM 2793 N N . LEU B 1 39 ? -15.5 -25.734 -2.17 1 98.75 39 LEU B N 1
ATOM 2794 C CA . LEU B 1 39 ? -15.953 -27.031 -2.66 1 98.75 39 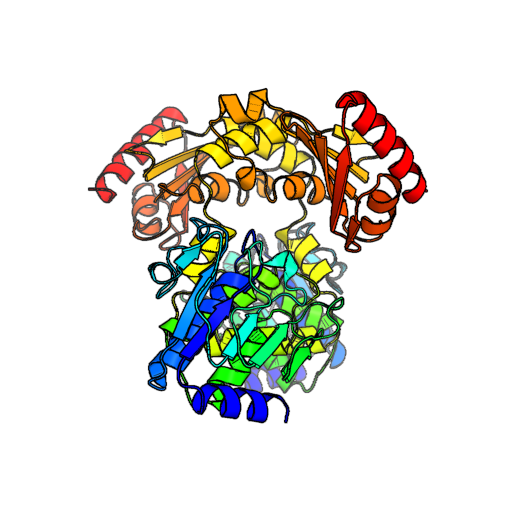LEU B CA 1
ATOM 2795 C C . LEU B 1 39 ? -15.906 -28.078 -1.555 1 98.75 39 LEU B C 1
ATOM 2797 O O . LEU B 1 39 ? -16.812 -28.906 -1.427 1 98.75 39 LEU B O 1
ATOM 2801 N N . LYS B 1 40 ? -14.82 -28.031 -0.773 1 98.44 40 LYS B N 1
ATOM 2802 C CA . LYS B 1 40 ? -14.719 -28.953 0.355 1 98.44 40 LYS B CA 1
ATOM 2803 C C . LYS B 1 40 ? -15.859 -28.734 1.345 1 98.44 40 LYS B C 1
ATOM 2805 O O . LYS B 1 40 ? -16.406 -29.703 1.88 1 98.44 40 LYS B O 1
ATOM 2810 N N . ARG B 1 41 ? -16.219 -27.484 1.593 1 97.75 41 ARG B N 1
ATOM 2811 C CA . ARG B 1 41 ? -17.328 -27.172 2.477 1 97.75 41 ARG B CA 1
ATOM 2812 C C . ARG B 1 41 ? -18.641 -27.75 1.943 1 97.75 41 ARG B C 1
ATOM 2814 O O . ARG B 1 41 ? -19.531 -28.078 2.719 1 97.75 41 ARG B O 1
ATOM 2821 N N . LYS B 1 42 ? -18.703 -27.922 0.68 1 97.81 42 LYS B N 1
ATOM 2822 C CA . LYS B 1 42 ? -19.906 -28.469 0.047 1 97.81 42 LYS B CA 1
ATOM 2823 C C . LYS B 1 42 ? -19.781 -29.984 -0.117 1 97.81 42 LYS B C 1
ATOM 2825 O O . LYS B 1 42 ? -20.609 -30.609 -0.796 1 97.81 42 LYS B O 1
ATOM 2830 N N . GLY B 1 43 ? -18.75 -30.547 0.404 1 97.75 43 GLY B N 1
ATOM 2831 C CA . GLY B 1 43 ? -18.594 -31.984 0.434 1 97.75 43 GLY B CA 1
ATOM 2832 C C . GLY B 1 43 ? -18.047 -32.562 -0.864 1 97.75 43 GLY B C 1
ATOM 2833 O O . GLY B 1 43 ? -18.219 -33.75 -1.152 1 97.75 43 GLY B O 1
ATOM 2834 N N . LYS B 1 44 ? -17.453 -31.75 -1.635 1 98.25 44 LYS B N 1
ATOM 2835 C CA . LYS B 1 44 ? -16.984 -32.219 -2.938 1 98.25 44 LYS B CA 1
ATOM 2836 C C . LYS B 1 44 ? -15.539 -32.719 -2.855 1 98.25 44 LYS B C 1
ATOM 2838 O O . LYS B 1 44 ? -14.781 -32.281 -1.982 1 98.25 44 LYS B O 1
ATOM 2843 N N . ASN B 1 45 ? -15.266 -33.594 -3.758 1 97.94 45 ASN B N 1
ATOM 2844 C CA . ASN B 1 45 ? -13.906 -34.094 -3.928 1 97.94 45 ASN B CA 1
ATOM 2845 C C . ASN B 1 45 ? -13.109 -33.25 -4.902 1 97.94 45 ASN B C 1
ATOM 2847 O O . ASN B 1 45 ? -13.195 -33.438 -6.117 1 97.94 45 ASN B O 1
ATOM 2851 N N . ALA B 1 46 ? -12.367 -32.344 -4.363 1 98.62 46 ALA B N 1
ATOM 2852 C CA . ALA B 1 46 ? -11.586 -31.422 -5.176 1 98.62 46 ALA B CA 1
ATOM 2853 C C . ALA B 1 46 ? -10.094 -31.562 -4.879 1 98.62 46 ALA B C 1
ATOM 2855 O O . ALA B 1 46 ? -9.703 -31.797 -3.732 1 98.62 46 ALA B O 1
ATOM 2856 N N . ARG B 1 47 ? -9.273 -31.438 -5.859 1 98.81 47 ARG B N 1
ATOM 2857 C CA . ARG B 1 47 ? -7.816 -31.406 -5.766 1 98.81 47 ARG B CA 1
ATOM 2858 C C . ARG B 1 47 ? -7.242 -30.203 -6.496 1 98.81 47 ARG B C 1
ATOM 2860 O O . ARG B 1 47 ? -7.875 -29.672 -7.414 1 98.81 47 ARG B O 1
ATOM 2867 N N . MET B 1 48 ? -6.117 -29.703 -6.07 1 98.81 48 MET B N 1
ATOM 2868 C CA . MET B 1 48 ? -5.453 -28.562 -6.668 1 98.81 48 MET B CA 1
ATOM 2869 C C . MET B 1 48 ? -4.086 -28.938 -7.227 1 98.81 48 MET B C 1
ATOM 2871 O O . MET B 1 48 ? -3.336 -29.688 -6.582 1 98.81 48 MET B O 1
ATOM 2875 N N . PHE B 1 49 ? -3.785 -28.438 -8.43 1 98.75 49 PHE B N 1
ATOM 2876 C CA . PHE B 1 49 ? -2.51 -28.781 -9.047 1 98.75 49 PHE B CA 1
ATOM 2877 C C . PHE B 1 49 ? -1.809 -27.516 -9.555 1 98.75 49 PHE B C 1
ATOM 2879 O O . PHE B 1 49 ? -2.451 -26.625 -10.094 1 98.75 49 PHE B O 1
ATOM 2886 N N . LEU B 1 50 ? -0.529 -27.438 -9.391 1 98.12 50 LEU B N 1
ATOM 2887 C CA . LEU B 1 50 ? 0.35 -26.422 -9.969 1 98.12 50 LEU B CA 1
ATOM 2888 C C . LEU B 1 50 ? 1.641 -27.062 -10.477 1 98.12 50 LEU B C 1
ATOM 2890 O O . LEU B 1 50 ? 2.055 -28.109 -9.992 1 98.12 50 LEU B O 1
ATOM 2894 N N . LYS B 1 51 ? 2.184 -26.391 -11.461 1 97.44 51 LYS B N 1
ATOM 2895 C CA . LYS B 1 51 ? 3.496 -26.781 -11.961 1 97.44 51 LYS B CA 1
ATOM 2896 C C . LYS B 1 51 ? 4.598 -26.422 -10.969 1 97.44 51 LYS B C 1
ATOM 2898 O O . LYS B 1 51 ? 5.57 -27.156 -10.812 1 97.44 51 LYS B O 1
ATOM 2903 N N . ASN B 1 52 ? 4.445 -25.297 -10.305 1 94.56 52 ASN B N 1
ATOM 2904 C CA . ASN B 1 52 ? 5.449 -24.75 -9.391 1 94.56 52 ASN B CA 1
ATOM 2905 C C . ASN B 1 52 ? 4.98 -24.844 -7.938 1 94.56 52 ASN B C 1
ATOM 2907 O O . ASN B 1 52 ? 3.781 -24.922 -7.668 1 94.56 52 ASN B O 1
ATOM 2911 N N . ASN B 1 53 ? 5.98 -24.766 -7.055 1 94 53 ASN B N 1
ATOM 2912 C CA . ASN B 1 53 ? 5.676 -24.672 -5.629 1 94 53 ASN B CA 1
ATOM 2913 C C . ASN B 1 53 ? 4.961 -23.375 -5.293 1 94 53 ASN B C 1
ATOM 2915 O O . ASN B 1 53 ? 5.117 -22.375 -6 1 94 53 ASN B O 1
ATOM 2919 N N . VAL B 1 54 ? 4.184 -23.422 -4.211 1 95.25 54 VAL B N 1
ATOM 2920 C CA . VAL B 1 54 ? 3.6 -22.203 -3.672 1 95.25 54 VAL B CA 1
ATOM 2921 C C . VAL B 1 54 ? 4.707 -21.266 -3.205 1 95.25 54 VAL B C 1
ATOM 2923 O O . VAL B 1 54 ? 5.609 -21.672 -2.467 1 95.25 54 VAL B O 1
ATOM 2926 N N . PRO B 1 55 ? 4.66 -20.062 -3.664 1 90.31 55 PRO B N 1
ATOM 2927 C CA . PRO B 1 55 ? 5.652 -19.094 -3.178 1 90.31 55 PRO B CA 1
ATOM 2928 C C . PRO B 1 55 ? 5.676 -19 -1.654 1 90.31 55 PRO B C 1
ATOM 2930 O O . PRO B 1 55 ? 4.629 -19.078 -1.01 1 90.31 55 PRO B O 1
ATOM 2933 N N . LYS B 1 56 ? 6.84 -18.797 -1.104 1 87.88 56 LYS B N 1
ATOM 2934 C CA . LYS B 1 56 ? 7.055 -18.766 0.339 1 87.88 56 LYS B CA 1
ATOM 2935 C C . LYS B 1 56 ? 6.105 -17.781 1.017 1 87.88 56 LYS B C 1
ATOM 2937 O O . LYS B 1 56 ? 5.527 -18.078 2.061 1 87.88 56 LYS B O 1
ATOM 2942 N N . ASN B 1 57 ? 5.918 -16.656 0.405 1 90.38 57 ASN B N 1
ATOM 2943 C CA . ASN B 1 57 ? 5.137 -15.586 1.011 1 90.38 57 ASN B CA 1
ATOM 2944 C C . ASN B 1 57 ? 3.641 -15.891 0.96 1 90.38 57 ASN B C 1
ATOM 2946 O O . ASN B 1 57 ? 2.83 -15.109 1.472 1 90.38 57 ASN B O 1
ATOM 2950 N N . LEU B 1 58 ? 3.27 -16.984 0.384 1 96.12 58 LEU B N 1
ATOM 2951 C CA . LEU B 1 58 ? 1.857 -17.344 0.28 1 96.12 58 LEU B CA 1
ATOM 2952 C C . LEU B 1 58 ? 1.571 -18.656 1.005 1 96.12 58 LEU B C 1
ATOM 2954 O O . LEU B 1 58 ? 0.421 -19.094 1.068 1 96.12 58 LEU B O 1
ATOM 2958 N N . ARG B 1 59 ? 2.559 -19.219 1.584 1 96.06 59 ARG B N 1
ATOM 2959 C CA . ARG B 1 59 ? 2.438 -20.547 2.199 1 96.06 59 ARG B CA 1
ATOM 2960 C C . ARG B 1 59 ? 1.597 -20.484 3.469 1 96.06 59 ARG B C 1
ATOM 2962 O O . ARG B 1 59 ? 1.108 -21.5 3.949 1 96.06 59 ARG B O 1
ATOM 2969 N N . PHE B 1 60 ? 1.456 -19.312 3.982 1 96.19 60 PHE B N 1
ATOM 2970 C CA . PHE B 1 60 ? 0.698 -19.156 5.219 1 96.19 60 PHE B CA 1
ATOM 2971 C C . PHE B 1 60 ? -0.793 -19.344 4.965 1 96.19 60 PHE B C 1
ATOM 2973 O O . PHE B 1 60 ? -1.573 -19.5 5.906 1 96.19 60 PHE B O 1
ATOM 2980 N N . LEU B 1 61 ? -1.214 -19.359 3.725 1 98.62 61 LEU B N 1
ATOM 2981 C CA . LEU B 1 61 ? -2.633 -19.406 3.389 1 98.62 61 LEU B CA 1
ATOM 2982 C C . LEU B 1 61 ? -3.244 -20.75 3.775 1 98.62 61 LEU B C 1
ATOM 2984 O O . LEU B 1 61 ? -2.609 -21.797 3.617 1 98.62 61 LEU B O 1
ATOM 2988 N N . PRO B 1 62 ? -4.535 -20.672 4.184 1 98.62 62 PRO B N 1
ATOM 2989 C CA . PRO B 1 62 ? -5.219 -21.922 4.551 1 98.62 62 PRO B CA 1
ATOM 2990 C C . PRO B 1 62 ? -5.246 -22.938 3.41 1 98.62 62 PRO B C 1
ATOM 2992 O O . PRO B 1 62 ? -5.625 -22.594 2.285 1 98.62 62 PRO B O 1
ATOM 2995 N N . ALA B 1 63 ? -4.738 -24.172 3.689 1 98.5 63 ALA B N 1
ATOM 2996 C CA . ALA B 1 63 ? -4.812 -25.312 2.789 1 98.5 63 ALA B CA 1
ATOM 2997 C C . ALA B 1 63 ? -3.764 -25.219 1.685 1 98.5 63 ALA B C 1
ATOM 2999 O O . ALA B 1 63 ? -3.805 -25.969 0.711 1 98.5 63 ALA B O 1
ATOM 3000 N N . ALA B 1 64 ? -2.873 -24.25 1.813 1 98.62 64 ALA B N 1
ATOM 3001 C CA . ALA B 1 64 ? -1.839 -24.109 0.792 1 98.62 64 ALA B CA 1
ATOM 3002 C C . ALA B 1 64 ? -1.044 -25.406 0.629 1 98.62 64 ALA B C 1
ATOM 3004 O O . ALA B 1 64 ? -0.615 -25.734 -0.477 1 98.62 64 ALA B O 1
ATOM 3005 N N . GLU B 1 65 ? -0.894 -26.125 1.745 1 98.06 65 GLU B N 1
ATOM 3006 C CA . GLU B 1 65 ? -0.106 -27.344 1.751 1 98.06 65 GLU B CA 1
ATOM 3007 C C . GLU B 1 65 ? -0.802 -28.453 0.963 1 98.06 65 GLU B C 1
ATOM 3009 O O . GLU B 1 65 ? -0.187 -29.469 0.637 1 98.06 65 GLU B O 1
ATOM 3014 N N . LYS B 1 66 ? -2.029 -28.297 0.621 1 98.56 66 LYS B N 1
ATOM 3015 C CA . LYS B 1 66 ? -2.807 -29.312 -0.088 1 98.56 66 LYS B CA 1
ATOM 3016 C C . LYS B 1 66 ? -2.592 -29.219 -1.596 1 98.56 66 LYS B C 1
ATOM 3018 O O . LYS B 1 66 ? -3.014 -30.094 -2.348 1 98.56 66 LYS B O 1
ATOM 3023 N N . ILE B 1 67 ? -1.972 -28.188 -2.051 1 98.75 67 ILE B N 1
ATOM 3024 C CA . ILE B 1 67 ? -1.704 -28.031 -3.477 1 98.75 67 ILE B CA 1
ATOM 3025 C C . ILE B 1 67 ? -0.663 -29.062 -3.92 1 98.75 67 ILE B C 1
ATOM 3027 O O . ILE B 1 67 ? 0.407 -29.172 -3.316 1 98.75 67 ILE B O 1
ATOM 3031 N N . GLU B 1 68 ? -0.99 -29.797 -4.895 1 98.56 68 GLU B N 1
ATOM 3032 C CA . GLU B 1 68 ? -0.079 -30.781 -5.453 1 98.56 68 GLU B CA 1
ATOM 3033 C C . GLU B 1 68 ? 0.758 -30.203 -6.586 1 98.56 68 GLU B C 1
ATOM 3035 O O . GLU B 1 68 ? 0.214 -29.672 -7.559 1 98.56 68 GLU B O 1
ATOM 3040 N N . VAL B 1 69 ? 2.021 -30.281 -6.445 1 98.12 69 VAL B N 1
ATOM 3041 C CA . VAL B 1 69 ? 2.936 -29.828 -7.492 1 98.12 69 VAL B CA 1
ATOM 3042 C C . VAL B 1 69 ? 3.258 -31 -8.43 1 98.12 69 VAL B C 1
ATOM 3044 O O . VAL B 1 69 ? 3.791 -32.031 -8 1 98.12 69 VAL B O 1
ATOM 3047 N N . VAL B 1 70 ? 2.945 -30.828 -9.719 1 98.12 70 VAL B N 1
ATOM 3048 C CA . VAL B 1 70 ? 3.092 -31.953 -10.641 1 98.12 70 VAL B CA 1
ATOM 3049 C C . VAL B 1 70 ? 3.613 -31.438 -11.984 1 98.12 70 VAL B C 1
ATOM 3051 O O . VAL B 1 70 ? 3.352 -30.297 -12.367 1 98.12 70 VAL B O 1
ATOM 3054 N N . ASP B 1 71 ? 4.277 -32.25 -12.727 1 97.81 71 ASP B N 1
ATOM 3055 C CA . ASP B 1 71 ? 4.719 -31.953 -14.078 1 97.81 71 ASP B CA 1
ATOM 3056 C C . ASP B 1 71 ? 3.686 -32.406 -15.109 1 97.81 71 ASP B C 1
ATOM 3058 O O . ASP B 1 71 ? 3.629 -31.859 -16.219 1 97.81 71 ASP B O 1
ATOM 3062 N N . ARG B 1 72 ? 2.967 -33.438 -14.648 1 98 72 ARG B N 1
ATOM 3063 C CA . ARG B 1 72 ? 2.029 -34.094 -15.547 1 98 72 ARG B CA 1
ATOM 3064 C C . ARG B 1 72 ? 0.827 -34.625 -14.781 1 98 72 ARG B C 1
ATOM 3066 O O . ARG B 1 72 ? 0.946 -35 -13.617 1 98 72 ARG B O 1
ATOM 3073 N N . ILE B 1 73 ? -0.311 -34.594 -15.406 1 97.88 73 ILE B N 1
ATOM 3074 C CA . ILE B 1 73 ? -1.507 -35.219 -14.844 1 97.88 73 ILE B CA 1
ATOM 3075 C C . ILE B 1 73 ? -2.01 -36.312 -15.773 1 97.88 73 ILE B C 1
ATOM 3077 O O . ILE B 1 73 ? -2.385 -36.031 -16.922 1 97.88 73 ILE B O 1
ATOM 3081 N N . ASP B 1 74 ? -2.021 -37.5 -15.297 1 97.12 74 ASP B N 1
ATOM 3082 C CA . ASP B 1 74 ? -2.451 -38.625 -16.125 1 97.12 74 ASP B CA 1
ATOM 3083 C C . ASP B 1 74 ? -3.863 -39.062 -15.758 1 97.12 74 ASP B C 1
ATOM 3085 O O . ASP B 1 74 ? -4.508 -39.812 -16.516 1 97.12 74 ASP B O 1
ATOM 3089 N N . GLU B 1 75 ? -4.309 -38.688 -14.656 1 96.25 75 GLU B N 1
ATOM 3090 C CA . GLU B 1 75 ? -5.668 -39 -14.227 1 96.25 75 GLU B CA 1
ATOM 3091 C C . GLU B 1 75 ? -6.691 -38.094 -14.914 1 96.25 75 GLU B C 1
ATOM 3093 O O . GLU B 1 75 ? -6.359 -37 -15.352 1 96.25 75 GLU B O 1
ATOM 3098 N N . LYS B 1 76 ? -7.895 -38.688 -15.07 1 97.69 76 LYS B N 1
ATOM 3099 C CA . LYS B 1 76 ? -8.984 -37.906 -15.664 1 97.69 76 LYS B CA 1
ATOM 3100 C C . LYS B 1 76 ? -10 -37.5 -14.609 1 97.69 76 LYS B C 1
ATOM 3102 O O . LYS B 1 76 ? -10.406 -38.312 -13.773 1 97.69 76 LYS B O 1
ATOM 3107 N N . PHE B 1 77 ? -10.375 -36.25 -14.609 1 98.62 77 PHE B N 1
ATOM 3108 C CA . PHE B 1 77 ? -11.359 -35.688 -13.688 1 98.62 77 PHE B CA 1
ATOM 3109 C C . PHE B 1 77 ? -12.68 -35.438 -14.398 1 98.62 77 PHE B C 1
ATOM 3111 O O . PHE B 1 77 ? -12.703 -35.219 -15.617 1 98.62 77 PHE B O 1
ATOM 3118 N N . ASP B 1 78 ? -13.766 -35.438 -13.641 1 98.5 78 ASP B N 1
ATOM 3119 C CA . ASP B 1 78 ? -15.039 -35.031 -14.211 1 98.5 78 ASP B CA 1
ATOM 3120 C C . ASP B 1 78 ? -14.969 -33.594 -14.719 1 98.5 78 ASP B C 1
ATOM 3122 O O . ASP B 1 78 ? -15.461 -33.281 -15.805 1 98.5 78 ASP B O 1
ATOM 3126 N N . VAL B 1 79 ? -14.383 -32.719 -13.914 1 98.56 79 VAL B N 1
ATOM 3127 C CA . VAL B 1 79 ? -14.266 -31.312 -14.25 1 98.56 79 VAL B CA 1
ATOM 3128 C C . VAL B 1 79 ? -12.875 -30.812 -13.891 1 98.56 79 VAL B C 1
ATOM 3130 O O . VAL B 1 79 ? -12.336 -31.156 -12.836 1 98.56 79 VAL B O 1
ATOM 3133 N N . VAL B 1 80 ? -12.281 -30.078 -14.82 1 98.69 80 VAL B N 1
ATOM 3134 C CA . VAL B 1 80 ? -11.133 -29.234 -14.516 1 98.69 80 VAL B CA 1
ATOM 3135 C C . VAL B 1 80 ? -11.547 -27.766 -14.547 1 98.69 80 VAL B C 1
ATOM 3137 O O . VAL B 1 80 ? -12.211 -27.328 -15.484 1 98.69 80 VAL B O 1
ATOM 3140 N N . VAL B 1 81 ? -11.281 -27.109 -13.477 1 98.81 81 VAL B N 1
ATOM 3141 C CA . VAL B 1 81 ? -11.445 -25.656 -13.445 1 98.81 81 VAL B CA 1
ATOM 3142 C C . VAL B 1 81 ? -10.102 -24.984 -13.719 1 98.81 81 VAL B C 1
ATOM 3144 O O . VAL B 1 81 ? -9.172 -25.094 -12.914 1 98.81 81 VAL B O 1
ATOM 3147 N N . LEU B 1 82 ? -10 -24.359 -14.844 1 98.62 82 LEU B N 1
ATOM 3148 C CA . LEU B 1 82 ? -8.852 -23.516 -15.18 1 98.62 82 LEU B CA 1
ATOM 3149 C C . LEU B 1 82 ? -9.047 -22.094 -14.68 1 98.62 82 LEU B C 1
ATOM 3151 O O . LEU B 1 82 ? -9.914 -21.375 -15.18 1 98.62 82 LEU B O 1
ATOM 3155 N N . LEU B 1 83 ? -8.211 -21.734 -13.742 1 97.88 83 LEU B N 1
ATOM 3156 C CA . LEU B 1 83 ? -8.406 -20.484 -13.016 1 97.88 83 LEU B CA 1
ATOM 3157 C C . LEU B 1 83 ? -7.309 -19.484 -13.344 1 97.88 83 LEU B C 1
ATOM 3159 O O . LEU B 1 83 ? -6.133 -19.859 -13.43 1 97.88 83 LEU B O 1
ATOM 3163 N N . ASP B 1 84 ? -7.637 -18.188 -13.586 1 97.25 84 ASP B N 1
ATOM 3164 C CA . ASP B 1 84 ? -6.738 -17.031 -13.664 1 97.25 84 ASP B CA 1
ATOM 3165 C C . ASP B 1 84 ? -5.84 -17.125 -14.891 1 97.25 84 ASP B C 1
ATOM 3167 O O . ASP B 1 84 ? -4.711 -16.625 -14.883 1 97.25 84 ASP B O 1
ATOM 3171 N N . THR B 1 85 ? -6.184 -17.891 -15.828 1 94.19 85 THR B N 1
ATOM 3172 C CA . THR B 1 85 ? -5.555 -17.969 -17.141 1 94.19 85 THR B CA 1
ATOM 3173 C C . THR B 1 85 ? -6.527 -18.531 -18.172 1 94.19 85 THR B C 1
ATOM 3175 O O . THR B 1 85 ? -7.414 -19.312 -17.844 1 94.19 85 THR B O 1
ATOM 3178 N N . GLY B 1 86 ? -6.348 -18.125 -19.375 1 93.38 86 GLY B N 1
ATOM 3179 C CA . GLY B 1 86 ? -7.227 -18.594 -20.438 1 93.38 86 GLY B CA 1
ATOM 3180 C C . GLY B 1 86 ? -6.562 -19.578 -21.391 1 93.38 86 GLY B C 1
ATOM 3181 O O . GLY B 1 86 ? -7.125 -19.922 -22.422 1 93.38 86 GLY B O 1
ATOM 3182 N N . GLU B 1 87 ? -5.398 -19.984 -21.031 1 94.44 87 GLU B N 1
ATOM 3183 C CA . GLU B 1 87 ? -4.633 -20.875 -21.891 1 94.44 87 GLU B CA 1
ATOM 3184 C C . GLU B 1 87 ? -4.117 -22.094 -21.109 1 94.44 87 GLU B C 1
ATOM 3186 O O . GLU B 1 87 ? -3.439 -21.938 -20.094 1 94.44 87 GLU B O 1
ATOM 3191 N N . LEU B 1 88 ? -4.395 -23.266 -21.688 1 96.62 88 LEU B N 1
ATOM 3192 C CA . LEU B 1 88 ? -3.951 -24.5 -21.047 1 96.62 88 LEU B CA 1
ATOM 3193 C C . LEU B 1 88 ? -2.428 -24.562 -20.984 1 96.62 88 LEU B C 1
ATOM 3195 O O . LEU B 1 88 ? -1.859 -25.047 -20 1 96.62 88 LEU B O 1
ATOM 3199 N N . GLU B 1 89 ? -1.803 -24.031 -22 1 94.5 89 GLU B N 1
ATOM 3200 C CA . GLU B 1 89 ? -0.348 -24.078 -22.094 1 94.5 89 GLU B CA 1
ATOM 3201 C C . GLU B 1 89 ? 0.317 -23.312 -20.953 1 94.5 89 GLU B C 1
ATOM 3203 O O . GLU B 1 89 ? 1.433 -23.641 -20.547 1 94.5 89 GLU B O 1
ATOM 3208 N N . ARG B 1 90 ? -0.369 -22.391 -20.406 1 93.94 90 ARG B N 1
ATOM 3209 C CA . ARG B 1 90 ? 0.178 -21.547 -19.344 1 93.94 90 ARG B CA 1
ATOM 3210 C C . ARG B 1 90 ? 0.252 -22.297 -18.031 1 93.94 90 ARG B C 1
ATOM 3212 O O . ARG B 1 90 ? 0.902 -21.828 -17.078 1 93.94 90 ARG B O 1
ATOM 3219 N N . THR B 1 91 ? -0.387 -23.406 -17.922 1 97 91 THR B N 1
ATOM 3220 C CA . THR B 1 91 ? -0.319 -24.188 -16.688 1 97 91 THR B CA 1
ATOM 3221 C C . THR B 1 91 ? 1.064 -24.797 -16.516 1 97 91 THR B C 1
ATOM 3223 O O . THR B 1 91 ? 1.486 -25.094 -15.398 1 97 91 THR B O 1
ATOM 3226 N N . GLY B 1 92 ? 1.687 -25.078 -17.656 1 96.62 92 GLY B N 1
ATOM 3227 C CA . GLY B 1 92 ? 2.982 -25.75 -17.641 1 96.62 92 GLY B CA 1
ATOM 3228 C C . GLY B 1 92 ? 2.893 -27.234 -17.359 1 96.62 92 GLY B C 1
ATOM 3229 O O . GLY B 1 92 ? 3.916 -27.906 -17.203 1 96.62 92 GLY B O 1
ATOM 3230 N N . ILE B 1 93 ? 1.688 -27.766 -17.234 1 97.81 93 ILE B N 1
ATOM 3231 C CA . ILE B 1 93 ? 1.486 -29.172 -16.875 1 97.81 93 ILE B CA 1
ATOM 3232 C C . ILE B 1 93 ? 1.271 -30 -18.141 1 97.81 93 ILE B C 1
ATOM 3234 O O . ILE B 1 93 ? 0.464 -29.641 -19 1 97.81 93 ILE B O 1
ATOM 3238 N N . GLU B 1 94 ? 2.002 -31.047 -18.172 1 97.69 94 GLU B N 1
ATOM 3239 C CA . GLU B 1 94 ? 1.899 -31.938 -19.328 1 97.69 94 GLU B CA 1
ATOM 3240 C C . GLU B 1 94 ? 0.583 -32.719 -19.312 1 97.69 94 GLU B C 1
ATOM 3242 O O . GLU B 1 94 ? 0.082 -33.062 -18.25 1 97.69 94 GLU B O 1
ATOM 3247 N N . ASN B 1 95 ? 0.039 -33 -20.5 1 97.75 95 ASN B N 1
ATOM 3248 C CA . ASN B 1 95 ? -1.144 -33.812 -20.75 1 97.75 95 ASN B CA 1
ATOM 3249 C C . ASN B 1 95 ? -2.402 -33.188 -20.188 1 97.75 95 ASN B C 1
ATOM 3251 O O . ASN B 1 95 ? -3.377 -33.844 -19.859 1 97.75 95 ASN B O 1
ATOM 3255 N N . ILE B 1 96 ? -2.402 -31.859 -19.984 1 97 96 ILE B N 1
ATOM 3256 C CA . ILE B 1 96 ? -3.504 -31.125 -19.375 1 97 96 ILE B CA 1
ATOM 3257 C C . ILE B 1 96 ? -4.75 -31.25 -20.25 1 97 96 ILE B C 1
ATOM 3259 O O . ILE B 1 96 ? -5.871 -31.281 -19.734 1 97 96 ILE B O 1
ATOM 3263 N N . GLU B 1 97 ? -4.609 -31.359 -21.516 1 96.31 97 GLU B N 1
ATOM 3264 C CA . GLU B 1 97 ? -5.719 -31.406 -22.469 1 96.31 97 GLU B CA 1
ATOM 3265 C C . GLU B 1 97 ? -6.5 -32.719 -22.344 1 96.31 97 GLU B C 1
ATOM 3267 O O . GLU B 1 97 ? -7.637 -32.812 -22.797 1 96.31 97 GLU B O 1
ATOM 3272 N N . ASN B 1 98 ? -5.918 -33.719 -21.719 1 96.88 98 ASN B N 1
ATOM 3273 C CA . ASN B 1 98 ? -6.531 -35.031 -21.688 1 96.88 98 ASN B CA 1
ATOM 3274 C C . ASN B 1 98 ? -6.984 -35.406 -20.266 1 96.88 98 ASN B C 1
ATOM 3276 O O . ASN B 1 98 ? -7.414 -36.531 -20.031 1 96.88 98 ASN B O 1
ATOM 3280 N N . CYS B 1 99 ? -6.965 -34.5 -19.359 1 97.25 99 CYS B N 1
ATOM 3281 C CA . CYS B 1 99 ? -7.16 -34.875 -17.969 1 97.25 99 CYS B CA 1
ATOM 3282 C C . CYS B 1 99 ? -8.547 -34.5 -17.484 1 97.25 99 CYS B C 1
ATOM 3284 O O . CYS B 1 99 ? -8.781 -34.375 -16.281 1 97.25 99 CYS B O 1
ATOM 3286 N N . TYR B 1 100 ? -9.461 -34.188 -18.375 1 97.56 100 TYR B N 1
ATOM 3287 C CA . TYR B 1 100 ? -10.789 -33.781 -17.922 1 97.56 100 TYR B CA 1
ATOM 3288 C C . TYR B 1 100 ? -11.859 -34.25 -18.906 1 97.56 100 TYR B C 1
ATOM 3290 O O . TYR B 1 100 ? -11.594 -34.375 -20.109 1 97.56 100 TYR B O 1
ATOM 3298 N N . SER B 1 101 ? -13.07 -34.438 -18.391 1 98.19 101 SER B N 1
ATOM 3299 C CA . SER B 1 101 ? -14.258 -34.625 -19.219 1 98.19 101 SER B CA 1
ATOM 3300 C C . SER B 1 101 ? -14.867 -33.281 -19.609 1 98.19 101 SER B C 1
ATOM 3302 O O . SER B 1 101 ? -15.32 -33.094 -20.75 1 98.19 101 SER B O 1
ATOM 3304 N N . LYS B 1 102 ? -14.914 -32.344 -18.656 1 98.25 102 LYS B N 1
ATOM 3305 C CA . LYS B 1 102 ? -15.398 -31 -18.875 1 98.25 102 LYS B CA 1
ATOM 3306 C C . LYS B 1 102 ? -14.375 -29.969 -18.391 1 98.25 102 LYS B C 1
ATOM 3308 O O . LYS B 1 102 ? -13.688 -30.188 -17.391 1 98.25 102 LYS B O 1
ATOM 3313 N N . LEU B 1 103 ? -14.336 -28.891 -19.125 1 98.56 103 LEU B N 1
ATOM 3314 C CA . LEU B 1 103 ? -13.43 -27.797 -18.781 1 98.56 103 LEU B CA 1
ATOM 3315 C C . LEU B 1 103 ? -14.203 -26.516 -18.469 1 98.56 103 LEU B C 1
ATOM 3317 O O . LEU B 1 103 ? -15.055 -26.094 -19.25 1 98.56 103 LEU B O 1
ATOM 3321 N N . ILE B 1 104 ? -13.992 -26.016 -17.25 1 98.69 104 ILE B N 1
ATOM 3322 C CA . ILE B 1 104 ? -14.531 -24.719 -16.844 1 98.69 104 ILE B CA 1
ATOM 3323 C C . ILE B 1 104 ? -13.398 -23.688 -16.75 1 98.69 104 ILE B C 1
ATOM 3325 O O . ILE B 1 104 ? -12.383 -23.938 -16.094 1 98.69 104 ILE B O 1
ATOM 3329 N N . ASN B 1 105 ? -13.555 -22.578 -17.422 1 98.56 105 ASN B N 1
ATOM 3330 C CA . ASN B 1 105 ? -12.539 -21.531 -17.406 1 98.56 105 ASN B CA 1
ATOM 3331 C C . ASN B 1 105 ? -13.047 -20.281 -16.703 1 98.56 105 ASN B C 1
ATOM 3333 O O . ASN B 1 105 ? -14.102 -19.75 -17.062 1 98.56 105 ASN B O 1
ATOM 3337 N N . ILE B 1 106 ? -12.359 -19.859 -15.625 1 98.5 106 ILE B N 1
ATOM 3338 C CA . ILE B 1 106 ? -12.648 -18.609 -14.906 1 98.5 106 ILE B CA 1
ATOM 3339 C C . ILE B 1 106 ? -11.422 -17.703 -14.93 1 98.5 106 ILE B C 1
ATOM 3341 O O . ILE B 1 106 ? -10.352 -18.078 -14.438 1 98.5 106 ILE B O 1
ATOM 3345 N N . ASP B 1 107 ? -11.57 -16.531 -15.453 1 96.62 107 ASP B N 1
ATOM 3346 C CA . ASP B 1 107 ? -10.438 -15.633 -15.648 1 96.62 107 ASP B CA 1
ATOM 3347 C C . ASP B 1 107 ? -10.891 -14.172 -15.703 1 96.62 107 ASP B C 1
ATOM 3349 O O . ASP B 1 107 ? -12.086 -13.891 -15.789 1 96.62 107 ASP B O 1
ATOM 3353 N N . HIS B 1 108 ? -9.914 -13.266 -15.492 1 95.69 108 HIS B N 1
ATOM 3354 C CA . HIS B 1 108 ? -10.266 -11.844 -15.531 1 95.69 108 HIS B CA 1
ATOM 3355 C C . HIS B 1 108 ? -9.344 -11.078 -16.484 1 95.69 108 HIS B C 1
ATOM 3357 O O . HIS B 1 108 ? -9.508 -9.867 -16.656 1 95.69 108 HIS B O 1
ATOM 3363 N N . HIS B 1 109 ? -8.492 -11.703 -17.141 1 89.56 109 HIS B N 1
ATOM 3364 C CA . HIS B 1 109 ? -7.559 -11.016 -18.031 1 89.56 109 HIS B CA 1
ATOM 3365 C C . HIS B 1 109 ? -8.25 -10.547 -19.297 1 89.56 109 HIS B C 1
ATOM 3367 O O . HIS B 1 109 ? -9.062 -11.273 -19.875 1 89.56 109 HIS B O 1
ATOM 3373 N N . ILE B 1 110 ? -7.887 -9.422 -19.734 1 84.12 110 ILE B N 1
ATOM 3374 C CA . ILE B 1 110 ? -8.516 -8.812 -20.906 1 84.12 110 ILE B CA 1
ATOM 3375 C C . ILE B 1 110 ? -8.203 -9.625 -22.156 1 84.12 110 ILE B C 1
ATOM 3377 O O . ILE B 1 110 ? -9 -9.672 -23.094 1 84.12 110 ILE B O 1
ATOM 3381 N N . THR B 1 111 ? -7.121 -10.359 -22.156 1 81.19 111 THR B N 1
ATOM 3382 C CA . THR B 1 111 ? -6.672 -11.117 -23.328 1 81.19 111 THR B CA 1
ATOM 3383 C C . THR B 1 111 ? -7.379 -12.469 -23.391 1 81.19 111 THR B C 1
ATOM 3385 O O . THR B 1 111 ? -7.266 -13.18 -24.391 1 81.19 111 THR B O 1
ATOM 3388 N N . SER B 1 112 ? -8.109 -12.797 -22.406 1 88.5 112 SER B N 1
ATOM 3389 C CA . SER B 1 112 ? -8.742 -14.109 -22.359 1 88.5 112 SER B CA 1
ATOM 3390 C C . SER B 1 112 ? -10.016 -14.141 -23.188 1 88.5 112 SER B C 1
ATOM 3392 O O . SER B 1 112 ? -10.867 -13.258 -23.078 1 88.5 112 SER B O 1
ATOM 3394 N N . GLU B 1 113 ? -10.109 -15.164 -24.031 1 90 113 GLU B N 1
ATOM 3395 C CA . GLU B 1 113 ? -11.297 -15.352 -24.844 1 90 113 GLU B CA 1
ATOM 3396 C C . GLU B 1 113 ? -12.211 -16.422 -24.25 1 90 113 GLU B C 1
ATOM 3398 O O . GLU B 1 113 ? -13.367 -16.547 -24.656 1 90 113 GLU B O 1
ATOM 3403 N N . GLY B 1 114 ? -11.82 -17 -23.234 1 94.19 114 GLY B N 1
ATOM 3404 C CA . GLY B 1 114 ? -12.562 -18.109 -22.672 1 94.19 114 GLY B CA 1
ATOM 3405 C C . GLY B 1 114 ? -12.367 -19.406 -23.422 1 94.19 114 GLY B C 1
ATOM 3406 O O . GLY B 1 114 ? -12.281 -19.406 -24.656 1 94.19 114 GLY B O 1
ATOM 3407 N N . ILE B 1 115 ? -12.266 -20.484 -22.734 1 96.19 115 ILE B N 1
ATOM 3408 C CA . ILE B 1 115 ? -12.102 -21.797 -23.359 1 96.19 115 ILE B CA 1
ATOM 3409 C C . ILE B 1 115 ? -12.883 -22.844 -22.562 1 96.19 115 ILE B C 1
ATOM 3411 O O . ILE B 1 115 ? -13.242 -22.609 -21.406 1 96.19 115 ILE B O 1
ATOM 3415 N N . GLY B 1 116 ? -13.156 -24.031 -23.234 1 96.75 116 GLY B N 1
ATOM 3416 C CA . GLY B 1 116 ? -13.766 -25.156 -22.547 1 96.75 116 GLY B CA 1
ATOM 3417 C C . GLY B 1 116 ? -15.273 -25.188 -22.672 1 96.75 116 GLY B C 1
ATOM 3418 O O . GLY B 1 116 ? -15.844 -24.578 -23.562 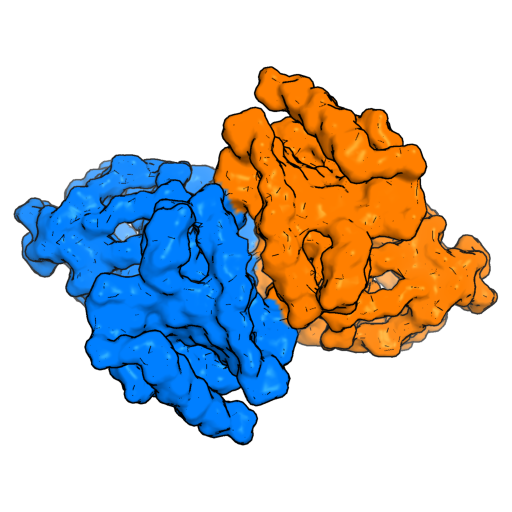1 96.75 116 GLY B O 1
ATOM 3419 N N . ASP B 1 117 ? -15.883 -25.984 -21.844 1 97.5 117 ASP B N 1
ATOM 3420 C CA . ASP B 1 117 ? -17.328 -26.219 -21.891 1 97.5 117 ASP B CA 1
ATOM 3421 C C . ASP B 1 117 ? -18.094 -25.047 -21.297 1 97.5 117 ASP B C 1
ATOM 3423 O O . ASP B 1 117 ? -19.172 -24.688 -21.781 1 97.5 117 ASP B O 1
ATOM 3427 N N . LEU B 1 118 ? -17.609 -24.531 -20.203 1 98 118 LEU B N 1
ATOM 3428 C CA . LEU B 1 118 ? -18.125 -23.344 -19.562 1 98 118 LEU B CA 1
ATOM 3429 C C . LEU B 1 118 ? -17 -22.359 -19.266 1 98 118 LEU B C 1
ATOM 3431 O O . LEU B 1 118 ? -15.891 -22.766 -18.906 1 98 118 LEU B O 1
ATOM 3435 N N . PHE B 1 119 ? -17.312 -21.109 -19.469 1 97.56 119 PHE B N 1
ATOM 3436 C CA . PHE B 1 119 ? -16.281 -20.141 -19.094 1 97.56 119 PHE B CA 1
ATOM 3437 C C . PHE B 1 119 ? -16.922 -18.844 -18.594 1 97.56 119 PHE B C 1
ATOM 3439 O O . PHE B 1 119 ? -18.016 -18.484 -19.031 1 97.56 119 PHE B O 1
ATOM 3446 N N . TYR B 1 120 ? -16.344 -18.25 -17.625 1 97.69 120 TYR B N 1
ATOM 3447 C CA . TYR B 1 120 ? -16.688 -16.938 -17.109 1 97.69 120 TYR B CA 1
ATOM 3448 C C . TYR B 1 120 ? -15.477 -16 -17.125 1 97.69 120 TYR B C 1
ATOM 3450 O O . TYR B 1 120 ? -14.617 -16.078 -16.234 1 97.69 120 TYR B O 1
ATOM 3458 N N . ILE B 1 121 ? -15.438 -15.148 -18.141 1 96.44 121 ILE B N 1
ATOM 3459 C CA . ILE B 1 121 ? -14.375 -14.156 -18.281 1 96.44 121 ILE B CA 1
ATOM 3460 C C . ILE B 1 121 ? -14.922 -12.773 -17.953 1 96.44 121 ILE B C 1
ATOM 3462 O O . ILE B 1 121 ? -15.852 -12.289 -18.609 1 96.44 121 ILE B O 1
ATOM 3466 N N . ASN B 1 122 ? -14.438 -12.172 -16.938 1 96.06 122 ASN B N 1
ATOM 3467 C CA . ASN B 1 122 ? -14.82 -10.812 -16.578 1 96.06 122 ASN B CA 1
ATOM 3468 C C . ASN B 1 122 ? -13.602 -9.906 -16.422 1 96.06 122 ASN B C 1
ATOM 3470 O O . ASN B 1 122 ? -13.039 -9.781 -15.336 1 96.06 122 ASN B O 1
ATOM 3474 N N . SER B 1 123 ? -13.289 -9.203 -17.469 1 93.75 123 SER B N 1
ATOM 3475 C CA . SER B 1 123 ? -12.078 -8.391 -17.5 1 93.75 123 SER B CA 1
ATOM 3476 C C . SER B 1 123 ? -12.234 -7.125 -16.656 1 93.75 123 SER B C 1
ATOM 3478 O O . SER B 1 123 ? -11.258 -6.422 -16.391 1 93.75 123 SER B O 1
ATOM 3480 N N . SER B 1 124 ? -13.445 -6.871 -16.188 1 95 124 SER B N 1
ATOM 3481 C CA . SER B 1 124 ? -13.664 -5.711 -15.32 1 95 124 SER B CA 1
ATOM 3482 C C . SER B 1 124 ? -13.367 -6.039 -13.867 1 95 124 SER B C 1
ATOM 3484 O O . SER B 1 124 ? -13.273 -5.141 -13.031 1 95 124 SER B O 1
ATOM 3486 N N . SER B 1 125 ? -13.242 -7.324 -13.586 1 97.12 125 SER B N 1
ATOM 3487 C CA . SER B 1 125 ? -12.852 -7.715 -12.234 1 97.12 125 SER B CA 1
ATOM 3488 C C . SER B 1 125 ? -11.375 -7.418 -11.977 1 97.12 125 SER B C 1
ATOM 3490 O O . SER B 1 125 ? -10.523 -7.695 -12.828 1 97.12 125 SER B O 1
ATOM 3492 N N . ALA B 1 126 ? -11.117 -6.902 -10.836 1 96.81 126 ALA B N 1
ATOM 3493 C CA . ALA B 1 126 ? -9.742 -6.516 -10.508 1 96.81 126 ALA B CA 1
ATOM 3494 C C . ALA B 1 126 ? -8.859 -7.746 -10.32 1 96.81 126 ALA B C 1
ATOM 3496 O O . ALA B 1 126 ? -7.641 -7.672 -10.484 1 96.81 126 ALA B O 1
ATOM 3497 N N . ALA B 1 127 ? -9.469 -8.836 -10 1 97.56 127 ALA B N 1
ATOM 3498 C CA . ALA B 1 127 ? -8.789 -10.094 -9.719 1 97.56 127 ALA B CA 1
ATOM 3499 C C . ALA B 1 127 ? -9.719 -11.281 -9.938 1 97.56 127 ALA B C 1
ATOM 3501 O O . ALA B 1 127 ? -10.945 -11.141 -9.875 1 97.56 127 ALA B O 1
ATOM 3502 N N . THR B 1 128 ? -9.141 -12.398 -10.227 1 98.19 128 THR B N 1
ATOM 3503 C CA . THR B 1 128 ? -9.93 -13.625 -10.25 1 98.19 128 THR B CA 1
ATOM 3504 C C . THR B 1 128 ? -10.617 -13.852 -8.906 1 98.19 128 THR B C 1
ATOM 3506 O O . THR B 1 128 ? -11.742 -14.352 -8.859 1 98.19 128 THR B O 1
ATOM 3509 N N . GLY B 1 129 ? -10 -13.383 -7.852 1 98.56 129 GLY B N 1
ATOM 3510 C CA . GLY B 1 129 ? -10.547 -13.492 -6.512 1 98.56 129 GLY B CA 1
ATOM 3511 C C . GLY B 1 129 ? -11.914 -12.859 -6.371 1 98.56 129 GLY B C 1
ATOM 3512 O O . GLY B 1 129 ? -12.75 -13.32 -5.586 1 98.56 129 GLY B O 1
ATOM 3513 N N . GLU B 1 130 ? -12.188 -11.789 -7.09 1 98.62 130 GLU B N 1
ATOM 3514 C CA . GLU B 1 130 ? -13.5 -11.164 -7.043 1 98.62 130 GLU B CA 1
ATOM 3515 C C . GLU B 1 130 ? -14.57 -12.078 -7.637 1 98.62 130 GLU B C 1
ATOM 3517 O O . GLU B 1 130 ? -15.695 -12.133 -7.137 1 98.62 130 GLU B O 1
ATOM 3522 N N . ILE B 1 131 ? -14.219 -12.742 -8.703 1 98.44 131 ILE B N 1
ATOM 3523 C CA . ILE B 1 131 ? -15.148 -13.672 -9.352 1 98.44 131 ILE B CA 1
ATOM 3524 C C . ILE B 1 131 ? -15.43 -14.844 -8.422 1 98.44 131 ILE B C 1
ATOM 3526 O O . ILE B 1 131 ? -16.594 -15.219 -8.219 1 98.44 131 ILE B O 1
ATOM 3530 N N . ILE B 1 132 ? -14.383 -15.391 -7.828 1 98.81 132 ILE B N 1
ATOM 3531 C CA . ILE B 1 132 ? -14.539 -16.531 -6.926 1 98.81 132 ILE B CA 1
ATOM 3532 C C . ILE B 1 132 ? -15.344 -16.109 -5.699 1 98.81 132 ILE B C 1
ATOM 3534 O O . ILE B 1 132 ? -16.141 -16.891 -5.168 1 98.81 132 ILE B O 1
ATOM 3538 N N . TYR B 1 133 ? -15.117 -14.883 -5.23 1 98.69 133 TYR B N 1
ATOM 3539 C CA . TYR B 1 133 ? -15.914 -14.344 -4.129 1 98.69 133 TYR B CA 1
ATOM 3540 C C . TYR B 1 133 ? -17.406 -14.453 -4.434 1 98.69 133 TYR B C 1
ATOM 3542 O O . TYR B 1 133 ? -18.188 -14.898 -3.594 1 98.69 133 TYR B O 1
ATOM 3550 N N . GLN B 1 134 ? -17.781 -14.039 -5.594 1 98.06 134 GLN B N 1
ATOM 3551 C CA . GLN B 1 134 ? -19.188 -14.102 -6.008 1 98.06 134 GLN B CA 1
ATOM 3552 C C . GLN B 1 134 ? -19.672 -15.539 -6.066 1 98.06 134 GLN B C 1
ATOM 3554 O O . GLN B 1 134 ? -20.797 -15.836 -5.617 1 98.06 134 GLN B O 1
ATOM 3559 N N . ILE B 1 135 ? -18.891 -16.391 -6.645 1 98.19 135 ILE B N 1
ATOM 3560 C CA . ILE B 1 135 ? -19.25 -17.797 -6.77 1 98.19 135 ILE B CA 1
ATOM 3561 C C . ILE B 1 135 ? -19.453 -18.406 -5.379 1 98.19 135 ILE B C 1
ATOM 3563 O O . ILE B 1 135 ? -20.438 -19.109 -5.145 1 98.19 135 ILE B O 1
ATOM 3567 N N . VAL B 1 136 ? -18.562 -18.109 -4.461 1 98.44 136 VAL B N 1
ATOM 3568 C CA . VAL B 1 136 ? -18.641 -18.641 -3.098 1 98.44 136 VAL B CA 1
ATOM 3569 C C . VAL B 1 136 ? -19.922 -18.141 -2.422 1 98.44 136 VAL B C 1
ATOM 3571 O O . VAL B 1 136 ? -20.609 -18.906 -1.76 1 98.44 136 VAL B O 1
ATOM 3574 N N . LYS B 1 137 ? -20.219 -16.875 -2.6 1 97.88 137 LYS B N 1
ATOM 3575 C CA . LYS B 1 137 ? -21.438 -16.297 -2.041 1 97.88 137 LYS B CA 1
ATOM 3576 C C . LYS B 1 137 ? -22.672 -17 -2.602 1 97.88 137 LYS B C 1
ATOM 3578 O O . LYS B 1 137 ? -23.609 -17.312 -1.858 1 97.88 137 LYS B O 1
ATOM 3583 N N . LEU B 1 138 ? -22.672 -17.234 -3.859 1 97.44 138 LEU B N 1
ATOM 3584 C CA . LEU B 1 138 ? -23.797 -17.875 -4.523 1 97.44 138 LEU B CA 1
ATOM 3585 C C . LEU B 1 138 ? -23.938 -19.328 -4.07 1 97.44 138 LEU B C 1
ATOM 3587 O O . LEU B 1 138 ? -25.031 -19.891 -4.117 1 97.44 138 LEU B O 1
ATOM 3591 N N . MET B 1 139 ? -22.844 -19.922 -3.631 1 97.38 139 MET B N 1
ATOM 3592 C CA . MET B 1 139 ? -22.875 -21.281 -3.09 1 97.38 139 MET B CA 1
ATOM 3593 C C . MET B 1 139 ? -23.453 -21.281 -1.678 1 97.38 139 MET B C 1
ATOM 3595 O O . MET B 1 139 ? -23.641 -22.359 -1.089 1 97.38 139 MET B O 1
ATOM 3599 N N . GLY B 1 140 ? -23.641 -20.062 -1.119 1 97 140 GLY B N 1
ATOM 3600 C CA . GLY B 1 140 ? -24.25 -19.938 0.197 1 97 140 GLY B CA 1
ATOM 3601 C C . GLY B 1 140 ? -23.234 -20.016 1.327 1 97 140 GLY B C 1
ATOM 3602 O O . GLY B 1 140 ? -23.594 -20.375 2.457 1 97 140 GLY B O 1
ATOM 3603 N N . ILE B 1 141 ? -21.984 -19.797 1.083 1 96.88 141 ILE B N 1
ATOM 3604 C CA . ILE B 1 141 ? -20.922 -19.828 2.092 1 96.88 141 ILE B CA 1
ATOM 3605 C C . ILE B 1 141 ? -20.578 -18.406 2.506 1 96.88 141 ILE B C 1
ATOM 3607 O O . ILE B 1 141 ? -20.031 -17.625 1.708 1 96.88 141 ILE B O 1
ATOM 3611 N N . ASP B 1 142 ? -20.938 -18.031 3.766 1 92.38 142 ASP B N 1
ATOM 3612 C CA . ASP B 1 142 ? -20.641 -16.672 4.23 1 92.38 142 ASP B CA 1
ATOM 3613 C C . ASP B 1 142 ? -19.703 -16.688 5.43 1 92.38 142 ASP B C 1
ATOM 3615 O O . ASP B 1 142 ? -19.641 -17.688 6.16 1 92.38 142 ASP B O 1
ATOM 3619 N N . ASN B 1 143 ? -18.969 -15.742 5.602 1 91.75 143 ASN B N 1
ATOM 3620 C CA . ASN B 1 143 ? -18.156 -15.414 6.766 1 91.75 143 ASN B CA 1
ATOM 3621 C C . ASN B 1 143 ? -17.172 -16.531 7.09 1 91.75 143 ASN B C 1
ATOM 3623 O O . ASN B 1 143 ? -16.891 -16.812 8.258 1 91.75 143 ASN B O 1
ATOM 3627 N N . ASP B 1 144 ? -16.828 -17.312 6.113 1 97.06 144 ASP B N 1
ATOM 3628 C CA . ASP B 1 144 ? -15.758 -18.297 6.316 1 97.06 144 ASP B CA 1
ATOM 3629 C C . ASP B 1 144 ? -14.391 -17.609 6.328 1 97.06 144 ASP B C 1
ATOM 3631 O O . ASP B 1 144 ? -13.93 -17.109 5.297 1 97.06 144 ASP B O 1
ATOM 3635 N N . LYS B 1 145 ? -13.773 -17.688 7.484 1 98.5 145 LYS B N 1
ATOM 3636 C CA . LYS B 1 145 ? -12.547 -16.922 7.684 1 98.5 145 LYS B CA 1
ATOM 3637 C C . LYS B 1 145 ? -11.422 -17.422 6.785 1 98.5 145 LYS B C 1
ATOM 3639 O O . LYS B 1 145 ? -10.633 -16.641 6.266 1 98.5 145 LYS B O 1
ATOM 3644 N N . ASP B 1 146 ? -11.312 -18.734 6.645 1 98.81 146 ASP B N 1
ATOM 3645 C CA . ASP B 1 146 ? -10.266 -19.328 5.805 1 98.81 146 ASP B CA 1
ATOM 3646 C C . ASP B 1 146 ? -10.438 -18.906 4.348 1 98.81 146 ASP B C 1
ATOM 3648 O O . ASP B 1 146 ? -9.484 -18.469 3.705 1 98.81 146 ASP B O 1
ATOM 3652 N N . ILE B 1 147 ? -11.688 -19.016 3.867 1 98.88 147 ILE B N 1
ATOM 3653 C CA . ILE B 1 147 ? -11.977 -18.625 2.494 1 98.88 147 ILE B CA 1
ATOM 3654 C C . ILE B 1 147 ? -11.734 -17.125 2.324 1 98.88 147 ILE B C 1
ATOM 3656 O O . ILE B 1 147 ? -11.125 -16.703 1.343 1 98.88 147 ILE B O 1
ATOM 3660 N N . ALA B 1 148 ? -12.156 -16.359 3.309 1 98.88 148 ALA B N 1
ATOM 3661 C CA . ALA B 1 148 ? -11.984 -14.914 3.266 1 98.88 148 ALA B CA 1
ATOM 3662 C C . ALA B 1 148 ? -10.508 -14.539 3.223 1 98.88 148 ALA B C 1
ATOM 3664 O O . ALA B 1 148 ? -10.117 -13.609 2.508 1 98.88 148 ALA B O 1
ATOM 3665 N N . THR B 1 149 ? -9.664 -15.234 3.953 1 98.88 149 THR B N 1
ATOM 3666 C CA . THR B 1 149 ? -8.227 -15 3.973 1 98.88 149 THR B CA 1
ATOM 3667 C C . THR B 1 149 ? -7.625 -15.195 2.582 1 98.88 149 THR B C 1
ATOM 3669 O O . THR B 1 149 ? -6.848 -14.367 2.111 1 98.88 149 THR B O 1
ATOM 3672 N N . CYS B 1 150 ? -8.039 -16.234 1.936 1 98.94 150 CYS B N 1
ATOM 3673 C CA . CYS B 1 150 ? -7.551 -16.547 0.596 1 98.94 150 CYS B CA 1
ATOM 3674 C C . CYS B 1 150 ? -8.016 -15.492 -0.409 1 98.94 150 CYS B C 1
ATOM 3676 O O . CYS B 1 150 ? -7.223 -15 -1.207 1 98.94 150 CYS B O 1
ATOM 3678 N N . LEU B 1 151 ? -9.281 -15.164 -0.305 1 98.94 151 LEU B N 1
ATOM 3679 C CA . LEU B 1 151 ? -9.852 -14.211 -1.247 1 98.94 151 LEU B CA 1
ATOM 3680 C C . LEU B 1 151 ? -9.227 -12.828 -1.062 1 98.94 151 LEU B C 1
ATOM 3682 O O . LEU B 1 151 ? -8.93 -12.141 -2.041 1 98.94 151 LEU B O 1
ATOM 3686 N N . TYR B 1 152 ? -9.078 -12.398 0.155 1 98.81 152 TYR B N 1
ATOM 3687 C CA . TYR B 1 152 ? -8.445 -11.117 0.41 1 98.81 152 TYR B CA 1
ATOM 3688 C C . TYR B 1 152 ? -7.031 -11.078 -0.167 1 98.81 152 TYR B C 1
ATOM 3690 O O . TYR B 1 152 ? -6.625 -10.078 -0.764 1 98.81 152 TYR B O 1
ATOM 3698 N N . THR B 1 153 ? -6.301 -12.156 0.024 1 98.69 153 THR B N 1
ATOM 3699 C CA . THR B 1 153 ? -4.945 -12.258 -0.512 1 98.69 153 THR B CA 1
ATOM 3700 C C . THR B 1 153 ? -4.953 -12.117 -2.031 1 98.69 153 THR B C 1
ATOM 3702 O O . THR B 1 153 ? -4.129 -11.398 -2.598 1 98.69 153 THR B O 1
ATOM 3705 N N . SER B 1 154 ? -5.914 -12.75 -2.656 1 98.56 154 SER B N 1
ATOM 3706 C CA . SER B 1 154 ? -6.062 -12.672 -4.105 1 98.56 154 SER B CA 1
ATOM 3707 C C . SER B 1 154 ? -6.273 -11.234 -4.559 1 98.56 154 SER B C 1
ATOM 3709 O O . SER B 1 154 ? -5.508 -10.711 -5.375 1 98.56 154 SER B O 1
ATOM 3711 N N . ILE B 1 155 ? -7.203 -10.617 -3.99 1 98.5 155 ILE B N 1
ATOM 3712 C CA . ILE B 1 155 ? -7.602 -9.266 -4.371 1 98.5 155 ILE B CA 1
ATOM 3713 C C . ILE B 1 155 ? -6.488 -8.281 -4.023 1 98.5 155 ILE B C 1
ATOM 3715 O O . ILE B 1 155 ? -6.117 -7.438 -4.844 1 98.5 155 ILE B O 1
ATOM 3719 N N . PHE B 1 156 ? -5.93 -8.453 -2.83 1 97.81 156 PHE B N 1
ATOM 3720 C CA . PHE B 1 156 ? -4.855 -7.586 -2.361 1 97.81 156 PHE B CA 1
ATOM 3721 C C . PHE B 1 156 ? -3.658 -7.645 -3.303 1 97.81 156 PHE B C 1
ATOM 3723 O O . PHE B 1 156 ? -3.104 -6.609 -3.678 1 97.81 156 PHE B O 1
ATOM 3730 N N . THR B 1 157 ? -3.314 -8.789 -3.736 1 96 157 THR B N 1
ATOM 3731 C CA . THR B 1 157 ? -2.15 -8.992 -4.59 1 96 157 THR B CA 1
ATOM 3732 C C . THR B 1 157 ? -2.379 -8.383 -5.973 1 96 157 THR B C 1
ATOM 3734 O O . THR B 1 157 ? -1.578 -7.57 -6.441 1 96 157 THR B O 1
ATOM 3737 N N . ASP B 1 158 ? -3.467 -8.633 -6.582 1 95.25 158 ASP B N 1
ATOM 3738 C CA . ASP B 1 158 ? -3.693 -8.242 -7.969 1 95.25 158 ASP B CA 1
ATOM 3739 C C . ASP B 1 158 ? -3.998 -6.75 -8.078 1 95.25 158 ASP B C 1
ATOM 3741 O O . ASP B 1 158 ? -3.965 -6.18 -9.172 1 95.25 158 ASP B O 1
ATOM 3745 N N . THR B 1 159 ? -4.328 -6.102 -6.98 1 96.12 159 THR B N 1
ATOM 3746 C CA . THR B 1 159 ? -4.586 -4.664 -6.992 1 96.12 159 THR B CA 1
ATOM 3747 C C . THR B 1 159 ? -3.393 -3.895 -6.438 1 96.12 159 THR B C 1
ATOM 3749 O O . THR B 1 159 ? -3.475 -2.684 -6.223 1 96.12 159 THR B O 1
ATOM 3752 N N . GLY B 1 160 ? -2.318 -4.613 -6.148 1 92.94 160 GLY B N 1
ATOM 3753 C CA . GLY B 1 160 ? -1.166 -3.951 -5.559 1 92.94 160 GLY B CA 1
ATOM 3754 C C . GLY B 1 160 ? -1.476 -3.295 -4.227 1 92.94 160 GLY B C 1
ATOM 3755 O O . GLY B 1 160 ? -0.98 -2.203 -3.938 1 92.94 160 GLY B O 1
ATOM 3756 N N . GLY B 1 161 ? -2.367 -3.959 -3.439 1 95.81 161 GLY B N 1
ATOM 3757 C CA . GLY B 1 161 ? -2.822 -3.324 -2.213 1 95.81 161 GLY B CA 1
ATOM 3758 C C . GLY B 1 161 ? -3.73 -2.137 -2.459 1 95.81 161 GLY B C 1
ATOM 3759 O O . GLY B 1 161 ? -3.576 -1.089 -1.827 1 95.81 161 GLY B O 1
ATOM 3760 N N . PHE B 1 162 ? -4.551 -2.234 -3.449 1 97.19 162 PHE B N 1
ATOM 3761 C CA . PHE B 1 162 ? -5.57 -1.253 -3.803 1 97.19 162 PHE B CA 1
ATOM 3762 C C . PHE B 1 162 ? -4.934 -0.012 -4.418 1 97.19 162 PHE B C 1
ATOM 3764 O O . PHE B 1 162 ? -5.523 1.071 -4.395 1 97.19 162 PHE B O 1
ATOM 3771 N N . ARG B 1 163 ? -3.744 -0.156 -4.969 1 92.94 163 ARG B N 1
ATOM 3772 C CA . ARG B 1 163 ? -3.012 0.993 -5.492 1 92.94 163 ARG B CA 1
ATOM 3773 C C . ARG B 1 163 ? -3.088 1.045 -7.016 1 92.94 163 ARG B C 1
ATOM 3775 O O . ARG B 1 163 ? -2.801 2.08 -7.621 1 92.94 163 ARG B O 1
ATOM 3782 N N . TYR B 1 164 ? -3.377 -0.051 -7.617 1 90.19 164 TYR B N 1
ATOM 3783 C CA . TYR B 1 164 ? -3.379 -0.116 -9.07 1 90.19 164 TYR B CA 1
ATOM 3784 C C . TYR B 1 164 ? -4.715 0.353 -9.641 1 90.19 164 TYR B C 1
ATOM 3786 O O . TYR B 1 164 ? -5.738 0.306 -8.953 1 90.19 164 TYR B O 1
ATOM 3794 N N . SER B 1 165 ? -4.707 0.709 -10.898 1 90.56 165 SER B N 1
ATOM 3795 C CA . SER B 1 165 ? -5.848 1.344 -11.555 1 90.56 165 SER B CA 1
ATOM 3796 C C . SER B 1 165 ? -7.012 0.368 -11.703 1 90.56 165 SER B C 1
ATOM 3798 O O . SER B 1 165 ? -8.148 0.78 -11.953 1 90.56 165 SER B O 1
ATOM 3800 N N . ASN B 1 166 ? -6.77 -0.917 -11.578 1 93.06 166 ASN B N 1
ATOM 3801 C CA . ASN B 1 166 ? -7.844 -1.898 -11.711 1 93.06 166 ASN B CA 1
ATOM 3802 C C . ASN B 1 166 ? -8.703 -1.967 -10.453 1 93.06 166 ASN B C 1
ATOM 3804 O O . ASN B 1 166 ? -9.719 -2.656 -10.43 1 93.06 166 ASN B O 1
ATOM 3808 N N . THR B 1 167 ? -8.297 -1.252 -9.375 1 97.19 167 THR B N 1
ATOM 3809 C CA . THR B 1 167 ? -9.086 -1.193 -8.148 1 97.19 167 THR B CA 1
ATOM 3810 C C . THR B 1 167 ? -10.391 -0.426 -8.375 1 97.19 167 THR B C 1
ATOM 3812 O O . THR B 1 167 ? -10.375 0.663 -8.953 1 97.19 167 THR B O 1
ATOM 3815 N N . THR B 1 168 ? -11.492 -0.988 -7.941 1 97.62 168 THR B N 1
ATOM 3816 C CA . THR B 1 168 ? -12.797 -0.371 -8.117 1 97.62 168 THR B CA 1
ATOM 3817 C C . THR B 1 168 ? -13.547 -0.302 -6.789 1 97.62 168 THR B C 1
ATOM 3819 O O . THR B 1 168 ? -13.062 -0.79 -5.77 1 97.62 168 THR B O 1
ATOM 3822 N N . SER B 1 169 ? -14.773 0.353 -6.906 1 98 169 SER B N 1
ATOM 3823 C CA . SER B 1 169 ? -15.633 0.384 -5.73 1 98 169 SER B CA 1
ATOM 3824 C C . SER B 1 169 ? -16.047 -1.022 -5.312 1 98 169 SER B C 1
ATOM 3826 O O . SER B 1 169 ? -16.188 -1.306 -4.121 1 98 169 SER B O 1
ATOM 3828 N N . ILE B 1 170 ? -16.188 -1.915 -6.254 1 98.31 170 ILE B N 1
ATOM 3829 C CA . ILE B 1 170 ? -16.547 -3.303 -5.969 1 98.31 170 ILE B CA 1
ATOM 3830 C C . ILE B 1 170 ? -15.391 -3.98 -5.227 1 98.31 170 ILE B C 1
ATOM 3832 O O . ILE B 1 170 ? -15.617 -4.723 -4.266 1 98.31 170 ILE B O 1
ATOM 3836 N N . THR B 1 171 ? -14.148 -3.703 -5.699 1 98.69 171 THR B N 1
ATOM 3837 C CA . THR B 1 171 ? -12.961 -4.211 -5.023 1 98.69 171 THR B CA 1
ATOM 3838 C C . THR B 1 171 ? -12.977 -3.842 -3.545 1 98.69 171 THR B C 1
ATOM 3840 O O . THR B 1 171 ? -12.789 -4.703 -2.682 1 98.69 171 THR B O 1
ATOM 3843 N N . HIS B 1 172 ? -13.242 -2.598 -3.287 1 98.81 172 HIS B N 1
ATOM 3844 C CA . HIS B 1 172 ? -13.258 -2.105 -1.914 1 98.81 172 HIS B CA 1
ATOM 3845 C C . HIS B 1 172 ? -14.414 -2.705 -1.125 1 98.81 172 HIS B C 1
ATOM 3847 O O . HIS B 1 172 ? -14.266 -3.043 0.051 1 98.81 172 HIS B O 1
ATOM 3853 N N . GLN B 1 173 ? -15.555 -2.809 -1.761 1 98.38 173 GLN B N 1
ATOM 3854 C CA . GLN B 1 173 ? -16.703 -3.424 -1.101 1 98.38 173 GLN B CA 1
ATOM 3855 C C . GLN B 1 173 ? -16.391 -4.852 -0.67 1 98.38 173 GLN B C 1
ATOM 3857 O O . GLN B 1 173 ? -16.656 -5.234 0.473 1 98.38 173 GLN B O 1
ATOM 3862 N N . ILE B 1 174 ? -15.82 -5.613 -1.553 1 98.69 174 ILE B N 1
ATOM 3863 C CA . ILE B 1 174 ? -15.484 -7.004 -1.257 1 98.69 174 ILE B CA 1
ATOM 3864 C C . ILE B 1 174 ? -14.438 -7.055 -0.143 1 98.69 174 ILE B C 1
ATOM 3866 O O . ILE B 1 174 ? -14.562 -7.844 0.796 1 98.69 174 ILE B O 1
ATOM 3870 N N . ALA B 1 175 ? -13.422 -6.184 -0.256 1 98.75 175 ALA B N 1
ATOM 3871 C CA . ALA B 1 175 ? -12.391 -6.141 0.775 1 98.75 175 ALA B CA 1
ATOM 3872 C C . ALA B 1 175 ? -13 -5.887 2.15 1 98.75 175 ALA B C 1
ATOM 3874 O O . ALA B 1 175 ? -12.641 -6.547 3.129 1 98.75 175 ALA B O 1
ATOM 3875 N N . GLY B 1 176 ? -13.945 -4.91 2.201 1 98.56 176 GLY B N 1
ATOM 3876 C CA . GLY B 1 176 ? -14.641 -4.645 3.455 1 98.56 176 GLY B CA 1
ATOM 3877 C C . GLY B 1 176 ? -15.383 -5.855 3.992 1 98.56 176 GLY B C 1
ATOM 3878 O O . GLY B 1 176 ? -15.305 -6.156 5.184 1 98.56 176 GLY B O 1
ATOM 3879 N N . ASP B 1 177 ? -16.078 -6.543 3.123 1 98.31 177 ASP B N 1
ATOM 3880 C CA . ASP B 1 177 ? -16.812 -7.746 3.504 1 98.31 177 ASP B CA 1
ATOM 3881 C C . ASP B 1 177 ? -15.867 -8.812 4.059 1 98.31 177 ASP B C 1
ATOM 3883 O O . ASP B 1 177 ? -16.188 -9.469 5.055 1 98.31 177 ASP B O 1
ATOM 3887 N N . LEU B 1 178 ? -14.75 -8.961 3.418 1 98.69 178 LEU B N 1
ATOM 3888 C CA . LEU B 1 178 ? -13.789 -9.984 3.822 1 98.69 178 LEU B CA 1
ATOM 3889 C C . LEU B 1 178 ? -13.172 -9.641 5.172 1 98.69 178 LEU B C 1
ATOM 3891 O O . LEU B 1 178 ? -12.945 -10.523 6 1 98.69 178 LEU B O 1
ATOM 3895 N N . ILE B 1 179 ? -12.906 -8.375 5.383 1 98.25 179 ILE B N 1
ATOM 3896 C CA . ILE B 1 179 ? -12.398 -7.934 6.68 1 98.25 179 ILE B CA 1
ATOM 3897 C C . ILE B 1 179 ? -13.414 -8.258 7.77 1 98.25 179 ILE B C 1
ATOM 3899 O O . ILE B 1 179 ? -13.055 -8.719 8.852 1 98.25 179 ILE B O 1
ATOM 3903 N N . ASN B 1 180 ? -14.688 -8.102 7.477 1 97.69 180 ASN B N 1
ATOM 3904 C CA . ASN B 1 180 ? -15.758 -8.367 8.438 1 97.69 180 ASN B CA 1
ATOM 3905 C C . ASN B 1 180 ? -15.844 -9.852 8.773 1 97.69 180 ASN B C 1
ATOM 3907 O O . ASN B 1 180 ? -16.484 -10.227 9.758 1 97.69 180 ASN B O 1
ATOM 3911 N N . ALA B 1 181 ? -15.266 -10.703 7.961 1 97.81 181 ALA B N 1
ATOM 3912 C CA . ALA B 1 181 ? -15.242 -12.133 8.227 1 97.81 181 ALA B CA 1
ATOM 3913 C 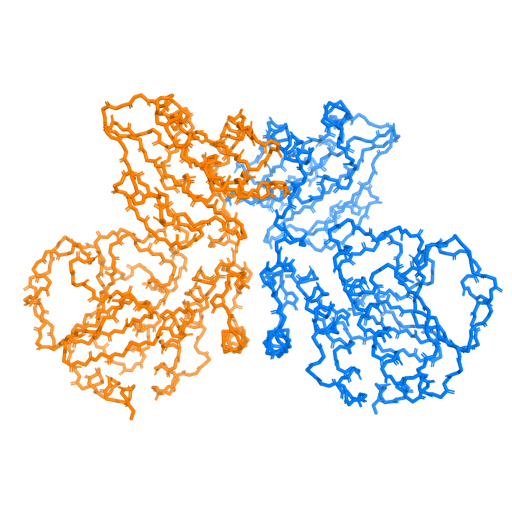C . ALA B 1 181 ? -14.227 -12.477 9.32 1 97.81 181 ALA B C 1
ATOM 3915 O O . ALA B 1 181 ? -14.109 -13.633 9.727 1 97.81 181 ALA B O 1
ATOM 3916 N N . GLY B 1 182 ? -13.469 -11.484 9.75 1 97.19 182 GLY B N 1
ATOM 3917 C CA . GLY B 1 182 ? -12.586 -11.664 10.891 1 97.19 182 GLY B CA 1
ATOM 3918 C C . GLY B 1 182 ? -11.172 -12.055 10.492 1 97.19 182 GLY B C 1
ATOM 3919 O O . GLY B 1 182 ? -10.453 -12.688 11.266 1 97.19 182 GLY B O 1
ATOM 3920 N N . ILE B 1 183 ? -10.781 -11.719 9.336 1 97.94 183 ILE B N 1
ATOM 3921 C CA . ILE B 1 183 ? -9.438 -12.07 8.891 1 97.94 183 ILE B CA 1
ATOM 3922 C C . ILE B 1 183 ? -8.414 -11.164 9.562 1 97.94 183 ILE B C 1
ATOM 3924 O O . ILE B 1 183 ? -8.742 -10.047 9.977 1 97.94 183 ILE B O 1
ATOM 3928 N N . ASP B 1 184 ? -7.195 -11.664 9.719 1 96.06 184 ASP B N 1
ATOM 3929 C CA . ASP B 1 184 ? -6.062 -10.836 10.109 1 96.06 184 ASP B CA 1
ATOM 3930 C C . ASP B 1 184 ? -5.367 -10.242 8.883 1 96.06 184 ASP B C 1
ATOM 3932 O O . ASP B 1 184 ? -4.285 -10.695 8.5 1 96.06 184 ASP B O 1
ATOM 3936 N N . PHE B 1 185 ? -6.016 -9.203 8.359 1 96.69 185 PHE B N 1
ATOM 3937 C CA . PHE B 1 185 ? -5.516 -8.711 7.078 1 96.69 185 PHE B CA 1
ATOM 3938 C C . PHE B 1 185 ? -4.156 -8.039 7.25 1 96.69 185 PHE B C 1
ATOM 3940 O O . PHE B 1 185 ? -3.373 -7.965 6.301 1 96.69 185 PHE B O 1
ATOM 3947 N N . VAL B 1 186 ? -3.826 -7.531 8.414 1 91.5 186 VAL B N 1
ATOM 3948 C CA . VAL B 1 186 ? -2.508 -6.957 8.664 1 91.5 186 VAL B CA 1
ATOM 3949 C C . VAL B 1 186 ? -1.438 -8.031 8.5 1 91.5 186 VAL B C 1
ATOM 3951 O O . VAL B 1 186 ? -0.396 -7.793 7.883 1 91.5 186 VAL B O 1
ATOM 3954 N N . TYR B 1 187 ? -1.727 -9.203 9.062 1 92.88 187 TYR B N 1
ATOM 3955 C CA . TYR B 1 187 ? -0.832 -10.344 8.891 1 92.88 187 TYR B CA 1
ATOM 3956 C C . TYR B 1 187 ? -0.669 -10.688 7.414 1 92.88 187 TYR B C 1
ATOM 3958 O O . TYR B 1 187 ? 0.445 -10.938 6.949 1 92.88 187 TYR B O 1
ATOM 3966 N N . ILE B 1 188 ? -1.754 -10.672 6.672 1 96.56 188 ILE B N 1
ATOM 3967 C CA . ILE B 1 188 ? -1.731 -10.969 5.246 1 96.56 188 ILE B CA 1
ATOM 3968 C C . ILE B 1 188 ? -0.856 -9.953 4.52 1 96.56 188 ILE B C 1
ATOM 3970 O O . ILE B 1 188 ? 0.013 -10.328 3.727 1 96.56 188 ILE B O 1
ATOM 3974 N N . VAL B 1 189 ? -1.082 -8.703 4.777 1 94.44 189 VAL B N 1
ATOM 3975 C CA . VAL B 1 189 ? -0.346 -7.609 4.145 1 94.44 189 VAL B CA 1
ATOM 3976 C C . VAL B 1 189 ? 1.149 -7.773 4.406 1 94.44 189 VAL B C 1
ATOM 3978 O O . VAL B 1 189 ? 1.962 -7.676 3.486 1 94.44 189 VAL B O 1
ATOM 3981 N N . ASN B 1 190 ? 1.501 -8.062 5.629 1 89.94 190 ASN B N 1
ATOM 3982 C CA . ASN B 1 190 ? 2.902 -8.211 6.008 1 89.94 190 ASN B CA 1
ATOM 3983 C C . ASN B 1 190 ? 3.561 -9.375 5.27 1 89.94 190 ASN B C 1
ATOM 3985 O O . ASN B 1 190 ? 4.648 -9.227 4.711 1 89.94 190 ASN B O 1
ATOM 3989 N N . LYS B 1 191 ? 2.881 -10.453 5.23 1 91.44 191 LYS B N 1
ATOM 3990 C CA . LYS B 1 191 ? 3.447 -11.656 4.625 1 91.44 191 LYS B CA 1
ATOM 3991 C C . LYS B 1 191 ? 3.562 -11.508 3.111 1 91.44 191 LYS B C 1
ATOM 3993 O O . LYS B 1 191 ? 4.547 -11.945 2.514 1 91.44 191 LYS B O 1
ATOM 3998 N N . VAL B 1 192 ? 2.586 -10.883 2.533 1 92.56 192 VAL B N 1
ATOM 3999 C CA . VAL B 1 192 ? 2.488 -10.852 1.077 1 92.56 192 VAL B CA 1
ATOM 4000 C C . VAL B 1 192 ? 3.381 -9.75 0.523 1 92.56 192 VAL B C 1
ATOM 4002 O O . VAL B 1 192 ? 4.043 -9.93 -0.501 1 92.56 192 VAL B O 1
ATOM 4005 N N . PHE B 1 193 ? 3.381 -8.602 1.162 1 87.44 193 PHE B N 1
ATOM 4006 C CA . PHE B 1 193 ? 3.979 -7.445 0.501 1 87.44 193 PHE B CA 1
ATOM 4007 C C . PHE B 1 193 ? 5.141 -6.895 1.32 1 87.44 193 PHE B C 1
ATOM 4009 O O . PHE B 1 193 ? 6.129 -6.414 0.761 1 87.44 193 PHE B O 1
ATOM 4016 N N . ASP B 1 194 ? 5.055 -6.941 2.541 1 87.56 194 ASP B N 1
ATOM 4017 C CA . ASP B 1 194 ? 5.98 -6.133 3.332 1 87.56 194 ASP B CA 1
ATOM 4018 C C . ASP B 1 194 ? 7.254 -6.91 3.654 1 87.56 194 ASP B C 1
ATOM 4020 O O . ASP B 1 194 ? 8.359 -6.383 3.514 1 87.56 194 ASP B O 1
ATOM 4024 N N . GLU B 1 195 ? 7.125 -8.109 4.012 1 90.88 195 GLU B N 1
ATOM 4025 C CA . GLU B 1 195 ? 8.273 -8.875 4.492 1 90.88 195 GLU B CA 1
ATOM 4026 C C . GLU B 1 195 ? 9.242 -9.188 3.357 1 90.88 195 GLU B C 1
ATOM 4028 O O . GLU B 1 195 ? 8.82 -9.492 2.24 1 90.88 195 GLU B O 1
ATOM 4033 N N . MET B 1 196 ? 10.438 -8.953 3.584 1 91.88 196 MET B N 1
ATOM 4034 C CA . MET B 1 196 ? 11.492 -9.336 2.652 1 91.88 196 MET B CA 1
ATOM 4035 C C . MET B 1 196 ? 12.562 -10.164 3.352 1 91.88 196 MET B C 1
ATOM 4037 O O . MET B 1 196 ? 12.836 -9.961 4.535 1 91.88 196 MET B O 1
ATOM 4041 N N . SER B 1 197 ? 13.156 -11.109 2.686 1 92.69 197 SER B N 1
ATOM 4042 C CA . SER B 1 197 ? 14.258 -11.891 3.232 1 92.69 197 SER B CA 1
ATOM 4043 C C . SER B 1 197 ? 15.5 -11.023 3.439 1 92.69 197 SER B C 1
ATOM 4045 O O . SER B 1 197 ? 15.617 -9.953 2.838 1 92.69 197 SER B O 1
ATOM 4047 N N . LEU B 1 198 ? 16.312 -11.508 4.352 1 94.69 198 LEU B N 1
ATOM 4048 C CA . LEU B 1 198 ? 17.578 -10.797 4.539 1 94.69 198 LEU B CA 1
ATOM 4049 C C . LEU B 1 198 ? 18.375 -10.758 3.244 1 94.69 198 LEU B C 1
ATOM 4051 O O . LEU B 1 198 ? 19.031 -9.766 2.941 1 94.69 198 LEU B O 1
ATOM 4055 N N . SER B 1 199 ? 18.328 -11.828 2.498 1 95.31 199 SER B N 1
ATOM 4056 C CA . SER B 1 199 ? 19.016 -11.883 1.204 1 95.31 199 SER B CA 1
ATOM 4057 C C . SER B 1 199 ? 18.453 -10.82 0.253 1 95.31 199 SER B C 1
ATOM 4059 O O . SER B 1 199 ? 19.219 -10.148 -0.44 1 95.31 199 SER B O 1
ATOM 4061 N N . LYS B 1 200 ? 17.203 -10.672 0.207 1 94.19 200 LYS B N 1
ATOM 4062 C CA . LYS B 1 200 ? 16.594 -9.641 -0.63 1 94.19 200 LYS B CA 1
ATOM 4063 C C . LYS B 1 200 ? 16.969 -8.242 -0.153 1 94.19 200 LYS B C 1
ATOM 4065 O O . LYS B 1 200 ? 17.219 -7.352 -0.966 1 94.19 200 LYS B O 1
ATOM 4070 N N . PHE B 1 201 ? 16.969 -8.031 1.163 1 96.19 201 PHE B N 1
ATOM 4071 C CA . PHE B 1 201 ? 17.406 -6.754 1.723 1 96.19 201 PHE B CA 1
ATOM 4072 C C . PHE B 1 201 ? 18.812 -6.414 1.266 1 96.19 201 PHE B C 1
ATOM 4074 O O . PHE B 1 201 ? 19.078 -5.293 0.827 1 96.19 201 PHE B O 1
ATOM 4081 N N . ASN B 1 202 ? 19.672 -7.41 1.407 1 96.88 202 ASN B N 1
ATOM 4082 C CA . ASN B 1 202 ? 21.062 -7.203 1.022 1 96.88 202 ASN B CA 1
ATOM 4083 C C . ASN B 1 202 ? 21.203 -6.941 -0.475 1 96.88 202 ASN B C 1
ATOM 4085 O O . ASN B 1 202 ? 22 -6.109 -0.894 1 96.88 202 ASN B O 1
ATOM 4089 N N . LEU B 1 203 ? 20.438 -7.629 -1.223 1 97.31 203 LEU B N 1
ATOM 4090 C CA . LEU B 1 203 ? 20.438 -7.391 -2.662 1 97.31 203 LEU B CA 1
ATOM 4091 C C . LEU B 1 203 ? 19.953 -5.977 -2.98 1 97.31 203 LEU B C 1
ATOM 4093 O O . LEU B 1 203 ? 20.562 -5.285 -3.805 1 97.31 203 LEU B O 1
ATOM 4097 N N . LEU B 1 204 ? 18.859 -5.566 -2.348 1 97.19 204 LEU B N 1
ATOM 4098 C CA . LEU B 1 204 ? 18.344 -4.215 -2.52 1 97.19 204 LEU B CA 1
ATOM 4099 C C . LEU B 1 204 ? 19.406 -3.174 -2.219 1 97.19 204 LEU B C 1
ATOM 4101 O O . LEU B 1 204 ? 19.609 -2.234 -2.994 1 97.19 204 LEU B O 1
ATOM 4105 N N . ARG B 1 205 ? 20.078 -3.393 -1.098 1 96.81 205 ARG B N 1
ATOM 4106 C CA . ARG B 1 205 ? 21.156 -2.518 -0.673 1 96.81 205 ARG B CA 1
ATOM 4107 C C . ARG B 1 205 ? 22.188 -2.346 -1.783 1 96.81 205 ARG B C 1
ATOM 4109 O O . ARG B 1 205 ? 22.609 -1.225 -2.08 1 96.81 205 ARG B O 1
ATOM 4116 N N . ASP B 1 206 ? 22.547 -3.393 -2.414 1 97.56 206 ASP B N 1
ATOM 4117 C CA . ASP B 1 206 ? 23.547 -3.363 -3.48 1 97.56 206 ASP B CA 1
ATOM 4118 C C . ASP B 1 206 ? 22.969 -2.762 -4.758 1 97.56 206 ASP B C 1
ATOM 4120 O O . ASP B 1 206 ? 23.625 -1.968 -5.434 1 97.56 206 ASP B O 1
ATOM 4124 N N . VAL B 1 207 ? 21.766 -3.061 -5.078 1 98.12 207 VAL B N 1
ATOM 4125 C CA . VAL B 1 207 ? 21.141 -2.654 -6.332 1 98.12 207 VAL B CA 1
ATOM 4126 C C . VAL B 1 207 ? 20.922 -1.144 -6.336 1 98.12 207 VAL B C 1
ATOM 4128 O O . VAL B 1 207 ? 21.078 -0.489 -7.367 1 98.12 207 VAL B O 1
ATOM 4131 N N . LEU B 1 208 ? 20.578 -0.579 -5.207 1 97.94 208 LEU B N 1
ATOM 4132 C CA . LEU B 1 208 ? 20.328 0.855 -5.145 1 97.94 208 LEU B CA 1
ATOM 4133 C C . LEU B 1 208 ? 21.578 1.648 -5.496 1 97.94 208 LEU B C 1
ATOM 4135 O O . LEU B 1 208 ? 21.484 2.797 -5.938 1 97.94 208 LEU B O 1
ATOM 4139 N N . GLN B 1 209 ? 22.734 1.012 -5.383 1 96.94 209 GLN B N 1
ATOM 4140 C CA . GLN B 1 209 ? 24 1.678 -5.684 1 96.94 209 GLN B CA 1
ATOM 4141 C C . GLN B 1 209 ? 24.203 1.811 -7.191 1 96.94 209 GLN B C 1
ATOM 4143 O O . GLN B 1 209 ? 25.078 2.559 -7.641 1 96.94 209 GLN B O 1
ATOM 4148 N N . THR B 1 210 ? 23.438 1.187 -7.941 1 98.06 210 THR B N 1
ATOM 4149 C CA . THR B 1 210 ? 23.688 1.108 -9.375 1 98.06 210 THR B CA 1
ATOM 4150 C C . THR B 1 210 ? 22.844 2.143 -10.125 1 98.06 210 THR B C 1
ATOM 4152 O O . THR B 1 210 ? 22.891 2.211 -11.359 1 98.06 210 THR B O 1
ATOM 4155 N N . LEU B 1 211 ? 22.156 2.967 -9.43 1 98.38 211 LEU B N 1
ATOM 4156 C CA . LEU B 1 211 ? 21.219 3.904 -10.055 1 98.38 211 LEU B CA 1
ATOM 4157 C C . LEU B 1 211 ? 21.938 4.77 -11.086 1 98.38 211 LEU B C 1
ATOM 4159 O O . LEU B 1 211 ? 23 5.332 -10.805 1 98.38 211 LEU B O 1
ATOM 4163 N N . GLU B 1 212 ? 21.422 4.785 -12.266 1 98.38 212 GLU B N 1
ATOM 4164 C CA . GLU B 1 212 ? 21.812 5.711 -13.32 1 98.38 212 GLU B CA 1
ATOM 4165 C C . GLU B 1 212 ? 20.641 6.566 -13.781 1 98.38 212 GLU B C 1
ATOM 4167 O O . GLU B 1 212 ? 19.547 6.047 -14.031 1 98.38 212 GLU B O 1
ATOM 4172 N N . LEU B 1 213 ? 20.875 7.828 -13.828 1 98.19 213 LEU B N 1
ATOM 4173 C CA . LEU B 1 213 ? 19.844 8.766 -14.25 1 98.19 213 LEU B CA 1
ATOM 4174 C C . LEU B 1 213 ? 20.219 9.438 -15.562 1 98.19 213 LEU B C 1
ATOM 4176 O O . LEU B 1 213 ? 21.391 9.758 -15.797 1 98.19 213 LEU B O 1
ATOM 4180 N N . PHE B 1 214 ? 19.188 9.547 -16.375 1 98.06 214 PHE B N 1
ATOM 4181 C CA . PHE B 1 214 ? 19.391 10.164 -17.672 1 98.06 214 PHE B CA 1
ATOM 4182 C C . PHE B 1 214 ? 18.281 11.172 -17.969 1 98.06 214 PHE B C 1
ATOM 4184 O O . PHE B 1 214 ? 17.25 11.172 -17.328 1 98.06 214 PHE B O 1
ATOM 4191 N N . GLU B 1 215 ? 18.594 12.117 -18.922 1 97.38 215 GLU B N 1
ATOM 4192 C CA . GLU B 1 215 ? 17.609 13.039 -19.5 1 97.38 215 GLU B CA 1
ATOM 4193 C C . GLU B 1 215 ? 16.906 13.836 -18.406 1 97.38 215 GLU B C 1
ATOM 4195 O O . GLU B 1 215 ? 15.672 13.836 -18.328 1 97.38 215 GLU B O 1
ATOM 4200 N N . GLY B 1 216 ? 17.688 14.5 -17.578 1 95.88 216 GLY B N 1
ATOM 4201 C CA . GLY B 1 216 ? 17.109 15.312 -16.516 1 95.88 216 GLY B CA 1
ATOM 4202 C C . GLY B 1 216 ? 16.312 14.5 -15.508 1 95.88 216 GLY B C 1
ATOM 4203 O O . GLY B 1 216 ? 15.227 14.906 -15.102 1 95.88 216 GLY B O 1
ATOM 4204 N N . ASN B 1 217 ? 16.719 13.211 -15.242 1 96.38 217 ASN B N 1
ATOM 4205 C CA . ASN B 1 217 ? 16.156 12.281 -14.273 1 96.38 217 ASN B CA 1
ATOM 4206 C C . ASN B 1 217 ? 14.836 11.68 -14.766 1 96.38 217 ASN B C 1
ATOM 4208 O O . ASN B 1 217 ? 14.086 11.086 -13.992 1 96.38 217 ASN B O 1
ATOM 4212 N N . LYS B 1 218 ? 14.562 11.789 -16.016 1 97.56 218 LYS B N 1
ATOM 4213 C CA . LYS B 1 218 ? 13.328 11.227 -16.562 1 97.56 218 LYS B CA 1
ATOM 4214 C C . LYS B 1 218 ? 13.461 9.727 -16.781 1 97.56 218 LYS B C 1
ATOM 4216 O O . LYS B 1 218 ? 12.461 9.008 -16.859 1 97.56 218 LYS B O 1
ATOM 4221 N N . ILE B 1 219 ? 14.703 9.305 -17.016 1 98.5 219 ILE B N 1
ATOM 4222 C CA . ILE B 1 219 ? 14.992 7.891 -17.219 1 98.5 219 ILE B CA 1
ATOM 4223 C C . ILE B 1 219 ? 15.898 7.395 -16.094 1 98.5 219 ILE B C 1
ATOM 4225 O O . ILE B 1 219 ? 16.906 8.031 -15.758 1 98.5 219 ILE B O 1
ATOM 4229 N N . ALA B 1 220 ? 15.531 6.281 -15.5 1 98.62 220 ALA B N 1
ATOM 4230 C CA . ALA B 1 220 ? 16.328 5.699 -14.43 1 98.62 220 ALA B CA 1
ATOM 4231 C C . ALA B 1 220 ? 16.625 4.227 -14.695 1 98.62 220 ALA B C 1
ATOM 4233 O O . ALA B 1 220 ? 15.719 3.467 -15.055 1 98.62 220 ALA B O 1
ATOM 4234 N N . PHE B 1 221 ? 17.875 3.848 -14.555 1 98.81 221 PHE B N 1
ATOM 4235 C CA . PHE B 1 221 ? 18.281 2.457 -14.727 1 98.81 221 PHE B CA 1
ATOM 4236 C C . PHE B 1 221 ? 18.812 1.877 -13.422 1 98.81 221 PHE B C 1
ATOM 4238 O O . PHE B 1 221 ? 19.516 2.559 -12.672 1 98.81 221 PHE B O 1
ATOM 4245 N N . LEU B 1 222 ? 18.453 0.678 -13.102 1 98.69 222 LEU B N 1
ATOM 4246 C CA . LEU B 1 222 ? 19.078 -0.169 -12.094 1 98.69 222 LEU B CA 1
ATOM 4247 C C . LEU B 1 222 ? 19.641 -1.437 -12.727 1 98.69 222 LEU B C 1
ATOM 4249 O O . LEU B 1 222 ? 19.203 -1.849 -13.805 1 98.69 222 LEU B O 1
ATOM 4253 N N . SER B 1 223 ? 20.641 -2.014 -12.078 1 98.56 223 SER B N 1
ATOM 4254 C CA . SER B 1 223 ? 21.234 -3.252 -12.578 1 98.56 223 SER B CA 1
ATOM 4255 C C . SER B 1 223 ? 21.406 -4.273 -11.461 1 98.56 223 SER B C 1
ATOM 4257 O O . SER B 1 223 ? 21.719 -3.908 -10.32 1 98.56 223 SER B O 1
ATOM 4259 N N . VAL B 1 224 ? 21.156 -5.484 -11.805 1 98.19 224 VAL B N 1
ATOM 4260 C CA . VAL B 1 224 ? 21.453 -6.637 -10.961 1 98.19 224 VAL B CA 1
ATOM 4261 C C . VAL B 1 224 ? 22.438 -7.566 -11.68 1 98.19 224 VAL B C 1
ATOM 4263 O O . VAL B 1 224 ? 22.078 -8.211 -12.664 1 98.19 224 VAL B O 1
ATOM 4266 N N . THR B 1 225 ? 23.641 -7.684 -11.195 1 96.5 225 THR B N 1
ATOM 4267 C CA . THR B 1 225 ? 24.641 -8.539 -11.82 1 96.5 225 THR B CA 1
ATOM 4268 C C . THR B 1 225 ? 24.609 -9.938 -11.219 1 96.5 225 THR B C 1
ATOM 4270 O O . THR B 1 225 ? 24.062 -10.141 -10.125 1 96.5 225 THR B O 1
ATOM 4273 N N . ARG B 1 226 ? 25.203 -10.797 -11.945 1 94.75 226 ARG B N 1
ATOM 4274 C CA . ARG B 1 226 ? 25.328 -12.156 -11.43 1 94.75 226 ARG B CA 1
ATOM 4275 C C . ARG B 1 226 ? 26.141 -12.172 -10.133 1 94.75 226 ARG B C 1
ATOM 4277 O O . ARG B 1 226 ? 25.844 -12.945 -9.219 1 94.75 226 ARG B O 1
ATOM 4284 N N . GLU B 1 227 ? 27.094 -11.367 -10.086 1 95.69 227 GLU B N 1
ATOM 4285 C CA . GLU B 1 227 ? 27.938 -11.258 -8.891 1 95.69 227 GLU B CA 1
ATOM 4286 C C . GLU B 1 227 ? 27.125 -10.805 -7.684 1 95.69 227 GLU B C 1
ATOM 4288 O O . GLU B 1 227 ? 27.312 -11.297 -6.574 1 95.69 227 GLU B O 1
ATOM 4293 N N . MET B 1 228 ? 26.25 -9.852 -7.879 1 96.44 228 MET B N 1
ATOM 4294 C CA . MET B 1 228 ? 25.406 -9.352 -6.801 1 96.44 228 MET B CA 1
ATOM 4295 C C . MET B 1 228 ? 24.5 -10.461 -6.262 1 96.44 228 MET B C 1
ATOM 4297 O O . MET B 1 228 ? 24.344 -10.602 -5.047 1 96.44 228 MET B O 1
ATOM 4301 N N . LEU B 1 229 ? 23.922 -11.242 -7.188 1 96 229 LEU B N 1
ATOM 4302 C CA . LEU B 1 229 ? 23.047 -12.336 -6.785 1 96 229 LEU B CA 1
ATOM 4303 C C . LEU B 1 229 ? 23.812 -13.375 -5.977 1 96 229 LEU B C 1
ATOM 4305 O O . LEU B 1 229 ? 23.359 -13.805 -4.914 1 96 229 LEU B O 1
ATOM 4309 N N . LYS B 1 230 ? 24.969 -13.672 -6.477 1 95.69 230 LYS B N 1
ATOM 4310 C CA . LYS B 1 230 ? 25.812 -14.656 -5.801 1 95.69 230 LYS B CA 1
ATOM 4311 C C . LYS B 1 230 ? 26.266 -14.141 -4.441 1 95.69 230 LYS B C 1
ATOM 4313 O O . LYS B 1 230 ? 26.172 -14.852 -3.438 1 95.69 230 LYS B O 1
ATOM 4318 N N . LYS B 1 231 ? 26.734 -12.938 -4.41 1 96.44 231 LYS B N 1
ATOM 4319 C CA . LYS B 1 231 ? 27.234 -12.312 -3.193 1 96.44 231 LYS B CA 1
ATOM 4320 C C . LYS B 1 231 ? 26.172 -12.328 -2.09 1 96.44 231 LYS B C 1
ATOM 4322 O O . LYS B 1 231 ? 26.5 -12.531 -0.918 1 96.44 231 LYS B O 1
ATOM 4327 N N . ASN B 1 232 ? 24.969 -12.195 -2.434 1 96.12 232 ASN B N 1
ATOM 4328 C CA . ASN B 1 232 ? 23.906 -12.047 -1.442 1 96.12 232 ASN B CA 1
ATOM 4329 C C . ASN B 1 232 ? 23.078 -13.32 -1.308 1 96.12 232 ASN B C 1
ATOM 4331 O O . ASN B 1 232 ? 22.062 -13.336 -0.605 1 96.12 232 ASN B O 1
ATOM 4335 N N . SER B 1 233 ? 23.453 -14.359 -2.025 1 95.62 233 SER B N 1
ATOM 4336 C CA . SER B 1 233 ? 22.703 -15.609 -2.039 1 95.62 233 SER B CA 1
ATOM 4337 C C . SER B 1 233 ? 21.234 -15.367 -2.383 1 95.62 233 SER B C 1
ATOM 4339 O O . SER B 1 233 ? 20.344 -15.922 -1.737 1 95.62 233 SER B O 1
ATOM 4341 N N . ALA B 1 234 ? 21.078 -14.469 -3.262 1 93.12 234 ALA B N 1
ATOM 4342 C CA . ALA B 1 234 ? 19.719 -14.086 -3.656 1 93.12 234 ALA B CA 1
ATOM 4343 C C . ALA B 1 234 ? 19.281 -14.852 -4.902 1 93.12 234 ALA B C 1
ATOM 4345 O O . ALA B 1 234 ? 20.078 -15.109 -5.801 1 93.12 234 ALA B O 1
ATOM 4346 N N . SER B 1 235 ? 18 -15.203 -4.879 1 88.69 235 SER B N 1
ATOM 4347 C CA . SER B 1 235 ? 17.406 -15.836 -6.055 1 88.69 235 SER B CA 1
ATOM 4348 C C . SER B 1 235 ? 16.859 -14.789 -7.016 1 88.69 235 SER B C 1
ATOM 4350 O O . SER B 1 235 ? 16.734 -13.609 -6.664 1 88.69 235 SER B O 1
ATOM 4352 N N . ARG B 1 236 ? 16.531 -15.227 -8.227 1 85.94 236 ARG B N 1
ATOM 4353 C CA . ARG B 1 236 ? 15.945 -14.359 -9.242 1 85.94 236 ARG B CA 1
ATOM 4354 C C . ARG B 1 236 ? 14.633 -13.766 -8.758 1 85.94 236 ARG B C 1
ATOM 4356 O O . ARG B 1 236 ? 14.312 -12.617 -9.062 1 85.94 236 ARG B O 1
ATOM 4363 N N . ASP B 1 237 ? 13.906 -14.477 -8.039 1 83.19 237 ASP B N 1
ATOM 4364 C CA . ASP B 1 237 ? 12.602 -14.031 -7.543 1 83.19 237 ASP B CA 1
ATOM 4365 C C . ASP B 1 237 ? 12.75 -12.836 -6.609 1 83.19 237 ASP B C 1
ATOM 4367 O O . ASP B 1 237 ? 11.844 -12 -6.512 1 83.19 237 ASP B O 1
ATOM 4371 N N . GLU B 1 238 ? 13.859 -12.727 -6.047 1 88.81 238 GLU B N 1
ATOM 4372 C CA . GLU B 1 238 ? 14.086 -11.672 -5.066 1 88.81 238 GLU B CA 1
ATOM 4373 C C . GLU B 1 238 ? 14.414 -10.344 -5.746 1 88.81 238 GLU B C 1
ATOM 4375 O O . GLU B 1 238 ? 14.539 -9.312 -5.086 1 88.81 238 GLU B O 1
ATOM 4380 N N . THR B 1 239 ? 14.461 -10.375 -7.078 1 92.44 239 THR B N 1
ATOM 4381 C CA . THR B 1 239 ? 14.68 -9.141 -7.82 1 92.44 239 THR B CA 1
ATOM 4382 C C . THR B 1 239 ? 13.359 -8.43 -8.086 1 92.44 239 THR B C 1
ATOM 4384 O O . THR B 1 239 ? 13.344 -7.258 -8.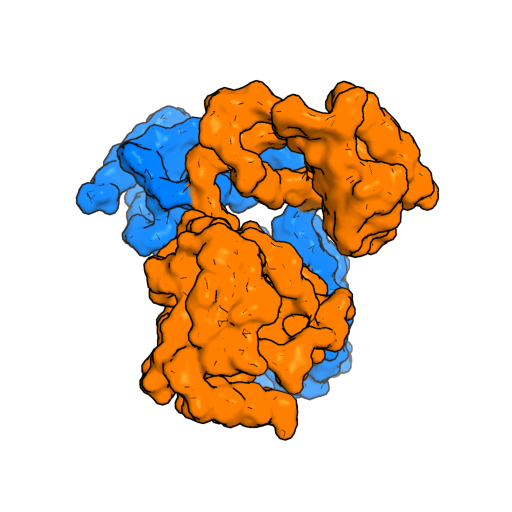477 1 92.44 239 THR B O 1
ATOM 4387 N N . GLU B 1 240 ? 12.32 -9.133 -7.793 1 85.38 240 GLU B N 1
ATOM 4388 C CA . GLU B 1 240 ? 10.984 -8.602 -8.07 1 85.38 240 GLU B CA 1
ATOM 4389 C C . GLU B 1 240 ? 10.742 -7.301 -7.309 1 85.38 240 GLU B C 1
ATOM 4391 O O . GLU B 1 240 ? 11.086 -7.191 -6.133 1 85.38 240 GLU B O 1
ATOM 4396 N N . ASN B 1 241 ? 10.281 -6.227 -7.977 1 88.38 241 ASN B N 1
ATOM 4397 C CA . ASN B 1 241 ? 9.797 -4.953 -7.449 1 88.38 241 ASN B CA 1
ATOM 4398 C C . ASN B 1 241 ? 10.953 -4.016 -7.105 1 88.38 241 ASN B C 1
ATOM 4400 O O . ASN B 1 241 ? 10.727 -2.873 -6.699 1 88.38 241 ASN B O 1
ATOM 4404 N N . LEU B 1 242 ? 12.203 -4.488 -7.336 1 94.88 242 LEU B N 1
ATOM 4405 C CA . LEU B 1 242 ? 13.328 -3.6 -7.059 1 94.88 242 LEU B CA 1
ATOM 4406 C C . LEU B 1 242 ? 13.312 -2.395 -7.992 1 94.88 242 LEU B C 1
ATOM 4408 O O . LEU B 1 242 ? 13.75 -1.305 -7.617 1 94.88 242 LEU B O 1
ATOM 4412 N N . ILE B 1 243 ? 12.742 -2.617 -9.18 1 96.25 243 ILE B N 1
ATOM 4413 C CA . ILE B 1 243 ? 12.68 -1.581 -10.203 1 96.25 243 ILE B CA 1
ATOM 4414 C C . ILE B 1 243 ? 11.859 -0.398 -9.688 1 96.25 243 ILE B C 1
ATOM 4416 O O . ILE B 1 243 ? 12.078 0.743 -10.102 1 96.25 243 ILE B O 1
ATOM 4420 N N . ASN B 1 244 ? 11.016 -0.602 -8.75 1 94 244 ASN B N 1
ATOM 4421 C CA . ASN B 1 244 ? 10.102 0.435 -8.281 1 94 244 ASN B CA 1
ATOM 4422 C C . ASN B 1 244 ? 10.844 1.533 -7.523 1 94 244 ASN B C 1
ATOM 4424 O O . ASN B 1 244 ? 10.406 2.686 -7.512 1 94 244 ASN B O 1
ATOM 4428 N N . PHE B 1 245 ? 11.953 1.195 -6.953 1 95.69 245 PHE B N 1
ATOM 4429 C CA . PHE B 1 245 ? 12.734 2.203 -6.25 1 95.69 245 PHE B CA 1
ATOM 4430 C C . PHE B 1 245 ? 13.242 3.27 -7.215 1 95.69 245 PHE B C 1
ATOM 4432 O O . PHE B 1 245 ? 13.328 4.445 -6.859 1 95.69 245 PHE B O 1
ATOM 4439 N N . ALA B 1 246 ? 13.547 2.818 -8.438 1 96.94 246 ALA B N 1
ATOM 4440 C CA . ALA B 1 246 ? 13.961 3.779 -9.461 1 96.94 246 ALA B CA 1
ATOM 4441 C C . ALA B 1 246 ? 12.758 4.539 -10.008 1 96.94 246 ALA B C 1
ATOM 4443 O O . ALA B 1 246 ? 12.797 5.762 -10.164 1 96.94 246 ALA B O 1
ATOM 4444 N N . ARG B 1 247 ? 11.773 3.814 -10.266 1 95.81 247 ARG B N 1
ATOM 4445 C CA . ARG B 1 247 ? 10.562 4.395 -10.828 1 95.81 247 ARG B CA 1
ATOM 4446 C C . ARG B 1 247 ? 9.977 5.445 -9.891 1 95.81 247 ARG B C 1
ATOM 4448 O O . ARG B 1 247 ? 9.422 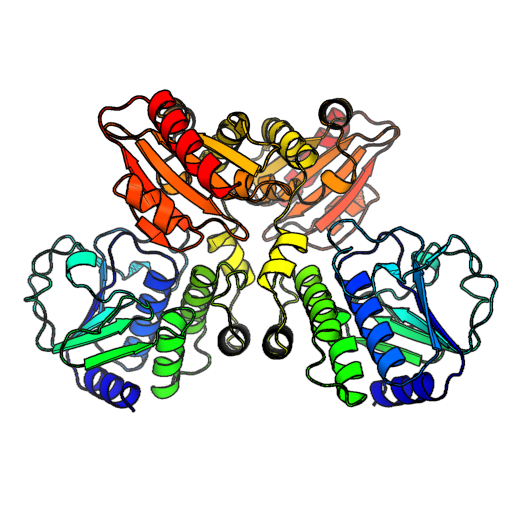6.453 -10.344 1 95.81 247 ARG B O 1
ATOM 4455 N N . ASN B 1 248 ? 10.094 5.273 -8.57 1 94.44 248 ASN B N 1
ATOM 4456 C CA . ASN B 1 248 ? 9.43 6.09 -7.562 1 94.44 248 ASN B CA 1
ATOM 4457 C C . ASN B 1 248 ? 10.156 7.418 -7.352 1 94.44 248 ASN B C 1
ATOM 4459 O O . ASN B 1 248 ? 9.633 8.312 -6.684 1 94.44 248 ASN B O 1
ATOM 4463 N N . ILE B 1 249 ? 11.289 7.52 -7.957 1 95.56 249 ILE B N 1
ATOM 4464 C CA . ILE B 1 249 ? 11.977 8.805 -7.871 1 95.56 249 ILE B CA 1
ATOM 4465 C C . ILE B 1 249 ? 11.156 9.875 -8.586 1 95.56 249 ILE B C 1
ATOM 4467 O O . ILE B 1 249 ? 10.656 9.648 -9.695 1 95.56 249 ILE B O 1
ATOM 4471 N N . GLU B 1 250 ? 10.867 11.016 -8 1 91.44 250 GLU B N 1
ATOM 4472 C CA . GLU B 1 250 ? 9.93 12.07 -8.383 1 91.44 250 GLU B CA 1
ATOM 4473 C C . GLU B 1 250 ? 10.047 12.406 -9.867 1 91.44 250 GLU B C 1
ATOM 4475 O O . GLU B 1 250 ? 9.039 12.469 -10.578 1 91.44 250 GLU B O 1
ATOM 4480 N N . ASP B 1 251 ? 11.133 12.641 -10.516 1 90.75 251 ASP B N 1
ATOM 4481 C CA . ASP B 1 251 ? 11.305 13.141 -11.883 1 90.75 251 ASP B CA 1
ATOM 4482 C C . ASP B 1 251 ? 11.438 11.984 -12.875 1 90.75 251 ASP B C 1
ATOM 4484 O O . ASP B 1 251 ? 11.406 12.203 -14.086 1 90.75 251 ASP B O 1
ATOM 4488 N N . VAL B 1 252 ? 11.32 10.844 -12.391 1 96.38 252 VAL B N 1
ATOM 4489 C CA . VAL B 1 252 ? 11.477 9.688 -13.273 1 96.38 252 VAL B CA 1
ATOM 4490 C C . VAL B 1 252 ? 10.148 9.375 -13.953 1 96.38 252 VAL B C 1
ATOM 4492 O O . VAL B 1 252 ? 9.109 9.297 -13.289 1 96.38 252 VAL B O 1
ATOM 4495 N N . GLU B 1 253 ? 10.164 9.242 -15.242 1 96.06 253 GLU B N 1
ATOM 4496 C CA . GLU B 1 253 ? 9 8.812 -16 1 96.06 253 GLU B CA 1
ATOM 4497 C C . GLU B 1 253 ? 9.062 7.328 -16.328 1 96.06 253 GLU B C 1
ATOM 4499 O O . GLU B 1 253 ? 8.039 6.637 -16.297 1 96.06 253 GLU B O 1
ATOM 4504 N N . VAL B 1 254 ? 10.273 6.898 -16.625 1 97.81 254 VAL B N 1
ATOM 4505 C CA . VAL B 1 254 ? 10.422 5.492 -16.984 1 97.81 254 VAL B CA 1
ATOM 4506 C C . VAL B 1 254 ? 11.68 4.922 -16.344 1 97.81 254 VAL B C 1
ATOM 4508 O O . VAL B 1 254 ? 12.719 5.582 -16.297 1 97.81 254 VAL B O 1
ATOM 4511 N N . ALA B 1 255 ? 11.539 3.738 -15.758 1 98.44 255 ALA B N 1
ATOM 4512 C CA . ALA B 1 255 ? 12.641 3.012 -15.141 1 98.44 255 ALA B CA 1
ATOM 4513 C C . ALA B 1 255 ? 12.859 1.657 -15.812 1 98.44 255 ALA B C 1
ATOM 4515 O O . ALA B 1 255 ? 11.914 1.072 -16.359 1 98.44 255 ALA B O 1
ATOM 4516 N N . ALA B 1 256 ? 14.055 1.241 -15.82 1 98.69 256 ALA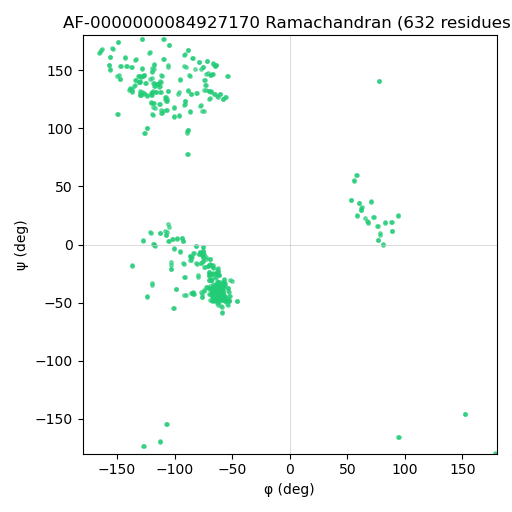 B N 1
ATOM 4517 C CA . ALA B 1 256 ? 14.422 -0.101 -16.266 1 98.69 256 ALA B CA 1
ATOM 4518 C C . ALA B 1 256 ? 15.344 -0.779 -15.258 1 98.69 256 ALA B C 1
ATOM 4520 O O . ALA B 1 256 ? 16.156 -0.117 -14.609 1 98.69 256 ALA B O 1
ATOM 4521 N N . ILE B 1 257 ? 15.188 -2.021 -15.125 1 98.62 257 ILE B N 1
ATOM 4522 C CA . ILE B 1 257 ? 16.141 -2.82 -14.359 1 98.62 257 ILE B CA 1
ATOM 4523 C C . ILE B 1 257 ? 16.688 -3.951 -15.227 1 98.62 257 ILE B C 1
ATOM 4525 O O . ILE B 1 257 ? 15.922 -4.613 -15.938 1 98.62 257 ILE B O 1
ATOM 4529 N N . PHE B 1 258 ? 18 -4.051 -15.289 1 98.56 258 PHE B N 1
ATOM 4530 C CA . PHE B 1 258 ? 18.703 -5.066 -16.047 1 98.56 258 PHE B CA 1
ATOM 4531 C C . PHE B 1 258 ? 19.188 -6.188 -15.133 1 98.56 258 PHE B C 1
ATOM 4533 O O . PHE B 1 258 ? 20.031 -5.965 -14.258 1 98.56 258 PHE B O 1
ATOM 4540 N N . ILE B 1 259 ? 18.703 -7.371 -15.375 1 97.75 259 ILE B N 1
ATOM 4541 C CA . ILE B 1 259 ? 19.047 -8.516 -14.547 1 97.75 259 ILE B CA 1
ATOM 4542 C C . ILE B 1 259 ? 19.891 -9.5 -15.359 1 97.75 259 ILE B C 1
ATOM 4544 O O . ILE B 1 259 ? 19.391 -10.102 -16.312 1 97.75 259 ILE B O 1
ATOM 4548 N N . GLU B 1 260 ? 21.141 -9.617 -14.945 1 95.88 260 GLU B N 1
ATOM 4549 C CA . GLU B 1 260 ? 22.031 -10.555 -15.625 1 95.88 260 GLU B CA 1
ATOM 4550 C C . GLU B 1 260 ? 21.734 -11.992 -15.195 1 95.88 260 GLU B C 1
ATOM 4552 O O . GLU B 1 260 ? 21.781 -12.312 -14 1 95.88 260 GLU B O 1
ATOM 4557 N N . GLU B 1 261 ? 21.391 -12.766 -16.125 1 91.88 261 GLU B N 1
ATOM 4558 C CA . GLU B 1 261 ? 21.266 -14.211 -15.93 1 91.88 261 GLU B CA 1
ATOM 4559 C C . GLU B 1 261 ? 22.359 -14.961 -16.672 1 91.88 261 GLU B C 1
ATOM 4561 O O . GLU B 1 261 ? 23.281 -14.352 -17.219 1 91.88 261 GLU B O 1
ATOM 4566 N N . GLU B 1 262 ? 22.453 -16.312 -16.562 1 87.44 262 GLU B N 1
ATOM 4567 C CA . GLU B 1 262 ? 23.531 -17.109 -17.156 1 87.44 262 GLU B CA 1
ATOM 4568 C C . GLU B 1 262 ? 23.625 -16.891 -18.656 1 87.44 262 GLU B C 1
ATOM 4570 O O . GLU B 1 262 ? 24.703 -16.672 -19.188 1 87.44 262 GLU B O 1
ATOM 4575 N N . ASP B 1 263 ? 22.469 -16.891 -19.375 1 90.69 263 ASP B N 1
ATOM 4576 C CA . ASP B 1 263 ? 22.547 -16.891 -20.828 1 90.69 263 ASP B CA 1
ATOM 4577 C C . ASP B 1 263 ? 21.828 -15.68 -21.422 1 90.69 263 ASP B C 1
ATOM 4579 O O . ASP B 1 263 ? 21.656 -15.586 -22.641 1 90.69 263 ASP B O 1
ATOM 4583 N N . LYS B 1 264 ? 21.484 -14.797 -20.578 1 95.5 264 LYS B N 1
ATOM 4584 C CA . LYS B 1 264 ? 20.703 -13.672 -21.094 1 95.5 264 LYS B CA 1
ATOM 4585 C C . LYS B 1 264 ? 20.672 -12.523 -20.094 1 95.5 264 LYS B C 1
ATOM 4587 O O . LYS B 1 264 ? 21.062 -12.688 -18.938 1 95.5 264 LYS B O 1
ATOM 4592 N N . ILE B 1 265 ? 20.25 -11.375 -20.578 1 96.94 265 ILE B N 1
ATOM 4593 C CA . ILE B 1 265 ? 19.922 -10.211 -19.766 1 96.94 265 ILE B CA 1
ATOM 4594 C C . ILE B 1 265 ? 18.422 -9.953 -19.828 1 96.94 265 ILE B C 1
ATOM 4596 O O . ILE B 1 265 ? 17.875 -9.688 -20.891 1 96.94 265 ILE B O 1
ATOM 4600 N N . LYS B 1 266 ? 17.812 -10.086 -18.703 1 97 266 LYS B N 1
ATOM 4601 C CA . LYS B 1 266 ? 16.391 -9.766 -18.609 1 97 266 LYS B CA 1
ATOM 4602 C C . LYS B 1 266 ? 16.188 -8.289 -18.266 1 97 266 LYS B C 1
ATOM 4604 O O . LYS B 1 266 ? 16.859 -7.762 -17.359 1 97 266 LYS B O 1
ATOM 4609 N N . VAL B 1 267 ? 15.297 -7.641 -18.984 1 98 267 VAL B N 1
ATOM 4610 C CA . VAL B 1 267 ? 15.031 -6.223 -18.766 1 98 267 VAL B CA 1
ATOM 4611 C C . VAL B 1 267 ? 13.562 -6.031 -18.391 1 98 267 VAL B C 1
ATOM 4613 O O . VAL B 1 267 ? 12.672 -6.578 -19.047 1 98 267 VAL B O 1
ATOM 4616 N N . SER B 1 268 ? 13.336 -5.34 -17.328 1 97.31 268 SER B N 1
ATOM 4617 C CA . SER B 1 268 ? 11.992 -4.926 -16.953 1 97.31 268 SER B CA 1
ATOM 4618 C C . SER B 1 268 ? 11.828 -3.412 -17.062 1 97.31 268 SER B C 1
ATOM 4620 O O . SER B 1 268 ? 12.742 -2.658 -16.734 1 97.31 268 SER B O 1
ATOM 4622 N N . LEU B 1 269 ? 10.703 -3.02 -17.531 1 97.44 269 LEU B N 1
ATOM 4623 C CA . LEU B 1 269 ? 10.367 -1.609 -17.703 1 97.44 269 LEU B CA 1
ATOM 4624 C C . LEU B 1 269 ? 9.156 -1.235 -16.859 1 97.44 269 LEU B C 1
ATOM 4626 O O . LEU B 1 269 ? 8.211 -2.021 -16.734 1 97.44 269 LEU B O 1
ATOM 4630 N N . ARG B 1 270 ? 9.203 -0.103 -16.266 1 95.31 270 ARG B N 1
ATOM 4631 C CA . ARG B 1 270 ? 8.07 0.513 -15.57 1 95.31 270 ARG B CA 1
ATOM 4632 C C . ARG B 1 270 ? 7.984 2.004 -15.883 1 95.31 270 ARG B C 1
ATOM 4634 O O . ARG B 1 270 ? 9 2.699 -15.898 1 95.31 270 ARG B O 1
ATOM 4641 N N . SER B 1 271 ? 6.844 2.465 -16.234 1 94.56 271 SER B N 1
ATOM 4642 C CA . SER B 1 271 ? 6.656 3.895 -16.453 1 94.56 271 SER B CA 1
ATOM 4643 C C . SER B 1 271 ? 5.566 4.457 -15.539 1 94.56 271 SER B C 1
ATOM 4645 O O . SER B 1 271 ? 4.789 3.703 -14.953 1 94.56 271 SER B O 1
ATOM 4647 N N . LYS B 1 272 ? 5.512 5.828 -15.43 1 89 272 LYS B N 1
ATOM 4648 C CA . LYS B 1 272 ? 4.598 6.465 -14.477 1 89 272 LYS B CA 1
ATOM 4649 C C . LYS B 1 272 ? 3.346 6.98 -15.18 1 89 272 LYS B C 1
ATOM 4651 O O . LYS B 1 272 ? 2.227 6.617 -14.812 1 89 272 LYS B O 1
ATOM 4656 N N . TYR B 1 273 ? 3.631 7.797 -16.188 1 83.81 273 TYR B N 1
ATOM 4657 C CA . TYR B 1 273 ? 2.475 8.57 -16.625 1 83.81 273 TYR B CA 1
ATOM 4658 C C . TYR B 1 273 ? 2.215 8.359 -18.109 1 83.81 273 TYR B C 1
ATOM 4660 O O . TYR B 1 273 ? 1.071 8.156 -18.531 1 83.81 273 TYR B O 1
ATOM 4668 N N . TYR B 1 274 ? 3.258 8.398 -18.953 1 88.5 274 TYR B N 1
ATOM 4669 C CA . TYR B 1 274 ? 2.861 8.547 -20.344 1 88.5 274 TYR B CA 1
ATOM 4670 C C . TYR B 1 274 ? 3.672 7.621 -21.25 1 88.5 274 TYR B C 1
ATOM 4672 O O . TYR B 1 274 ? 3.299 7.379 -22.391 1 88.5 274 TYR B O 1
ATOM 4680 N N . ILE B 1 275 ? 4.824 7.062 -20.844 1 94.12 275 ILE B N 1
ATOM 4681 C CA . ILE B 1 275 ? 5.621 6.184 -21.703 1 94.12 275 ILE B CA 1
ATOM 4682 C C . ILE B 1 275 ? 4.938 4.824 -21.812 1 94.12 275 ILE B C 1
ATOM 4684 O O . ILE B 1 275 ? 4.52 4.238 -20.812 1 94.12 275 ILE B O 1
ATOM 4688 N N . ASP B 1 276 ? 4.828 4.344 -23 1 94.06 276 ASP B N 1
ATOM 4689 C CA . ASP B 1 276 ? 4.266 3.025 -23.281 1 94.06 276 ASP B CA 1
ATOM 4690 C C . ASP B 1 276 ? 5.344 1.946 -23.234 1 94.06 276 ASP B C 1
ATOM 4692 O O . ASP B 1 276 ? 6.027 1.688 -24.219 1 94.06 276 ASP B O 1
ATOM 4696 N N . CYS B 1 277 ? 5.449 1.253 -22.141 1 95.62 277 CYS B N 1
ATOM 4697 C CA . CYS B 1 277 ? 6.492 0.253 -21.922 1 95.62 277 CYS B CA 1
ATOM 4698 C C . CYS B 1 277 ? 6.309 -0.932 -22.875 1 95.62 277 CYS B C 1
ATOM 4700 O O . CYS B 1 277 ? 7.289 -1.542 -23.297 1 95.62 277 CYS B O 1
ATOM 4702 N N . ALA B 1 278 ? 5.027 -1.271 -23.156 1 92.12 278 ALA B N 1
ATOM 4703 C CA . ALA B 1 278 ? 4.754 -2.393 -24.047 1 92.12 278 ALA B CA 1
ATOM 4704 C C . ALA B 1 278 ? 5.332 -2.139 -25.438 1 92.12 278 ALA B C 1
ATOM 4706 O O . ALA B 1 278 ? 5.949 -3.027 -26.031 1 92.12 278 ALA B O 1
ATOM 4707 N N . GLN B 1 279 ? 5.098 -0.992 -25.922 1 94.88 279 GLN B N 1
ATOM 4708 C CA . GLN B 1 279 ? 5.613 -0.617 -27.234 1 94.88 279 GLN B CA 1
ATOM 4709 C C . GLN B 1 279 ? 7.137 -0.655 -27.266 1 94.88 279 GLN B C 1
ATOM 4711 O O . GLN B 1 279 ? 7.738 -1.147 -28.219 1 94.88 279 GLN B O 1
ATOM 4716 N N . VAL B 1 280 ? 7.777 -0.153 -26.25 1 97.25 280 VAL B N 1
ATOM 4717 C CA . VAL B 1 280 ? 9.234 -0.152 -26.172 1 97.25 280 VAL B CA 1
ATOM 4718 C C . VAL B 1 280 ? 9.75 -1.589 -26.141 1 97.25 280 VAL B C 1
ATOM 4720 O O . VAL B 1 280 ? 10.648 -1.943 -26.906 1 97.25 280 VAL B O 1
ATOM 4723 N N . ALA B 1 281 ? 9.188 -2.395 -25.25 1 96.62 281 ALA B N 1
ATOM 4724 C CA . ALA B 1 281 ? 9.625 -3.777 -25.094 1 96.62 281 ALA B CA 1
ATOM 4725 C C . ALA B 1 281 ? 9.477 -4.559 -26.391 1 96.62 281 ALA B C 1
ATOM 4727 O O . ALA B 1 281 ? 10.328 -5.391 -26.719 1 96.62 281 ALA B O 1
ATOM 4728 N N . LYS B 1 282 ? 8.406 -4.332 -27.125 1 95 282 LYS B N 1
ATOM 4729 C CA . LYS B 1 282 ? 8.133 -5.023 -28.391 1 95 282 LYS B CA 1
ATOM 4730 C C . LYS B 1 282 ? 9.266 -4.82 -29.391 1 95 282 LYS B C 1
ATOM 4732 O O . LYS B 1 282 ? 9.594 -5.727 -30.156 1 95 282 LYS B O 1
ATOM 4737 N N . GLU B 1 283 ? 9.828 -3.693 -29.391 1 96.31 283 GLU B N 1
ATOM 4738 C CA . GLU B 1 283 ? 10.914 -3.381 -30.312 1 96.31 283 GLU B CA 1
ATOM 4739 C C . GLU B 1 283 ? 12.156 -4.207 -30 1 96.31 283 GLU B C 1
ATOM 4741 O O . GLU B 1 283 ? 13.055 -4.328 -30.844 1 96.31 283 GLU B O 1
ATOM 4746 N N . PHE B 1 284 ? 12.242 -4.707 -28.844 1 96.69 284 PHE B N 1
ATOM 4747 C CA . PHE B 1 284 ? 13.375 -5.531 -28.438 1 96.69 284 PHE B CA 1
ATOM 4748 C C . PHE B 1 284 ? 12.977 -7 -28.344 1 96.69 284 PHE B C 1
ATOM 4750 O O . PHE B 1 284 ? 13.703 -7.812 -27.766 1 96.69 284 PHE B O 1
ATOM 4757 N N . GLY B 1 285 ? 11.742 -7.324 -28.859 1 93.75 285 GLY B N 1
ATOM 4758 C CA . GLY B 1 285 ? 11.305 -8.711 -28.906 1 93.75 285 GLY B CA 1
ATOM 4759 C C . GLY B 1 285 ? 10.578 -9.141 -27.641 1 93.75 285 GLY B C 1
ATOM 4760 O O . GLY B 1 285 ? 10.422 -10.336 -27.391 1 93.75 285 GLY B O 1
ATOM 4761 N N . GLY B 1 286 ? 10.242 -8.164 -26.812 1 94 286 GLY B N 1
ATOM 4762 C CA . GLY B 1 286 ? 9.508 -8.453 -25.594 1 94 286 GLY B CA 1
ATOM 4763 C C . GLY B 1 286 ? 8.055 -8.016 -25.656 1 94 286 GLY B C 1
ATOM 4764 O O . GLY B 1 286 ? 7.422 -8.094 -26.719 1 94 286 GLY B O 1
ATOM 4765 N N . GLY B 1 287 ? 7.52 -7.766 -24.516 1 89.25 287 GLY B N 1
ATOM 4766 C CA . GLY B 1 287 ? 6.133 -7.344 -24.422 1 89.25 287 GLY B CA 1
ATOM 4767 C C . GLY B 1 287 ? 5.676 -7.133 -22.984 1 89.25 287 GLY B C 1
ATOM 4768 O O . GLY B 1 287 ? 6.496 -7.094 -22.062 1 89.25 287 GLY B O 1
ATOM 4769 N N . GLY B 1 288 ? 4.449 -6.773 -22.859 1 83.56 288 GLY B N 1
ATOM 4770 C CA . GLY B 1 288 ? 3.846 -6.523 -21.562 1 83.56 288 GLY B CA 1
ATOM 4771 C C . GLY B 1 288 ? 2.711 -5.516 -21.609 1 83.56 288 GLY B C 1
ATOM 4772 O O . GLY B 1 288 ? 1.94 -5.488 -22.578 1 83.56 288 GLY B O 1
ATOM 4773 N N . HIS B 1 289 ? 2.586 -4.766 -20.594 1 80.88 289 HIS B N 1
ATOM 4774 C CA . HIS B 1 289 ? 1.508 -3.791 -20.453 1 80.88 289 HIS B CA 1
ATOM 4775 C C . HIS B 1 289 ? 2.02 -2.371 -20.672 1 80.88 289 HIS B C 1
ATOM 4777 O O . HIS B 1 289 ? 3.227 -2.154 -20.797 1 80.88 289 HIS B O 1
ATOM 4783 N N . LEU B 1 290 ? 1.02 -1.477 -20.719 1 84.69 290 LEU B N 1
ATOM 4784 C CA . LEU B 1 290 ? 1.271 -0.068 -21 1 84.69 290 LEU B CA 1
ATOM 4785 C C . LEU B 1 290 ? 2.309 0.506 -20.047 1 84.69 290 LEU B C 1
ATOM 4787 O O . LEU B 1 290 ? 3.189 1.265 -20.453 1 84.69 290 LEU B O 1
ATOM 4791 N N . ARG B 1 291 ? 2.352 0.141 -18.75 1 88.88 291 ARG B N 1
ATOM 4792 C CA . ARG B 1 291 ? 3.221 0.765 -17.766 1 88.88 291 ARG B CA 1
ATOM 4793 C C . ARG B 1 291 ? 4.215 -0.243 -17.188 1 88.88 291 ARG B C 1
ATOM 4795 O O . ARG B 1 291 ? 4.98 0.078 -16.281 1 88.88 291 ARG B O 1
ATOM 4802 N N . ALA B 1 292 ? 4.125 -1.438 -17.641 1 88.69 292 ALA B N 1
ATOM 4803 C CA . ALA B 1 292 ? 4.973 -2.525 -17.156 1 88.69 292 ALA B CA 1
ATOM 4804 C C . ALA B 1 292 ? 5.223 -3.559 -18.25 1 88.69 292 ALA B C 1
ATOM 4806 O O . ALA B 1 292 ? 4.293 -4.242 -18.688 1 88.69 292 ALA B O 1
ATOM 4807 N N . ALA B 1 293 ? 6.43 -3.633 -18.688 1 92.62 293 ALA B N 1
ATOM 4808 C CA . ALA B 1 293 ? 6.801 -4.562 -19.75 1 92.62 293 ALA B CA 1
ATOM 4809 C C . ALA B 1 293 ? 8.242 -5.031 -19.594 1 92.62 293 ALA B C 1
ATOM 4811 O O . ALA B 1 293 ? 8.906 -4.688 -18.609 1 92.62 293 ALA B O 1
ATOM 4812 N N . GLY B 1 294 ? 8.648 -5.953 -20.422 1 95 294 GLY B N 1
ATOM 4813 C CA . GLY B 1 294 ? 10.016 -6.453 -20.359 1 95 294 GLY B CA 1
ATOM 4814 C C . GLY B 1 294 ? 10.438 -7.203 -21.609 1 95 294 GLY B C 1
ATOM 4815 O O . GLY B 1 294 ? 9.633 -7.406 -22.516 1 95 294 GLY B O 1
ATOM 4816 N N . PHE B 1 295 ? 11.688 -7.457 -21.703 1 95.75 295 PHE B N 1
ATOM 4817 C CA . PHE B 1 295 ? 12.289 -8.242 -22.781 1 95.75 295 PHE B CA 1
ATOM 4818 C C . PHE B 1 295 ? 13.586 -8.891 -22.312 1 95.75 295 PHE B C 1
ATOM 4820 O O . PHE B 1 295 ? 14.023 -8.672 -21.172 1 95.75 295 PHE B O 1
ATOM 4827 N N . ALA B 1 296 ? 14.062 -9.797 -23.141 1 96.56 296 ALA B N 1
ATOM 4828 C CA . ALA B 1 296 ? 15.328 -10.469 -22.875 1 96.56 296 ALA B CA 1
ATOM 4829 C C . ALA B 1 296 ? 16.281 -10.328 -24.062 1 96.56 296 ALA B C 1
ATOM 4831 O O . ALA B 1 296 ? 15.844 -10.328 -25.219 1 96.56 296 ALA B O 1
ATOM 4832 N N . SER B 1 297 ? 17.453 -10.109 -23.75 1 95.69 297 SER B N 1
ATOM 4833 C CA . SER B 1 297 ? 18.5 -10.031 -24.766 1 95.69 297 SER B CA 1
ATOM 4834 C C . SER B 1 297 ? 19.562 -11.102 -24.547 1 95.69 297 SER B C 1
ATOM 4836 O O . SER B 1 297 ? 20.031 -11.305 -23.422 1 95.69 297 SER B O 1
ATOM 4838 N N . ARG B 1 298 ? 19.891 -11.789 -25.625 1 94.56 298 ARG B N 1
ATOM 4839 C CA . ARG B 1 298 ? 20.906 -12.836 -25.562 1 94.56 298 ARG B CA 1
ATOM 4840 C C . ARG B 1 298 ? 22.156 -12.43 -26.344 1 94.56 298 ARG B C 1
ATOM 4842 O O . ARG B 1 298 ? 22.062 -11.711 -27.344 1 94.56 298 ARG B O 1
ATOM 4849 N N . ASN B 1 299 ? 23.281 -12.867 -25.828 1 92.81 299 ASN B N 1
ATOM 4850 C CA . ASN B 1 299 ? 24.578 -12.734 -26.5 1 92.81 299 ASN B CA 1
ATOM 4851 C C . ASN B 1 299 ? 24.938 -11.266 -26.719 1 92.81 299 ASN B C 1
ATOM 4853 O O . ASN B 1 299 ? 25.469 -10.906 -27.766 1 92.81 299 ASN B O 1
ATOM 4857 N N . VAL B 1 300 ? 24.531 -10.383 -25.938 1 92.88 300 VAL B N 1
ATOM 4858 C CA . VAL B 1 300 ? 24.875 -8.961 -25.938 1 92.88 300 VAL B CA 1
ATOM 4859 C C . VAL B 1 300 ? 25.312 -8.531 -24.547 1 92.88 300 VAL B C 1
ATOM 4861 O O . VAL B 1 300 ? 24.844 -9.086 -23.547 1 92.88 300 VAL B O 1
ATOM 4864 N N . SER B 1 301 ? 26.266 -7.629 -24.484 1 94.06 301 SER B N 1
ATOM 4865 C CA . SER B 1 301 ? 26.75 -7.164 -23.188 1 94.06 301 SER B CA 1
ATOM 4866 C C . SER B 1 301 ? 25.719 -6.27 -22.5 1 94.06 301 SER B C 1
ATOM 4868 O O . SER B 1 301 ? 24.875 -5.66 -23.172 1 94.06 301 SER B O 1
ATOM 4870 N N . LEU B 1 302 ? 25.844 -6.188 -21.234 1 96.19 302 LEU B N 1
ATOM 4871 C CA . LEU B 1 302 ? 24.953 -5.344 -20.422 1 96.19 302 LEU B CA 1
ATOM 4872 C C . LEU B 1 302 ? 25.016 -3.895 -20.906 1 96.19 302 LEU B C 1
ATOM 4874 O O . LEU B 1 302 ? 23.984 -3.246 -21.062 1 96.19 302 LEU B O 1
ATOM 4878 N N . ASP B 1 303 ? 26.156 -3.387 -21.109 1 96.38 303 ASP B N 1
ATOM 4879 C CA . ASP B 1 303 ? 26.344 -2.002 -21.531 1 96.38 303 ASP B CA 1
ATOM 4880 C C . ASP B 1 303 ? 25.672 -1.73 -22.875 1 96.38 303 ASP B C 1
ATOM 4882 O O . ASP B 1 303 ? 25.062 -0.675 -23.062 1 96.38 303 ASP B O 1
ATOM 4886 N N . THR B 1 304 ? 25.75 -2.701 -23.75 1 96.81 304 THR B N 1
ATOM 4887 C CA . THR B 1 304 ? 25.125 -2.553 -25.062 1 96.81 304 THR B CA 1
ATOM 4888 C C . THR B 1 304 ? 23.609 -2.514 -24.938 1 96.81 304 THR B C 1
ATOM 4890 O O . THR B 1 304 ? 22.953 -1.713 -25.609 1 96.81 304 THR B O 1
ATOM 4893 N N . VAL B 1 305 ? 23.109 -3.404 -24.125 1 97.75 305 VAL B N 1
ATOM 4894 C CA . VAL B 1 305 ? 21.656 -3.426 -23.922 1 97.75 305 VAL B CA 1
ATOM 4895 C C . VAL B 1 305 ? 21.203 -2.084 -23.359 1 97.75 305 VAL B C 1
ATOM 4897 O O . VAL B 1 305 ? 20.203 -1.525 -23.812 1 97.75 305 VAL B O 1
ATOM 4900 N N . LYS B 1 306 ? 21.922 -1.562 -22.391 1 98.06 306 LYS B N 1
ATOM 4901 C CA . LYS B 1 306 ? 21.609 -0.281 -21.766 1 98.06 306 LYS B CA 1
ATOM 4902 C C . LYS B 1 306 ? 21.625 0.848 -22.797 1 98.06 306 LYS B C 1
ATOM 4904 O O . LYS B 1 306 ? 20.703 1.67 -22.844 1 98.06 306 LYS B O 1
ATOM 4909 N N . GLU B 1 307 ? 22.625 0.864 -23.578 1 97.88 307 GLU B N 1
ATOM 4910 C CA . GLU B 1 307 ? 22.781 1.918 -24.578 1 97.88 307 GLU B CA 1
ATOM 4911 C C . GLU B 1 307 ? 21.641 1.895 -25.594 1 97.88 307 GLU B C 1
ATOM 4913 O O . GLU B 1 307 ? 21.109 2.943 -25.953 1 97.88 307 GLU B O 1
ATOM 4918 N N . ASN B 1 308 ? 21.328 0.692 -26.047 1 97.75 308 ASN B N 1
ATOM 4919 C CA . ASN B 1 308 ? 20.25 0.546 -27.031 1 97.75 308 ASN B CA 1
ATOM 4920 C C . ASN B 1 308 ? 18.906 0.99 -26.453 1 97.75 308 ASN B C 1
ATOM 4922 O O . ASN B 1 308 ? 18.141 1.687 -27.109 1 97.75 308 ASN B O 1
ATOM 4926 N N . LEU B 1 309 ? 18.672 0.55 -25.234 1 98.25 309 LEU B N 1
ATOM 4927 C CA . LEU B 1 309 ? 17.391 0.906 -24.609 1 98.25 309 LEU B CA 1
ATOM 4928 C C . LEU B 1 309 ? 17.328 2.406 -24.344 1 98.25 309 LEU B C 1
ATOM 4930 O O . LEU B 1 309 ? 16.281 3.023 -24.547 1 98.25 309 LEU B O 1
ATOM 4934 N N . LEU B 1 310 ? 18.438 2.959 -23.859 1 98.19 310 LEU B N 1
ATOM 4935 C CA . LEU B 1 310 ? 18.484 4.391 -23.594 1 98.19 310 LEU B CA 1
ATOM 4936 C C . LEU B 1 310 ? 18.172 5.188 -24.859 1 98.19 310 LEU B C 1
ATOM 4938 O O . LEU B 1 310 ? 17.391 6.137 -24.828 1 98.19 310 LEU B O 1
ATOM 4942 N N . LYS B 1 311 ? 18.797 4.781 -25.938 1 97.56 311 LYS B N 1
ATOM 4943 C CA . LYS B 1 311 ? 18.562 5.438 -27.219 1 97.56 311 LYS B CA 1
ATOM 4944 C C . LYS B 1 311 ? 17.094 5.379 -27.609 1 97.56 311 LYS B C 1
ATOM 4946 O O . LYS B 1 311 ? 16.531 6.371 -28.062 1 97.56 311 LYS B O 1
ATOM 4951 N N . ARG B 1 312 ? 16.531 4.258 -27.359 1 97.38 312 ARG B N 1
ATOM 4952 C CA . ARG B 1 312 ? 15.133 4.074 -27.719 1 97.38 312 ARG B CA 1
ATOM 4953 C C . ARG B 1 312 ? 14.227 4.914 -26.828 1 97.38 312 ARG B C 1
ATOM 4955 O O . ARG B 1 312 ? 13.25 5.5 -27.312 1 97.38 312 ARG B O 1
ATOM 4962 N N . LEU B 1 313 ? 14.5 4.953 -25.516 1 97.69 313 LEU B N 1
ATOM 4963 C CA . LEU B 1 313 ? 13.641 5.656 -24.578 1 97.69 313 LEU B CA 1
ATOM 4964 C C . LEU B 1 313 ? 13.703 7.164 -24.797 1 97.69 313 LEU B C 1
ATOM 4966 O O . LEU B 1 313 ? 12.719 7.871 -24.578 1 97.69 313 LEU B O 1
ATOM 4970 N N . LYS B 1 314 ? 14.828 7.668 -25.25 1 95.88 314 LYS B N 1
ATOM 4971 C CA . LYS B 1 314 ? 15.016 9.094 -25.484 1 95.88 314 LYS B CA 1
ATOM 4972 C C . LYS B 1 314 ? 14.047 9.602 -26.562 1 95.88 314 LYS B C 1
ATOM 4974 O O . LYS B 1 314 ? 13.617 10.758 -26.516 1 95.88 314 LYS B O 1
ATOM 4979 N N . ARG B 1 315 ? 13.625 8.695 -27.422 1 92.5 315 ARG B N 1
ATOM 4980 C CA . ARG B 1 315 ? 12.703 9.047 -28.5 1 92.5 315 ARG B CA 1
ATOM 4981 C C . ARG B 1 315 ? 11.336 9.414 -27.953 1 92.5 315 ARG B C 1
ATOM 4983 O O . ARG B 1 315 ? 10.594 10.18 -28.578 1 92.5 315 ARG B O 1
ATOM 4990 N N . ASP B 1 316 ? 10.977 8.836 -26.828 1 89 316 ASP B N 1
ATOM 4991 C CA . ASP B 1 316 ? 9.625 8.992 -26.281 1 89 316 ASP B CA 1
ATOM 4992 C C . ASP B 1 316 ? 9.562 10.156 -25.297 1 89 316 ASP B C 1
ATOM 4994 O O . ASP B 1 316 ? 8.484 10.523 -24.844 1 89 316 ASP B O 1
ATOM 4998 N N . LEU B 1 317 ? 10.664 10.617 -24.844 1 85.88 317 LEU B N 1
ATOM 4999 C CA . LEU B 1 317 ? 10.688 11.734 -23.906 1 85.88 317 LEU B CA 1
ATOM 5000 C C . LEU B 1 317 ? 10.555 13.062 -24.641 1 85.88 317 LEU B C 1
ATOM 5002 O O . LEU B 1 317 ? 10.281 14.094 -24.031 1 85.88 317 LEU B O 1
ATOM 5006 N N . ARG B 1 318 ? 10.758 13.094 -26 1 61.41 318 ARG B N 1
ATOM 5007 C CA . ARG B 1 318 ? 10.727 14.32 -26.797 1 61.41 318 ARG B CA 1
ATOM 5008 C C . ARG B 1 318 ? 9.312 14.883 -26.891 1 61.41 318 ARG B C 1
ATOM 5010 O O . ARG B 1 318 ? 8.336 14.125 -26.859 1 61.41 318 ARG B O 1
#

Solvent-accessible surface area (backbone atoms only — not comparable to full-atom values): 32084 Å² total; per-residue (Å²): 108,70,65,57,55,49,50,50,53,58,72,70,38,72,32,37,35,39,36,33,40,41,79,58,50,46,28,44,51,14,29,52,40,23,51,47,51,50,39,45,74,70,70,42,51,67,48,39,44,28,44,44,75,78,49,77,58,53,52,84,40,68,68,45,84,65,51,39,66,38,61,57,48,88,59,70,26,50,30,29,36,32,35,60,40,60,50,74,75,51,18,60,38,40,57,61,88,68,26,41,77,36,34,35,21,37,26,21,56,79,86,46,81,54,44,70,78,40,56,51,71,40,57,81,42,51,20,40,10,56,55,48,49,52,52,39,47,73,72,67,57,70,69,46,39,58,40,30,46,22,28,46,41,0,38,35,48,56,14,63,52,67,50,38,82,59,47,45,43,65,53,24,43,51,48,16,54,31,49,72,28,65,39,63,58,46,60,50,47,38,43,64,68,51,43,34,49,65,34,35,50,52,37,49,47,56,30,57,71,45,62,41,72,36,81,89,39,28,34,25,36,35,47,42,47,55,64,53,31,59,74,33,69,37,56,78,74,56,54,63,72,57,50,47,66,47,35,23,25,63,61,24,38,35,16,36,27,40,37,44,54,97,75,34,36,38,35,42,31,36,32,72,81,79,57,50,25,19,66,58,18,42,77,58,74,31,38,64,36,56,42,41,16,25,32,60,45,63,92,64,55,70,68,55,54,50,51,54,50,50,59,56,52,56,65,70,74,106,107,71,65,57,55,50,50,52,52,58,73,70,39,72,31,36,36,39,35,35,38,41,78,58,51,45,27,44,51,13,29,52,39,23,51,45,51,51,40,46,74,70,70,42,51,64,46,39,44,28,43,46,75,77,49,78,58,53,52,82,40,66,67,45,84,64,51,40,66,38,62,57,47,87,60,71,25,50,30,29,37,34,35,61,40,62,49,75,75,49,19,61,39,40,57,62,89,68,25,42,76,35,34,34,21,38,26,19,54,80,85,46,81,55,43,69,78,40,56,52,73,40,55,80,40,51,20,40,10,55,56,48,50,52,51,39,47,74,72,68,58,71,70,45,38,61,40,28,46,19,28,47,43,1,37,34,49,56,14,64,54,67,51,38,84,58,48,44,42,65,53,25,43,51,49,16,55,32,48,72,29,65,40,63,60,49,60,50,46,37,44,62,68,51,43,36,49,65,33,35,51,51,37,48,46,56,30,56,72,46,62,42,71,36,82,87,39,28,34,25,36,35,47,42,46,55,64,52,32,59,73,34,70,37,58,77,74,55,54,65,71,57,49,47,67,46,37,23,24,63,60,24,39,34,14,33,28,41,35,46,52,98,74,34,36,40,36,41,33,36,32,70,80,78,56,50,26,18,66,58,18,42,78,58,73,30,38,65,36,55,42,41,14,26,29,60,44,64,92,63,54,70,68,55,55,50,51,53,50,50,57,56,53,55,65,70,74,107

Organism: Caldicellulosiruptor owensensis (strain ATCC 700167 / DSM 13100 / OL) (NCBI:txid632518)

InterPro domains:
  IPR001667 DDH domain [PF01368] (16-155)
  IPR003156 DHHA1 domain [PF02272] (228-315)
  IPR038763 DHH phosphoesterase superfamily [SSF64182] (15-307)
  IPR051319 Bifunctional oligoribonuclease/pAp-phosphatase and c-di-AMP PDE [PTHR47618] (2-316)